Protein AF-A0A093PTP9-F1 (afdb_monomer)

Structure (mmCIF, N/CA/C/O backbone):
data_AF-A0A093PTP9-F1
#
_entry.id   AF-A0A093PTP9-F1
#
loop_
_atom_site.group_PDB
_atom_site.id
_atom_site.type_symbol
_atom_site.label_atom_id
_atom_site.label_alt_id
_atom_site.label_comp_id
_atom_site.label_asym_id
_atom_site.label_entity_id
_atom_site.label_seq_id
_atom_site.pdbx_PDB_ins_code
_atom_site.Cartn_x
_atom_site.Cartn_y
_atom_site.Cartn_z
_atom_site.occupancy
_atom_site.B_iso_or_equiv
_atom_site.auth_seq_id
_atom_site.auth_comp_id
_atom_site.auth_asym_id
_atom_site.auth_atom_id
_atom_site.pdbx_PDB_model_num
ATOM 1 N N . GLN A 1 1 ? 11.978 19.568 -10.093 1.00 65.25 1 GLN A N 1
ATOM 2 C CA . GLN A 1 1 ? 11.748 18.113 -10.113 1.00 65.25 1 GLN A CA 1
ATOM 3 C C . GLN A 1 1 ? 10.485 17.815 -9.320 1.00 65.25 1 GLN A C 1
ATOM 5 O O . GLN A 1 1 ? 9.893 18.735 -8.762 1.00 65.25 1 GLN A O 1
ATOM 10 N N . ARG A 1 2 ? 9.998 16.583 -9.421 1.00 82.31 2 ARG A N 1
ATOM 11 C CA . ARG A 1 2 ? 8.624 16.193 -9.104 1.00 82.31 2 ARG A CA 1
ATOM 12 C C . ARG A 1 2 ? 8.675 14.910 -8.261 1.00 82.31 2 ARG A C 1
ATOM 14 O O . ARG A 1 2 ? 8.187 13.866 -8.670 1.00 82.31 2 ARG A O 1
ATOM 21 N N . GLU A 1 3 ? 9.376 14.957 -7.135 1.00 92.62 3 GLU A N 1
ATOM 22 C CA . GLU A 1 3 ? 9.807 13.766 -6.398 1.00 92.62 3 GLU A CA 1
ATOM 23 C C . GLU A 1 3 ? 8.672 13.077 -5.628 1.00 92.62 3 GLU A C 1
ATOM 25 O O . GLU A 1 3 ? 7.795 13.734 -5.065 1.00 92.62 3 GLU A O 1
ATOM 30 N N . CYS A 1 4 ? 8.724 11.746 -5.562 1.00 94.50 4 CYS A N 1
ATOM 31 C CA . CYS A 1 4 ? 7.799 10.907 -4.800 1.00 94.50 4 CYS A CA 1
ATOM 32 C C . CYS A 1 4 ? 8.583 10.051 -3.798 1.00 94.50 4 CYS A C 1
ATOM 34 O O . CYS A 1 4 ? 9.663 9.549 -4.116 1.00 94.50 4 CYS A O 1
ATOM 36 N N . ILE A 1 5 ? 8.040 9.865 -2.593 1.00 97.06 5 ILE A N 1
ATOM 37 C CA . ILE A 1 5 ? 8.628 8.981 -1.578 1.00 97.06 5 ILE A CA 1
ATOM 38 C C . ILE A 1 5 ? 7.760 7.733 -1.461 1.00 97.06 5 ILE A C 1
ATOM 40 O O . ILE A 1 5 ? 6.569 7.824 -1.184 1.00 97.06 5 ILE A O 1
ATOM 44 N N . SER A 1 6 ? 8.351 6.557 -1.657 1.00 97.81 6 SER A N 1
ATOM 45 C CA . SER A 1 6 ? 7.653 5.288 -1.433 1.00 97.81 6 SER A CA 1
ATOM 46 C C . SER A 1 6 ? 7.869 4.801 -0.004 1.00 97.81 6 SER A C 1
ATOM 48 O O . SER A 1 6 ? 9.009 4.701 0.445 1.00 97.81 6 SER A O 1
ATOM 50 N N . VAL A 1 7 ? 6.799 4.452 0.698 1.00 98.19 7 VAL A N 1
ATOM 51 C CA . VAL A 1 7 ? 6.846 3.914 2.057 1.00 98.19 7 VAL A CA 1
ATOM 52 C C . VAL A 1 7 ? 6.234 2.520 2.058 1.00 98.19 7 VAL A C 1
ATOM 54 O O . VAL A 1 7 ? 5.088 2.341 1.668 1.00 98.19 7 VAL A O 1
ATOM 57 N N . HIS A 1 8 ? 7.008 1.529 2.480 1.00 98.19 8 HIS A N 1
ATOM 58 C CA . HIS A 1 8 ? 6.646 0.113 2.459 1.00 98.19 8 HIS A CA 1
ATOM 59 C C . HIS A 1 8 ? 6.490 -0.377 3.892 1.00 98.19 8 HIS A C 1
ATOM 61 O O . HIS A 1 8 ? 7.468 -0.368 4.640 1.00 98.19 8 HIS A O 1
ATOM 67 N N . VAL A 1 9 ? 5.277 -0.769 4.279 1.00 97.81 9 VAL A N 1
ATOM 68 C CA . VAL A 1 9 ? 4.914 -1.062 5.672 1.00 97.81 9 VAL A CA 1
ATOM 69 C C . VAL A 1 9 ? 4.519 -2.527 5.857 1.00 97.81 9 VAL A C 1
ATOM 71 O O . VAL A 1 9 ? 3.613 -3.042 5.196 1.00 97.81 9 VAL A O 1
ATOM 74 N N . GLY A 1 10 ? 5.181 -3.181 6.815 1.00 95.56 10 GLY A N 1
ATOM 75 C CA . GLY A 1 10 ? 4.967 -4.577 7.190 1.00 95.56 10 GLY A CA 1
ATOM 76 C C . GLY A 1 10 ? 5.422 -5.570 6.119 1.00 95.56 10 GLY A C 1
ATOM 77 O O . GLY A 1 10 ? 5.796 -5.194 5.008 1.00 95.56 10 GLY A O 1
ATOM 78 N N . GLN A 1 11 ? 5.338 -6.864 6.435 1.00 93.12 11 GLN A N 1
ATOM 79 C CA . GLN A 1 11 ? 5.807 -7.941 5.557 1.00 93.12 11 GLN A CA 1
ATOM 80 C C . GLN A 1 11 ? 5.329 -7.810 4.100 1.00 93.12 11 GLN A C 1
ATOM 82 O O . GLN A 1 11 ? 6.144 -7.848 3.178 1.00 93.12 11 GLN A O 1
ATOM 87 N N . ALA A 1 12 ? 4.021 -7.650 3.877 1.00 92.69 12 ALA A N 1
ATOM 88 C CA . ALA A 1 12 ? 3.455 -7.588 2.529 1.00 92.69 12 ALA A CA 1
ATOM 89 C C . ALA A 1 12 ? 3.955 -6.362 1.749 1.00 92.69 12 ALA A C 1
ATOM 91 O O . ALA A 1 12 ? 4.392 -6.498 0.605 1.00 92.69 12 ALA A O 1
ATOM 92 N N . GLY A 1 13 ? 3.951 -5.185 2.386 1.00 95.19 13 GLY A N 1
ATOM 93 C CA . GLY A 1 13 ? 4.457 -3.949 1.793 1.00 95.19 13 GLY A CA 1
ATOM 94 C C . GLY A 1 13 ? 5.940 -4.054 1.450 1.00 95.19 13 GLY A C 1
ATOM 95 O O . GLY A 1 13 ? 6.337 -3.738 0.332 1.00 95.19 13 GLY A O 1
ATOM 96 N N . VAL A 1 14 ? 6.761 -4.577 2.366 1.00 95.44 14 VAL A N 1
ATOM 97 C CA . VAL A 1 14 ? 8.211 -4.739 2.171 1.00 95.44 14 VAL A CA 1
ATOM 98 C C . VAL A 1 14 ? 8.529 -5.723 1.041 1.00 95.44 14 VAL A C 1
ATOM 100 O O . VAL A 1 14 ? 9.358 -5.417 0.181 1.00 95.44 14 VAL A O 1
ATOM 103 N N . GLN A 1 15 ? 7.872 -6.886 0.994 1.00 94.06 15 GLN A N 1
ATOM 104 C CA . GLN A 1 15 ? 8.123 -7.898 -0.042 1.00 94.06 15 GLN A CA 1
ATOM 105 C C . GLN A 1 15 ? 7.662 -7.439 -1.433 1.00 94.06 15 GLN A C 1
ATOM 107 O O . GLN A 1 15 ? 8.384 -7.632 -2.420 1.00 94.06 15 GLN A O 1
ATOM 112 N N . MET A 1 16 ? 6.490 -6.801 -1.517 1.00 93.69 16 MET A N 1
ATOM 113 C CA . MET A 1 16 ? 6.014 -6.171 -2.750 1.00 93.69 16 MET A CA 1
ATOM 114 C C . MET A 1 16 ? 6.978 -5.064 -3.182 1.00 93.69 16 MET A C 1
ATOM 116 O O . MET A 1 16 ? 7.448 -5.072 -4.317 1.00 93.69 16 MET A O 1
ATOM 120 N N . GLY A 1 17 ? 7.351 -4.173 -2.261 1.00 93.88 17 GLY A N 1
ATOM 121 C CA . GLY A 1 17 ? 8.289 -3.085 -2.502 1.00 93.88 17 GLY A CA 1
ATOM 122 C C . GLY A 1 17 ? 9.626 -3.557 -3.051 1.00 93.88 17 GLY A C 1
ATOM 123 O O . GLY A 1 17 ? 10.106 -3.016 -4.044 1.00 93.88 17 GLY A O 1
ATOM 124 N N . ASN A 1 18 ? 10.209 -4.602 -2.461 1.00 93.94 18 ASN A N 1
ATOM 125 C CA . ASN A 1 18 ? 11.470 -5.173 -2.932 1.00 93.94 18 ASN A CA 1
ATOM 126 C C . ASN A 1 18 ? 11.371 -5.641 -4.397 1.00 93.94 18 ASN A C 1
ATOM 128 O O . ASN A 1 18 ? 12.268 -5.371 -5.194 1.00 93.94 18 ASN A O 1
ATOM 132 N N . THR A 1 19 ? 10.248 -6.264 -4.765 1.00 93.00 19 THR A N 1
ATOM 133 C CA . THR A 1 19 ? 9.992 -6.725 -6.140 1.00 93.00 19 THR A CA 1
ATOM 134 C C . THR A 1 19 ? 9.749 -5.547 -7.097 1.00 93.00 19 THR A C 1
ATOM 136 O O . THR A 1 19 ? 10.291 -5.528 -8.200 1.00 93.00 19 THR A O 1
ATOM 139 N N . CYS A 1 20 ? 9.006 -4.518 -6.668 1.00 94.56 20 CYS A N 1
ATOM 140 C CA . CYS A 1 20 ? 8.790 -3.294 -7.447 1.00 94.56 20 CYS A CA 1
ATOM 141 C C . CYS A 1 20 ? 10.101 -2.558 -7.742 1.00 94.56 20 CYS A C 1
ATOM 143 O O . CYS A 1 20 ? 10.343 -2.173 -8.881 1.00 94.56 20 CYS A O 1
ATOM 145 N N . TRP A 1 21 ? 10.976 -2.389 -6.746 1.00 94.69 21 TRP A N 1
ATOM 146 C CA . TRP A 1 21 ? 12.260 -1.714 -6.948 1.00 94.69 21 TRP A CA 1
ATOM 147 C C . TRP A 1 21 ? 13.231 -2.527 -7.802 1.00 94.69 21 TRP A C 1
ATOM 149 O O . TRP A 1 21 ? 13.980 -1.933 -8.576 1.00 94.69 21 TRP A O 1
ATOM 159 N N . GLU A 1 22 ? 13.204 -3.861 -7.717 1.00 92.12 22 GLU A N 1
ATOM 160 C CA . GLU A 1 22 ? 13.938 -4.713 -8.659 1.00 92.12 22 GLU A CA 1
ATOM 161 C C . GLU A 1 22 ? 13.477 -4.446 -10.100 1.00 92.12 22 GLU A C 1
ATOM 163 O O . GLU A 1 22 ? 14.310 -4.214 -10.979 1.00 92.12 22 GLU A O 1
ATOM 168 N N . LEU A 1 23 ? 12.162 -4.389 -10.329 1.00 91.88 23 LEU A N 1
ATOM 169 C CA . LEU A 1 23 ? 11.596 -4.092 -11.642 1.00 91.88 23 LEU A CA 1
ATOM 170 C C . LEU A 1 23 ? 11.928 -2.667 -12.114 1.00 91.88 23 LEU A C 1
ATOM 172 O O . LEU A 1 23 ? 12.357 -2.495 -13.252 1.00 91.88 23 LEU A O 1
ATOM 176 N N . TYR A 1 24 ? 11.832 -1.654 -11.248 1.00 93.38 24 TYR A N 1
ATOM 177 C CA . TYR A 1 24 ? 12.211 -0.277 -11.594 1.00 93.38 24 TYR A CA 1
ATOM 178 C C . TYR A 1 24 ? 13.684 -0.176 -11.985 1.00 93.38 24 TYR A C 1
ATOM 180 O O . TYR A 1 24 ? 14.024 0.487 -12.964 1.00 93.38 24 TYR A O 1
ATOM 188 N N . CYS A 1 25 ? 14.570 -0.867 -11.265 1.00 91.12 25 CYS A N 1
ATOM 189 C CA . CYS A 1 25 ? 15.978 -0.929 -11.633 1.00 91.12 25 CYS A CA 1
ATOM 190 C C . CYS A 1 25 ? 16.178 -1.555 -13.018 1.00 91.12 25 CYS A C 1
ATOM 192 O O . CYS A 1 25 ? 16.955 -1.029 -13.813 1.00 91.12 25 CYS A O 1
ATOM 194 N N . LEU A 1 26 ? 15.457 -2.633 -13.339 1.00 89.81 26 LEU A N 1
ATOM 195 C CA . LEU A 1 26 ? 15.523 -3.263 -14.659 1.00 89.81 26 LEU A CA 1
ATOM 196 C C . LEU A 1 26 ? 15.011 -2.341 -15.774 1.00 89.81 26 LEU A C 1
ATOM 198 O O . LEU A 1 26 ? 15.658 -2.242 -16.815 1.00 89.81 26 LEU A O 1
ATOM 202 N N . GLU A 1 27 ? 13.897 -1.644 -15.555 1.00 89.00 27 GLU A N 1
ATOM 203 C CA . GLU A 1 27 ? 13.294 -0.732 -16.536 1.00 89.00 27 GLU A CA 1
ATOM 204 C C . GLU A 1 27 ? 14.172 0.490 -16.831 1.00 89.00 27 GLU A C 1
ATOM 206 O O . GLU A 1 27 ? 14.268 0.920 -17.980 1.00 89.00 27 GLU A O 1
ATOM 211 N N . HIS A 1 28 ? 14.854 1.020 -15.814 1.00 87.69 28 HIS A N 1
ATOM 212 C CA . HIS A 1 28 ? 15.749 2.171 -15.957 1.00 87.69 28 HIS A CA 1
ATOM 213 C C . HIS A 1 28 ? 17.213 1.782 -16.231 1.00 87.69 28 HIS A C 1
ATOM 215 O O . HIS A 1 28 ? 18.065 2.656 -16.365 1.00 87.69 28 HIS A O 1
ATOM 221 N N . GLY A 1 29 ? 17.545 0.489 -16.324 1.00 86.62 29 GLY A N 1
ATOM 222 C CA . GLY A 1 29 ? 18.921 0.031 -16.559 1.00 86.62 29 GLY A CA 1
ATOM 223 C C . GLY A 1 29 ? 19.884 0.292 -15.390 1.00 86.62 29 GLY A C 1
ATOM 224 O O . GLY A 1 29 ? 21.100 0.370 -15.588 1.00 86.62 29 GLY A O 1
ATOM 225 N N . ILE A 1 30 ? 19.355 0.417 -14.172 1.00 88.44 30 ILE A N 1
ATOM 226 C CA . ILE A 1 30 ? 20.117 0.608 -12.937 1.00 88.44 30 ILE A CA 1
ATOM 227 C C . ILE A 1 30 ? 20.539 -0.765 -12.412 1.00 88.44 30 ILE A C 1
ATOM 229 O O . ILE A 1 30 ? 19.733 -1.673 -12.220 1.00 88.44 30 ILE A O 1
ATOM 233 N N . GLN A 1 31 ? 21.831 -0.934 -12.156 1.00 88.81 31 GLN A N 1
ATOM 234 C CA . GLN A 1 31 ? 22.357 -2.166 -11.576 1.00 88.81 31 GLN A CA 1
ATOM 235 C C . GLN A 1 31 ? 21.957 -2.292 -10.096 1.00 88.81 31 GLN A C 1
ATOM 237 O O . GLN A 1 31 ? 21.789 -1.274 -9.428 1.00 88.81 31 GLN A O 1
ATOM 242 N N . PRO A 1 32 ? 21.937 -3.503 -9.507 1.00 85.19 32 PRO A N 1
ATOM 243 C CA . PRO A 1 32 ? 21.616 -3.693 -8.083 1.00 85.19 32 PRO A CA 1
ATOM 244 C C . PRO A 1 32 ? 22.516 -2.926 -7.094 1.00 85.19 32 PRO A C 1
ATOM 246 O O . PRO A 1 32 ? 22.151 -2.721 -5.940 1.00 85.19 32 PRO A O 1
ATOM 249 N N . ALA A 1 33 ? 23.702 -2.487 -7.533 1.00 84.12 33 ALA A N 1
ATOM 250 C CA . ALA A 1 33 ? 24.601 -1.627 -6.758 1.00 84.12 33 ALA A CA 1
ATOM 251 C C . ALA A 1 33 ? 24.240 -0.123 -6.822 1.00 84.12 33 ALA A C 1
ATOM 253 O O . ALA A 1 33 ? 24.899 0.695 -6.181 1.00 84.12 33 ALA A O 1
ATOM 254 N N . GLY A 1 34 ? 23.222 0.247 -7.604 1.00 84.81 34 GLY A N 1
ATOM 255 C CA . GLY A 1 34 ? 22.790 1.621 -7.869 1.00 84.81 34 GLY A CA 1
ATOM 256 C C . GLY A 1 34 ? 23.571 2.330 -8.982 1.00 84.81 34 GLY A C 1
ATOM 257 O O . GLY A 1 34 ? 23.390 3.525 -9.180 1.00 84.81 34 GLY A O 1
ATOM 258 N N . GLN A 1 35 ? 24.458 1.640 -9.705 1.00 86.25 35 GLN A N 1
ATOM 259 C CA . GLN A 1 35 ? 25.183 2.238 -10.833 1.00 86.25 35 GLN A CA 1
ATOM 260 C C . GLN A 1 35 ? 24.361 2.172 -12.119 1.00 86.25 35 GLN A C 1
ATOM 262 O O . GLN A 1 35 ? 23.762 1.138 -12.416 1.00 86.25 35 GLN A O 1
ATOM 267 N N . MET A 1 36 ? 24.405 3.241 -12.910 1.00 83.38 36 MET A N 1
ATOM 268 C CA . MET A 1 36 ? 23.756 3.324 -14.217 1.00 83.38 36 MET A CA 1
ATOM 269 C C . MET A 1 36 ? 24.811 3.627 -15.294 1.00 83.38 36 MET A C 1
ATOM 271 O O . MET A 1 36 ? 25.130 4.785 -15.534 1.00 83.38 36 MET A O 1
ATOM 275 N N . PRO A 1 37 ? 25.400 2.608 -15.950 1.00 76.31 37 PRO A N 1
ATOM 276 C CA . PRO A 1 37 ? 26.474 2.818 -16.930 1.00 76.31 37 PRO A CA 1
ATOM 277 C C . PRO A 1 37 ? 26.052 3.606 -18.178 1.00 76.31 37 PRO A C 1
ATOM 279 O O . PRO A 1 37 ? 26.905 4.105 -18.911 1.00 76.31 37 PRO A O 1
ATOM 282 N N . SER A 1 38 ? 24.749 3.651 -18.463 1.00 69.62 38 SER A N 1
ATOM 283 C CA . SER A 1 38 ? 24.158 4.385 -19.583 1.00 69.62 38 SER A CA 1
ATOM 284 C C . SER A 1 38 ? 24.029 5.884 -19.325 1.00 69.62 38 SER A C 1
ATOM 286 O O . SER A 1 38 ? 23.928 6.637 -20.294 1.00 69.62 38 SER A O 1
ATOM 288 N N . ASP A 1 39 ? 24.047 6.309 -18.061 1.00 65.31 39 ASP A N 1
ATOM 289 C CA . ASP A 1 39 ? 23.974 7.715 -17.694 1.00 65.31 39 ASP A CA 1
ATOM 290 C C . ASP A 1 39 ? 25.340 8.382 -17.927 1.00 65.31 39 ASP A C 1
ATOM 292 O O . ASP A 1 39 ? 26.363 8.024 -17.337 1.00 65.31 39 ASP A O 1
ATOM 296 N N . LYS A 1 40 ? 25.369 9.323 -18.875 1.00 60.34 40 LYS A N 1
ATOM 297 C CA . LYS A 1 40 ? 26.572 10.082 -19.254 1.00 60.34 40 LYS A CA 1
ATOM 298 C C . LYS A 1 40 ? 26.646 11.435 -18.546 1.00 60.34 40 LYS A C 1
ATOM 300 O O . LYS A 1 40 ? 27.598 12.183 -18.773 1.00 60.34 40 LYS A O 1
ATOM 305 N N . THR A 1 41 ? 25.659 11.746 -17.716 1.00 59.47 41 THR A N 1
ATOM 306 C CA . THR A 1 41 ? 25.408 13.047 -17.103 1.00 59.47 41 THR A CA 1
ATOM 307 C C . THR A 1 41 ? 25.390 12.911 -15.589 1.00 59.47 41 THR A C 1
ATOM 309 O O . THR A 1 41 ? 24.410 13.239 -14.939 1.00 59.47 41 THR A O 1
ATOM 312 N N . ILE A 1 42 ? 26.522 12.490 -15.017 1.00 57.94 42 ILE A N 1
ATOM 313 C CA . ILE A 1 42 ? 26.722 12.511 -13.562 1.00 57.94 42 ILE A CA 1
ATOM 314 C C . ILE A 1 42 ? 26.481 13.948 -13.062 1.00 57.94 42 ILE A C 1
ATOM 316 O O . ILE A 1 42 ? 27.233 14.861 -13.423 1.00 57.94 42 ILE A O 1
ATOM 320 N N . GLY A 1 43 ? 25.432 14.157 -12.263 1.00 54.28 43 GLY A N 1
ATOM 321 C CA . GLY A 1 43 ? 25.006 15.469 -11.764 1.00 54.28 43 GLY A CA 1
ATOM 322 C C . GLY A 1 43 ? 24.180 16.330 -12.734 1.00 54.28 43 GLY A C 1
ATOM 323 O O . GLY A 1 43 ? 23.988 17.519 -12.468 1.00 54.28 43 GLY A O 1
ATOM 324 N N . GLY A 1 44 ? 23.699 15.772 -13.849 1.00 50.66 44 GLY A N 1
ATOM 325 C CA . GLY A 1 44 ? 22.786 16.417 -14.801 1.00 50.66 44 GLY A CA 1
ATOM 326 C C . GLY A 1 44 ? 21.334 16.023 -14.535 1.00 50.66 44 GLY A C 1
ATOM 327 O O . GLY A 1 44 ? 20.756 15.236 -15.271 1.00 50.66 44 GLY A O 1
ATOM 328 N N . GLY A 1 45 ? 20.753 16.546 -13.456 1.00 51.66 45 GLY A N 1
ATOM 329 C CA . GLY A 1 45 ? 19.449 16.117 -12.942 1.00 51.66 45 GLY A CA 1
ATOM 330 C C . GLY A 1 45 ? 18.225 16.643 -13.698 1.00 51.66 45 GLY A C 1
ATOM 331 O O . GLY A 1 45 ? 17.473 17.421 -13.119 1.00 51.66 45 GLY A O 1
ATOM 332 N N . ASP A 1 46 ? 17.980 16.202 -14.931 1.00 55.12 46 ASP A N 1
ATOM 333 C CA . ASP A 1 46 ? 16.712 16.503 -15.630 1.00 55.12 46 ASP A CA 1
ATOM 334 C C . ASP A 1 46 ? 16.014 15.276 -16.244 1.00 55.12 46 ASP A C 1
ATOM 336 O O . ASP A 1 46 ? 15.020 15.419 -16.951 1.00 55.12 46 ASP A O 1
ATOM 340 N N . ASP A 1 47 ? 16.473 14.062 -15.927 1.00 67.50 47 ASP A N 1
ATOM 341 C CA . ASP A 1 47 ? 15.804 12.839 -16.374 1.00 67.50 47 ASP A CA 1
ATOM 342 C C . ASP A 1 47 ? 14.582 12.498 -15.498 1.00 67.50 47 ASP A C 1
ATOM 344 O O . ASP A 1 47 ? 14.612 12.623 -14.264 1.00 67.50 47 ASP A O 1
ATOM 348 N N . SER A 1 48 ? 13.502 12.009 -16.117 1.00 71.25 48 SER A N 1
ATOM 349 C CA . SER A 1 48 ? 12.221 11.726 -15.446 1.00 71.25 48 SER A CA 1
ATOM 350 C C . SER A 1 48 ? 12.290 10.674 -14.343 1.00 71.25 48 SER A C 1
ATOM 352 O O . SER A 1 48 ? 11.457 10.701 -13.445 1.00 71.25 48 SER A O 1
ATOM 354 N N . PHE A 1 49 ? 13.309 9.811 -14.310 1.00 76.25 49 PHE A N 1
ATOM 355 C CA . PHE A 1 49 ? 13.469 8.817 -13.241 1.00 76.25 49 PHE A CA 1
ATOM 356 C C . PHE A 1 49 ? 13.997 9.406 -11.918 1.00 76.25 49 PHE A C 1
ATOM 358 O O .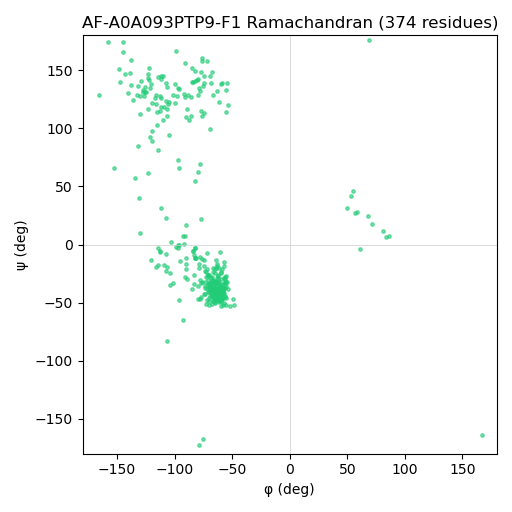 PHE A 1 49 ? 13.918 8.755 -10.870 1.00 76.25 49 PHE A O 1
ATOM 365 N N . THR A 1 50 ? 14.496 10.649 -11.918 1.00 83.44 50 THR A N 1
ATOM 366 C CA . THR A 1 50 ? 14.914 11.359 -10.689 1.00 83.44 50 THR A CA 1
ATOM 367 C C . THR A 1 50 ? 13.750 11.631 -9.725 1.00 83.44 50 THR A C 1
ATOM 369 O O . THR A 1 50 ? 13.963 11.928 -8.542 1.00 83.44 50 THR A O 1
ATOM 372 N N . THR A 1 51 ? 12.506 11.458 -10.190 1.00 87.50 51 THR A N 1
ATOM 373 C CA . THR A 1 51 ? 11.310 11.464 -9.341 1.00 87.50 51 THR A CA 1
ATOM 374 C C . THR A 1 51 ? 11.355 10.365 -8.277 1.00 87.50 51 THR A C 1
ATOM 376 O O . THR A 1 51 ? 10.937 10.611 -7.147 1.00 87.50 51 THR A O 1
ATOM 379 N N . PHE A 1 52 ? 11.902 9.187 -8.603 1.00 91.88 52 PHE A N 1
ATOM 380 C CA . PHE A 1 52 ? 11.949 8.010 -7.721 1.00 91.88 52 PHE A CA 1
ATOM 381 C C . PHE A 1 52 ? 13.354 7.722 -7.175 1.00 91.88 52 PHE A C 1
ATOM 383 O O . PHE A 1 52 ? 13.481 7.086 -6.127 1.00 91.88 52 PHE A O 1
ATOM 390 N N . PHE A 1 53 ? 14.410 8.195 -7.841 1.00 91.62 53 PHE A N 1
ATOM 391 C CA . PHE A 1 53 ? 15.799 7.990 -7.422 1.00 91.62 53 PHE A CA 1
ATOM 392 C C . PHE A 1 53 ? 16.479 9.305 -7.021 1.00 91.62 53 PHE A C 1
ATOM 394 O O . PHE A 1 53 ? 16.253 10.363 -7.602 1.00 91.62 53 PHE A O 1
ATOM 401 N N . CYS A 1 54 ? 17.339 9.231 -6.012 1.00 88.94 54 CYS A N 1
ATOM 402 C CA . CYS A 1 54 ? 18.264 10.282 -5.614 1.00 88.94 54 CYS A CA 1
ATOM 403 C C . CYS A 1 54 ? 19.663 9.934 -6.136 1.00 88.94 54 CYS A C 1
ATOM 405 O O . CYS A 1 54 ? 20.148 8.823 -5.913 1.00 88.94 54 CYS A O 1
ATOM 407 N N . GLU A 1 55 ? 20.317 10.864 -6.828 1.00 86.12 55 GLU A N 1
ATOM 408 C CA . GLU A 1 55 ? 21.687 10.680 -7.304 1.00 86.12 55 GLU A CA 1
ATOM 409 C C . GLU A 1 55 ? 22.681 11.148 -6.233 1.00 86.12 55 GLU A C 1
ATOM 411 O O . GLU A 1 55 ? 22.606 12.258 -5.705 1.00 86.12 55 GLU A O 1
ATOM 416 N N . THR A 1 56 ? 23.639 10.291 -5.896 1.00 85.12 56 THR A N 1
ATOM 417 C CA . THR A 1 56 ? 24.769 10.658 -5.036 1.00 85.12 56 THR A CA 1
ATOM 418 C C . THR A 1 56 ? 25.940 11.155 -5.881 1.00 85.12 56 THR A C 1
ATOM 420 O O . THR A 1 56 ? 26.121 10.720 -7.014 1.00 85.12 56 THR A O 1
ATOM 423 N N . GLY A 1 57 ? 26.837 11.962 -5.303 1.00 77.56 57 GLY A N 1
ATOM 424 C CA . GLY A 1 57 ? 28.034 12.457 -6.009 1.00 77.56 57 GLY A CA 1
ATOM 425 C C . GLY A 1 57 ? 29.012 11.376 -6.509 1.00 77.56 57 GLY A C 1
ATOM 426 O O . GLY A 1 57 ? 29.968 11.698 -7.206 1.00 77.56 57 GLY A O 1
ATOM 427 N N . ALA A 1 58 ? 28.792 10.103 -6.165 1.00 82.06 58 ALA A N 1
ATOM 428 C CA . ALA A 1 58 ? 29.529 8.954 -6.692 1.00 82.06 58 ALA A CA 1
ATOM 429 C C . ALA A 1 58 ? 28.857 8.308 -7.927 1.00 82.06 58 ALA A C 1
ATOM 431 O O . ALA A 1 58 ? 29.272 7.223 -8.335 1.00 82.06 58 ALA A O 1
ATOM 432 N N . GLY A 1 59 ? 27.802 8.918 -8.484 1.00 82.06 59 GLY A N 1
ATOM 433 C CA . GLY A 1 59 ? 27.012 8.371 -9.596 1.00 82.06 59 GLY A CA 1
ATOM 434 C C . GLY A 1 59 ? 26.130 7.180 -9.197 1.00 82.06 59 GLY A C 1
ATOM 435 O O . GLY A 1 59 ? 25.715 6.387 -10.043 1.00 82.06 59 GLY A O 1
ATOM 436 N N . LYS A 1 60 ? 25.886 7.001 -7.890 1.00 88.88 60 LYS A N 1
ATOM 437 C CA . LYS A 1 60 ? 24.980 5.968 -7.375 1.00 88.88 60 LYS A CA 1
ATOM 438 C C . LYS A 1 60 ? 23.574 6.539 -7.240 1.00 88.88 60 LYS A C 1
ATOM 440 O O . LYS A 1 60 ? 23.391 7.524 -6.528 1.00 88.88 60 LYS A O 1
ATOM 445 N N . HIS A 1 61 ? 22.618 5.848 -7.842 1.00 90.12 61 HIS A N 1
ATOM 446 C CA . HIS A 1 61 ? 21.188 6.090 -7.771 1.00 90.12 61 HIS A CA 1
ATOM 447 C C . HIS A 1 61 ? 20.596 5.312 -6.595 1.00 90.12 61 HIS A C 1
ATOM 449 O O . HIS A 1 61 ? 20.666 4.083 -6.544 1.00 90.12 61 HIS A O 1
ATOM 455 N N . VAL A 1 62 ? 20.050 6.036 -5.622 1.00 92.50 62 VAL A N 1
ATOM 456 C CA . VAL A 1 62 ? 19.462 5.490 -4.397 1.00 92.50 62 VAL A CA 1
ATOM 457 C C . VAL A 1 62 ? 17.950 5.714 -4.434 1.00 92.50 62 VAL A C 1
ATOM 459 O O . VAL A 1 62 ? 17.525 6.856 -4.598 1.00 92.50 62 VAL A O 1
ATOM 462 N N . PRO A 1 63 ? 17.120 4.673 -4.271 1.00 95.00 63 PRO A N 1
ATOM 463 C CA . PRO A 1 63 ? 15.671 4.819 -4.194 1.00 95.00 63 PRO A CA 1
ATOM 464 C C . PRO A 1 63 ? 15.219 5.810 -3.119 1.00 95.00 63 PRO A C 1
ATOM 466 O O . PRO A 1 63 ? 15.713 5.788 -1.988 1.00 95.00 63 PRO A O 1
ATOM 469 N N . ARG A 1 64 ? 14.210 6.626 -3.432 1.00 95.50 64 ARG A N 1
ATOM 470 C CA . ARG A 1 64 ? 13.445 7.419 -2.458 1.00 95.50 64 ARG A CA 1
ATOM 471 C C . ARG A 1 64 ? 12.413 6.519 -1.779 1.00 95.50 64 ARG A C 1
ATOM 473 O O . ARG A 1 64 ? 11.207 6.696 -1.926 1.00 95.50 64 ARG A O 1
ATOM 480 N N . ALA A 1 65 ? 12.910 5.503 -1.081 1.00 96.38 65 ALA A N 1
ATOM 481 C CA . ALA A 1 65 ? 12.107 4.472 -0.444 1.00 96.38 65 ALA A CA 1
ATOM 482 C C . ALA A 1 65 ? 12.403 4.393 1.050 1.00 96.38 65 ALA A C 1
ATOM 484 O O . ALA A 1 65 ? 13.548 4.577 1.461 1.00 96.38 65 ALA A O 1
ATOM 485 N N . ILE A 1 66 ? 11.389 4.072 1.845 1.00 97.38 66 ILE A N 1
ATOM 486 C CA . ILE A 1 66 ? 11.525 3.695 3.251 1.00 97.38 66 ILE A CA 1
ATOM 487 C C . ILE A 1 66 ? 10.801 2.372 3.444 1.00 97.38 66 ILE A C 1
ATOM 489 O O . ILE A 1 66 ? 9.676 2.207 2.984 1.00 97.38 66 ILE A O 1
ATOM 493 N N . PHE A 1 67 ? 11.458 1.440 4.117 1.00 97.69 67 PHE A N 1
ATOM 494 C CA . PHE A 1 67 ? 10.904 0.151 4.497 1.00 97.69 67 PHE A CA 1
ATOM 495 C C . PHE A 1 67 ? 10.784 0.120 6.009 1.00 97.69 67 PHE A C 1
ATOM 497 O O . PHE A 1 67 ? 11.756 0.403 6.713 1.00 97.69 67 PHE A O 1
ATOM 504 N N . VAL A 1 68 ? 9.594 -0.210 6.491 1.00 97.25 68 VAL A N 1
ATOM 505 C CA . VAL A 1 68 ? 9.274 -0.256 7.910 1.00 97.25 68 VAL A CA 1
ATOM 506 C C . VAL A 1 68 ? 8.612 -1.580 8.221 1.00 97.25 68 VAL A C 1
ATOM 508 O O . VAL A 1 68 ? 7.618 -1.947 7.599 1.00 97.25 68 VAL A O 1
ATOM 511 N N . ASP A 1 69 ? 9.136 -2.268 9.221 1.00 96.81 69 ASP A N 1
ATOM 512 C CA . ASP A 1 69 ? 8.481 -3.425 9.808 1.00 96.81 69 ASP A CA 1
ATOM 513 C C . ASP A 1 69 ? 8.732 -3.434 11.319 1.00 96.81 69 ASP A C 1
ATOM 515 O O . ASP A 1 69 ? 9.776 -2.974 11.791 1.00 96.81 69 ASP A O 1
ATOM 519 N N . LEU A 1 70 ? 7.763 -3.911 12.096 1.00 93.69 70 LEU A N 1
ATOM 520 C CA . LEU A 1 70 ? 7.895 -4.022 13.552 1.00 93.69 70 LEU A CA 1
ATOM 521 C C . LEU A 1 70 ? 8.726 -5.254 13.945 1.00 93.69 70 LEU A C 1
ATOM 523 O O . LEU A 1 70 ? 9.295 -5.298 15.037 1.00 93.69 70 LEU A O 1
ATOM 527 N N . GLU A 1 71 ? 8.897 -6.190 13.010 1.00 90.19 71 GLU A N 1
ATOM 528 C CA . GLU A 1 71 ? 9.784 -7.345 13.113 1.00 90.19 71 GLU A CA 1
ATOM 529 C C . GLU A 1 71 ? 10.968 -7.241 12.127 1.00 90.19 71 GLU A C 1
ATOM 531 O O . GLU A 1 71 ? 10.800 -6.789 10.995 1.00 90.19 71 GLU A O 1
ATOM 536 N N . PRO A 1 72 ? 12.189 -7.674 12.497 1.00 92.38 72 PRO A N 1
ATOM 537 C CA . PRO A 1 72 ? 13.351 -7.558 11.614 1.00 92.38 72 PRO A CA 1
ATOM 538 C C . PRO A 1 72 ? 13.382 -8.538 10.431 1.00 92.38 72 PRO A C 1
ATOM 540 O O . PRO A 1 72 ? 14.057 -8.247 9.446 1.00 92.38 72 PRO A O 1
ATOM 543 N N . THR A 1 73 ? 12.682 -9.675 10.502 1.00 92.44 73 THR A N 1
ATOM 544 C CA . THR A 1 73 ? 12.877 -10.834 9.610 1.00 92.44 73 THR A CA 1
ATOM 545 C C . THR A 1 73 ? 12.849 -10.472 8.121 1.00 92.44 73 THR A C 1
ATOM 547 O O . THR A 1 73 ? 13.799 -10.755 7.393 1.00 92.44 73 THR A O 1
ATOM 550 N N . VAL A 1 74 ? 11.800 -9.786 7.666 1.00 92.19 74 VAL A N 1
ATOM 551 C CA . VAL A 1 74 ? 11.592 -9.492 6.238 1.00 92.19 74 VAL A CA 1
ATOM 552 C C . VAL A 1 74 ? 12.551 -8.408 5.737 1.00 92.19 74 VAL A C 1
ATOM 554 O O . VAL A 1 74 ? 13.053 -8.467 4.616 1.00 92.19 74 VAL A O 1
ATOM 557 N N . ILE A 1 75 ? 12.863 -7.415 6.570 1.00 93.88 75 ILE A N 1
ATOM 558 C CA . ILE A 1 75 ? 13.818 -6.363 6.203 1.00 93.88 75 ILE A CA 1
ATOM 559 C C . ILE A 1 75 ? 15.257 -6.896 6.217 1.00 93.88 75 ILE A C 1
ATOM 561 O O . ILE A 1 75 ? 16.077 -6.468 5.401 1.00 93.88 75 ILE A O 1
ATOM 565 N N . ASP A 1 76 ? 15.580 -7.853 7.085 1.00 93.25 76 ASP A N 1
ATOM 566 C CA . ASP A 1 76 ? 16.882 -8.518 7.079 1.00 93.25 76 ASP A CA 1
ATOM 567 C C . ASP A 1 76 ? 17.104 -9.326 5.790 1.00 93.25 76 ASP A C 1
ATOM 569 O O . ASP A 1 76 ? 18.226 -9.349 5.276 1.00 93.25 76 ASP A O 1
ATOM 573 N N . GLU A 1 77 ? 16.050 -9.881 5.182 1.00 92.00 77 GLU A N 1
ATOM 574 C CA . GLU A 1 77 ? 16.125 -10.459 3.833 1.00 92.00 77 GLU A CA 1
ATOM 575 C C . GLU A 1 77 ? 16.490 -9.405 2.777 1.00 92.00 77 GLU A C 1
ATOM 577 O O . GLU A 1 77 ? 17.331 -9.666 1.914 1.00 92.00 77 GLU A O 1
ATOM 582 N N . VAL A 1 78 ? 15.949 -8.184 2.869 1.00 91.69 78 VAL A N 1
ATOM 583 C CA . VAL A 1 78 ? 16.324 -7.067 1.977 1.00 91.69 78 VAL A CA 1
ATOM 584 C C . VAL A 1 78 ? 17.786 -6.654 2.202 1.00 91.69 78 VAL A C 1
ATOM 586 O O . VAL A 1 78 ? 18.527 -6.434 1.240 1.00 91.69 78 VAL A O 1
ATOM 589 N N . ARG A 1 79 ? 18.245 -6.615 3.461 1.00 91.44 79 ARG A N 1
ATOM 590 C CA . ARG A 1 79 ? 19.649 -6.326 3.826 1.00 91.44 79 ARG A CA 1
ATOM 591 C C . ARG A 1 79 ? 20.617 -7.424 3.367 1.00 91.44 79 ARG A C 1
ATOM 593 O O . ARG A 1 79 ? 21.781 -7.135 3.084 1.00 91.44 79 ARG A O 1
ATOM 600 N N . GLY A 1 80 ? 20.166 -8.676 3.300 1.00 88.69 80 GLY A N 1
ATOM 601 C CA . GLY A 1 80 ? 20.944 -9.826 2.829 1.00 88.69 80 GLY A CA 1
ATOM 602 C C . GLY A 1 80 ? 20.841 -10.093 1.323 1.00 88.69 80 GLY A C 1
ATOM 603 O O . GLY A 1 80 ? 21.673 -10.819 0.776 1.00 88.69 80 GLY A O 1
ATOM 604 N N . GLY A 1 81 ? 19.840 -9.513 0.662 1.00 86.31 81 GLY A N 1
ATOM 605 C CA . GLY A 1 81 ? 19.448 -9.831 -0.705 1.00 86.31 81 GLY A CA 1
ATOM 606 C C . GLY A 1 81 ? 20.313 -9.211 -1.803 1.00 86.31 81 GLY A C 1
ATOM 607 O O . GLY A 1 81 ? 21.348 -8.579 -1.576 1.00 86.31 81 GLY A O 1
ATOM 608 N N . VAL A 1 82 ? 19.851 -9.387 -3.044 1.00 81.00 82 VAL A N 1
ATOM 609 C CA . VAL A 1 82 ? 20.526 -8.905 -4.264 1.00 81.00 82 VAL A CA 1
ATOM 610 C C . VAL A 1 82 ? 20.640 -7.375 -4.272 1.00 81.00 82 VAL A C 1
ATOM 612 O O . VAL A 1 82 ? 21.686 -6.835 -4.632 1.00 81.00 82 VAL A O 1
ATOM 615 N N . SER A 1 83 ? 19.605 -6.687 -3.786 1.00 79.19 83 SER A N 1
ATOM 616 C CA . SER A 1 83 ? 19.504 -5.222 -3.732 1.00 79.19 83 SER A CA 1
ATOM 617 C C . SER A 1 83 ? 20.046 -4.612 -2.432 1.00 79.19 83 SER A C 1
ATOM 619 O O . SER A 1 83 ? 19.789 -3.446 -2.142 1.00 79.19 83 SER A O 1
ATOM 621 N N . ARG A 1 84 ? 20.848 -5.350 -1.647 1.00 87.69 84 ARG A N 1
ATOM 622 C CA . ARG A 1 84 ? 21.392 -4.868 -0.358 1.00 87.69 84 ARG A CA 1
ATOM 623 C C . ARG A 1 84 ? 22.194 -3.568 -0.448 1.00 87.69 84 ARG A C 1
ATOM 625 O O . ARG A 1 84 ? 22.318 -2.841 0.530 1.00 87.69 84 ARG A O 1
ATOM 632 N N . GLN A 1 85 ? 22.811 -3.315 -1.603 1.00 88.50 85 GLN A N 1
ATOM 633 C CA . GLN A 1 85 ? 23.606 -2.112 -1.844 1.00 88.50 85 GLN A CA 1
ATOM 634 C C . GLN A 1 85 ? 22.770 -0.974 -2.421 1.00 88.50 85 GLN A C 1
ATOM 636 O O . GLN A 1 85 ? 23.273 0.141 -2.471 1.00 88.50 85 GLN A O 1
ATOM 641 N N . LEU A 1 86 ? 21.535 -1.223 -2.853 1.00 90.94 86 LEU A N 1
ATOM 642 C CA . LEU A 1 86 ? 20.693 -0.227 -3.503 1.00 90.94 86 LEU A CA 1
ATOM 643 C C . LEU A 1 86 ? 20.179 0.800 -2.486 1.00 90.94 86 LEU A C 1
ATOM 645 O O . LEU A 1 86 ? 20.370 2.003 -2.666 1.00 90.94 86 LEU A O 1
ATOM 649 N N . PHE A 1 87 ? 19.599 0.314 -1.390 1.00 91.81 87 PHE A N 1
ATOM 650 C CA . PHE A 1 87 ? 18.997 1.139 -0.345 1.00 91.81 87 PHE A CA 1
ATOM 651 C C . PHE A 1 87 ? 20.037 1.674 0.642 1.00 91.81 87 PHE A C 1
ATOM 653 O O . PHE A 1 87 ? 21.061 1.041 0.917 1.00 91.81 87 PHE A O 1
ATOM 660 N N . HIS A 1 88 ? 19.770 2.850 1.205 1.00 91.25 88 HIS A N 1
ATOM 661 C CA . HIS A 1 88 ? 20.551 3.350 2.327 1.00 91.25 88 HIS A CA 1
ATOM 662 C C . HIS A 1 88 ? 20.149 2.589 3.606 1.00 91.25 88 HIS A C 1
ATOM 664 O O . HIS A 1 88 ? 18.955 2.433 3.851 1.00 91.25 88 HIS A O 1
ATOM 670 N N . PRO A 1 89 ? 21.083 2.150 4.473 1.00 90.62 89 PRO A N 1
ATOM 671 C CA . PRO A 1 89 ? 20.736 1.374 5.671 1.00 90.62 89 PRO A CA 1
ATOM 672 C C . PRO A 1 89 ? 19.737 2.072 6.601 1.00 90.62 89 PRO A C 1
ATOM 674 O O . PRO A 1 89 ? 18.945 1.422 7.271 1.00 90.62 89 PRO A O 1
ATOM 677 N N . GLU A 1 90 ? 19.747 3.405 6.617 1.00 91.38 90 GLU A N 1
ATOM 678 C CA . GLU A 1 90 ? 18.822 4.205 7.423 1.00 91.38 90 GLU A CA 1
ATOM 679 C C . GLU A 1 90 ? 17.388 4.264 6.877 1.00 91.38 90 GLU 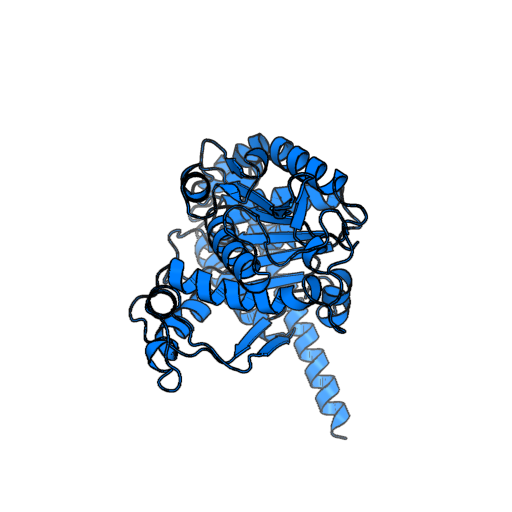A C 1
ATOM 681 O O . GLU A 1 90 ? 16.495 4.705 7.594 1.00 91.38 90 GLU A O 1
ATOM 686 N N . GLN A 1 91 ? 17.172 3.841 5.628 1.00 93.38 91 GLN A N 1
ATOM 687 C CA . GLN A 1 91 ? 15.846 3.690 5.024 1.00 93.38 91 GLN A CA 1
ATOM 688 C C . GLN A 1 91 ? 15.183 2.361 5.414 1.00 93.38 91 GLN A C 1
ATOM 690 O O . GLN A 1 91 ? 14.001 2.178 5.149 1.00 93.38 91 GLN A O 1
ATOM 695 N N . LEU A 1 92 ? 15.936 1.434 6.018 1.00 95.75 92 LEU A N 1
ATOM 696 C CA . LEU A 1 92 ? 15.480 0.103 6.412 1.00 95.75 92 LEU A CA 1
ATOM 697 C C . LEU A 1 92 ? 15.275 0.066 7.930 1.00 95.75 92 LEU A C 1
ATOM 699 O O . LEU A 1 92 ? 16.223 -0.166 8.688 1.00 95.75 92 LEU A O 1
ATOM 703 N N . ILE A 1 93 ? 14.047 0.318 8.370 1.00 96.19 93 ILE A N 1
ATOM 704 C CA . ILE A 1 93 ? 13.685 0.546 9.769 1.00 96.19 93 ILE A CA 1
ATOM 705 C C . ILE A 1 93 ? 12.981 -0.693 10.317 1.00 96.19 93 ILE A C 1
ATOM 707 O O . ILE A 1 93 ? 11.962 -1.121 9.789 1.00 96.19 93 ILE A O 1
ATOM 711 N N . THR A 1 94 ? 13.531 -1.260 11.386 1.00 95.31 94 THR A N 1
ATOM 712 C CA . THR A 1 94 ? 13.036 -2.498 11.999 1.00 95.31 94 THR A CA 1
ATOM 713 C C . THR A 1 94 ? 12.770 -2.290 13.479 1.00 95.31 94 THR A C 1
ATOM 715 O O . THR A 1 94 ? 13.652 -1.794 14.188 1.00 95.31 94 THR A O 1
ATOM 718 N N . GLY A 1 95 ? 11.598 -2.712 13.941 1.00 92.12 95 GLY A N 1
ATOM 719 C CA . GLY A 1 95 ? 11.291 -2.871 15.357 1.00 92.12 95 GLY A CA 1
ATOM 720 C C . GLY A 1 95 ? 11.937 -4.123 15.956 1.00 92.12 95 GLY A C 1
ATOM 721 O O . GLY A 1 95 ? 12.839 -4.736 15.376 1.00 92.12 95 GLY A O 1
ATOM 722 N N . LYS A 1 96 ? 11.496 -4.479 17.163 1.00 88.19 96 LYS A N 1
ATOM 723 C CA . LYS A 1 96 ? 11.946 -5.684 17.881 1.00 88.19 96 LYS A CA 1
ATOM 724 C C . LYS A 1 96 ? 10.834 -6.698 18.113 1.00 88.19 96 LYS A C 1
ATOM 726 O O . LYS A 1 96 ? 11.134 -7.845 18.429 1.00 88.19 96 LYS A O 1
ATOM 731 N N . GLU A 1 97 ? 9.587 -6.264 18.023 1.00 89.81 97 GLU A N 1
ATOM 732 C CA . GLU A 1 97 ? 8.414 -7.023 18.424 1.00 89.81 97 GLU A CA 1
ATOM 733 C C . GLU A 1 97 ? 7.315 -6.769 17.399 1.00 89.81 97 GLU A C 1
ATOM 735 O O . GLU A 1 97 ? 7.052 -5.621 17.063 1.00 89.81 97 GLU A O 1
ATOM 740 N N . ASP A 1 98 ? 6.694 -7.830 16.889 1.00 87.75 98 ASP A N 1
ATOM 741 C CA . ASP A 1 98 ? 5.638 -7.713 15.885 1.00 87.75 98 ASP A CA 1
ATOM 742 C C . ASP A 1 98 ? 4.296 -7.251 16.499 1.00 87.75 98 ASP A C 1
ATOM 744 O O . ASP A 1 98 ? 4.016 -7.391 17.700 1.00 87.75 98 ASP A O 1
ATOM 748 N N . ALA A 1 99 ? 3.418 -6.741 15.637 1.00 89.19 99 ALA A N 1
ATOM 749 C CA . ALA A 1 99 ? 2.020 -6.481 15.939 1.00 89.19 99 ALA A CA 1
ATOM 750 C C . ALA A 1 99 ? 1.175 -7.762 16.069 1.00 89.19 99 ALA A C 1
ATOM 752 O O . ALA A 1 99 ? 0.017 -7.661 16.461 1.00 89.19 99 ALA A O 1
ATOM 753 N N . ALA A 1 100 ? 1.702 -8.955 15.764 1.00 92.00 100 ALA A N 1
ATOM 754 C CA . ALA A 1 100 ? 1.041 -10.249 15.966 1.00 92.00 100 ALA A CA 1
ATOM 755 C C . ALA A 1 100 ? -0.366 -10.323 15.338 1.00 92.00 100 ALA A C 1
ATOM 757 O O . ALA A 1 100 ? -1.311 -10.831 15.941 1.00 92.00 100 ALA A O 1
ATOM 758 N N . ASN A 1 101 ? -0.510 -9.781 14.123 1.00 93.88 101 ASN A N 1
ATOM 759 C CA . ASN A 1 101 ? -1.789 -9.638 13.414 1.00 93.88 101 ASN A CA 1
ATOM 760 C C . ASN A 1 101 ? -2.874 -8.859 14.181 1.00 93.88 101 ASN A C 1
ATOM 762 O O . ASN A 1 101 ? -4.060 -9.066 13.945 1.00 93.88 101 ASN A O 1
ATOM 766 N N . ASN A 1 102 ? -2.486 -7.946 15.068 1.00 95.94 102 ASN A N 1
ATOM 767 C CA . ASN A 1 102 ? -3.400 -7.105 15.831 1.00 95.94 102 ASN A CA 1
ATOM 768 C C . ASN A 1 102 ? -3.216 -5.628 15.449 1.00 95.94 102 ASN A C 1
ATOM 770 O O . ASN A 1 102 ? -2.167 -5.041 15.724 1.00 95.94 102 ASN A O 1
ATOM 774 N N . TYR A 1 103 ? -4.247 -5.030 14.840 1.00 97.44 103 TYR A N 1
ATOM 775 C CA . TYR A 1 103 ? -4.292 -3.601 14.503 1.00 97.44 103 TYR A CA 1
ATOM 776 C C . TYR A 1 103 ? -3.907 -2.711 15.690 1.00 97.44 103 TYR A C 1
ATOM 778 O O . TYR A 1 103 ? -3.058 -1.831 15.557 1.00 97.44 103 TYR A O 1
ATOM 786 N N . ALA A 1 104 ? -4.467 -2.980 16.875 1.00 97.25 104 ALA A N 1
ATOM 787 C CA . ALA A 1 104 ? -4.258 -2.146 18.052 1.00 97.25 104 ALA A CA 1
ATOM 788 C C . ALA A 1 104 ? -2.787 -2.124 18.490 1.00 97.25 104 ALA A C 1
ATOM 790 O O . ALA A 1 104 ? -2.288 -1.087 18.916 1.00 97.25 104 ALA A O 1
ATOM 791 N N . ARG A 1 105 ? -2.044 -3.221 18.293 1.00 96.62 105 ARG A N 1
ATOM 792 C CA . ARG A 1 105 ? -0.594 -3.236 18.547 1.00 96.62 105 ARG A CA 1
ATOM 793 C C . ARG A 1 105 ? 0.170 -2.354 17.573 1.00 96.62 105 ARG A C 1
ATOM 795 O O . ARG A 1 105 ? 1.048 -1.591 17.977 1.00 96.62 105 ARG A O 1
ATOM 802 N N . GLY A 1 106 ? -0.177 -2.454 16.292 1.00 96.00 106 GLY A N 1
ATOM 803 C CA . GLY A 1 106 ? 0.417 -1.638 15.238 1.00 96.00 106 GLY A CA 1
ATOM 804 C C . GLY A 1 106 ? 0.102 -0.149 15.385 1.00 96.00 106 GLY A C 1
ATOM 805 O O . GLY A 1 106 ? 0.941 0.673 15.042 1.00 96.00 106 GLY A O 1
ATOM 806 N N . HIS A 1 107 ? -1.068 0.203 15.918 1.00 97.12 107 HIS A N 1
ATOM 807 C CA . HIS A 1 107 ? -1.529 1.587 16.019 1.00 97.12 107 HIS A CA 1
ATOM 808 C C . HIS A 1 107 ? -1.240 2.230 17.392 1.00 97.12 107 HIS A C 1
ATOM 810 O O . HIS A 1 107 ? -0.724 3.345 17.483 1.00 97.12 107 HIS A O 1
ATOM 816 N N . TYR A 1 108 ? -1.553 1.540 18.492 1.00 95.38 108 TYR A N 1
ATOM 817 C CA . TYR A 1 108 ? -1.616 2.140 19.829 1.00 95.38 108 TYR A CA 1
ATOM 818 C C . TYR A 1 108 ? -0.437 1.827 20.744 1.00 95.38 108 TYR A C 1
ATOM 820 O O . TYR A 1 108 ? -0.086 2.706 21.538 1.00 95.38 108 TYR A O 1
ATOM 828 N N . THR A 1 109 ? 0.151 0.630 20.672 1.00 94.25 109 THR A N 1
ATOM 829 C CA . THR A 1 109 ? 1.232 0.210 21.584 1.00 94.25 109 THR A CA 1
ATOM 830 C C . THR A 1 109 ? 2.579 0.188 20.878 1.00 94.25 109 THR A C 1
ATOM 832 O O . THR A 1 109 ? 3.314 1.172 20.937 1.00 94.25 109 THR A O 1
ATOM 835 N N . ILE A 1 110 ? 2.888 -0.891 20.165 1.00 95.06 110 ILE A N 1
ATOM 836 C CA . ILE A 1 110 ? 4.202 -1.120 19.553 1.00 95.06 110 ILE A CA 1
ATOM 837 C C . ILE A 1 110 ? 4.517 -0.076 18.475 1.00 95.06 110 ILE A C 1
ATOM 839 O O . ILE A 1 110 ? 5.626 0.455 18.421 1.00 95.06 110 ILE A O 1
ATOM 843 N N . GLY A 1 111 ? 3.539 0.283 17.638 1.00 93.75 111 GLY A N 1
ATOM 844 C CA . GLY A 1 111 ? 3.756 1.268 16.573 1.00 93.75 111 GLY A CA 1
ATOM 845 C C . GLY A 1 111 ? 4.156 2.656 17.070 1.00 93.75 111 GLY A C 1
ATOM 846 O O . GLY A 1 111 ? 4.965 3.335 16.433 1.00 93.75 111 GLY A O 1
ATOM 847 N N . LYS A 1 112 ? 3.668 3.066 18.248 1.00 93.56 112 LYS A N 1
ATOM 848 C CA . LYS A 1 112 ? 4.033 4.358 18.847 1.00 93.56 112 LYS A CA 1
ATOM 849 C C . LYS A 1 112 ? 5.499 4.430 19.259 1.00 93.56 112 LYS A C 1
ATOM 851 O O . LYS A 1 112 ? 6.042 5.526 19.333 1.00 93.56 112 LYS A O 1
ATOM 856 N N . GLU A 1 113 ? 6.152 3.297 19.504 1.00 94.25 113 GLU A N 1
ATOM 857 C CA . GLU A 1 113 ? 7.572 3.283 19.862 1.00 94.25 113 GLU A CA 1
ATOM 858 C C . GLU A 1 113 ? 8.478 3.602 18.666 1.00 94.25 113 GLU A C 1
ATOM 860 O O . GLU A 1 113 ? 9.573 4.134 18.850 1.00 94.25 113 GLU A O 1
ATOM 865 N N . ILE A 1 114 ? 8.032 3.295 17.440 1.00 94.94 114 ILE A N 1
ATOM 866 C CA . ILE A 1 114 ? 8.845 3.430 16.222 1.00 94.94 114 ILE A CA 1
ATOM 867 C C . ILE A 1 114 ? 8.430 4.608 15.329 1.00 94.94 114 ILE A C 1
ATOM 869 O O . ILE A 1 114 ? 9.231 5.056 14.506 1.00 94.94 114 ILE A O 1
ATOM 873 N N . ILE A 1 115 ? 7.207 5.132 15.476 1.00 96.56 115 ILE A N 1
ATOM 874 C CA . ILE A 1 115 ? 6.647 6.148 14.569 1.00 96.56 115 ILE A CA 1
ATOM 875 C C . ILE A 1 115 ? 7.527 7.398 14.449 1.00 96.56 115 ILE A C 1
ATOM 877 O O . ILE A 1 115 ? 7.802 7.841 13.336 1.00 96.56 115 ILE A O 1
ATOM 881 N N . ASP A 1 116 ? 8.053 7.919 15.561 1.00 96.19 116 ASP A N 1
ATOM 882 C CA . ASP A 1 116 ? 8.898 9.120 15.552 1.00 96.19 116 ASP A CA 1
ATOM 883 C C . ASP A 1 116 ? 10.205 8.892 14.781 1.00 96.19 116 ASP A C 1
ATOM 885 O O . ASP A 1 116 ? 10.673 9.767 14.048 1.00 96.19 116 ASP A O 1
ATOM 889 N N . GLN A 1 117 ? 10.779 7.690 14.894 1.00 95.94 117 GLN A N 1
ATOM 890 C CA . GLN A 1 117 ? 11.961 7.311 14.126 1.00 95.94 117 GLN A CA 1
ATOM 891 C C . GLN A 1 117 ? 11.643 7.262 12.630 1.00 95.94 117 GLN A C 1
ATOM 893 O O . GLN A 1 117 ? 12.434 7.751 11.824 1.00 95.94 117 GLN A O 1
ATOM 898 N N . VAL A 1 118 ? 10.501 6.685 12.251 1.00 96.88 118 VAL A N 1
ATOM 899 C CA . VAL A 1 118 ? 10.061 6.603 10.851 1.00 96.88 118 VAL A CA 1
ATOM 900 C C . VAL A 1 118 ? 9.826 7.996 10.274 1.00 96.88 118 VAL A C 1
ATOM 902 O O . VAL A 1 118 ? 10.346 8.300 9.200 1.00 96.88 118 VAL A O 1
ATOM 905 N N . LEU A 1 119 ? 9.135 8.871 11.006 1.00 97.19 119 LEU A N 1
ATOM 906 C CA . LEU A 1 119 ? 8.882 10.252 10.593 1.00 97.19 119 LEU A CA 1
ATOM 907 C C . LEU A 1 119 ? 10.177 11.059 10.435 1.00 97.19 119 LEU A C 1
ATOM 909 O O . LEU A 1 119 ? 10.309 11.792 9.458 1.00 97.19 119 LEU A O 1
ATOM 913 N N . ASP A 1 120 ? 11.171 10.891 11.317 1.00 96.88 120 ASP A N 1
ATOM 914 C CA . ASP A 1 120 ? 12.485 11.536 11.156 1.00 96.88 120 ASP A CA 1
ATOM 915 C C . ASP A 1 120 ? 13.197 11.081 9.869 1.00 96.88 120 ASP A C 1
ATOM 917 O O . ASP A 1 120 ? 13.812 11.886 9.163 1.00 96.88 120 ASP A O 1
ATOM 921 N N . ARG A 1 121 ? 13.086 9.795 9.508 1.00 96.12 121 ARG A N 1
ATOM 922 C CA . ARG A 1 121 ? 13.650 9.285 8.246 1.00 96.12 121 ARG A CA 1
ATOM 923 C C . ARG A 1 121 ? 12.887 9.788 7.024 1.00 96.12 121 ARG A C 1
ATOM 925 O O . ARG A 1 121 ? 13.532 10.175 6.049 1.00 96.12 121 ARG A O 1
ATOM 932 N N . ILE A 1 122 ? 11.556 9.839 7.083 1.00 96.75 122 ILE A N 1
ATOM 933 C CA . ILE A 1 122 ? 10.722 10.434 6.029 1.00 96.75 122 ILE A CA 1
ATOM 934 C C . ILE A 1 122 ? 11.101 11.902 5.835 1.00 96.75 122 ILE A C 1
ATOM 936 O O . ILE A 1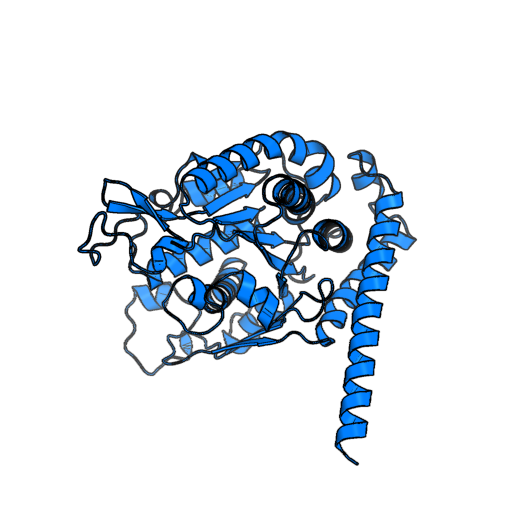 122 ? 11.341 12.326 4.705 1.00 96.75 122 ILE A O 1
ATOM 940 N N . ARG A 1 123 ? 11.254 12.651 6.930 1.00 96.69 123 ARG A N 1
ATOM 941 C CA . ARG A 1 123 ? 11.648 14.060 6.906 1.00 96.69 123 ARG A CA 1
ATOM 942 C C . ARG A 1 123 ? 13.001 14.269 6.241 1.00 96.69 123 ARG A C 1
ATOM 944 O O . ARG A 1 123 ? 13.104 15.099 5.348 1.00 96.69 123 ARG A O 1
ATOM 951 N N . LYS A 1 124 ? 14.003 13.450 6.571 1.00 95.38 124 LYS A N 1
ATOM 952 C CA . LYS A 1 124 ? 15.320 13.496 5.912 1.00 95.38 124 LYS A CA 1
ATOM 953 C C . LYS A 1 124 ? 15.245 13.271 4.400 1.00 95.38 124 LYS A C 1
ATOM 955 O O . LYS A 1 124 ? 15.992 13.913 3.668 1.00 95.38 124 LYS A O 1
ATOM 960 N N . LEU A 1 125 ? 14.377 12.376 3.922 1.00 94.19 125 LEU A N 1
ATOM 961 C CA . LEU A 1 125 ? 14.175 12.186 2.479 1.00 94.19 125 LEU A CA 1
ATOM 962 C C . LEU A 1 125 ? 13.383 13.335 1.851 1.00 94.19 125 LEU A C 1
ATOM 964 O O . LEU A 1 125 ? 13.699 13.746 0.737 1.00 94.19 125 LEU A O 1
ATOM 968 N N . ALA A 1 126 ? 12.392 13.875 2.558 1.00 94.69 126 ALA A N 1
ATOM 969 C CA . ALA A 1 126 ? 11.632 15.037 2.112 1.00 94.69 126 ALA A CA 1
ATOM 970 C C . ALA A 1 126 ? 12.527 16.280 1.976 1.00 94.69 126 ALA A C 1
ATOM 972 O O . ALA A 1 126 ? 12.418 16.988 0.980 1.00 94.69 126 ALA A O 1
ATOM 973 N N . ASP A 1 127 ? 13.467 16.492 2.901 1.00 93.75 127 ASP A N 1
ATOM 974 C CA . ASP A 1 127 ? 14.447 17.588 2.858 1.00 93.75 127 ASP A CA 1
ATOM 975 C C . ASP A 1 127 ? 15.423 17.464 1.671 1.00 93.75 127 ASP A C 1
ATOM 977 O O . ASP A 1 127 ? 15.973 18.458 1.200 1.00 93.75 127 ASP A O 1
ATOM 981 N N . GLN A 1 128 ? 15.632 16.245 1.158 1.00 90.31 128 GLN A N 1
ATOM 982 C CA . GLN A 1 128 ? 16.405 15.981 -0.065 1.00 90.31 128 GLN A CA 1
ATOM 983 C C . GLN A 1 128 ? 15.589 16.177 -1.353 1.00 90.31 128 GLN A C 1
ATOM 985 O O . GLN A 1 128 ? 16.125 15.992 -2.449 1.00 90.31 128 GLN A O 1
ATOM 990 N N . CYS A 1 129 ? 14.296 16.485 -1.254 1.00 91.81 129 CYS A N 1
ATOM 991 C CA . CYS A 1 129 ? 13.437 16.741 -2.404 1.00 91.81 129 CYS A CA 1
ATOM 992 C C . CYS A 1 129 ? 13.342 18.247 -2.662 1.00 91.81 129 CYS A C 1
ATOM 994 O O . CYS A 1 129 ? 13.089 19.040 -1.759 1.00 91.81 129 CYS A O 1
ATOM 996 N N . THR A 1 130 ? 13.487 18.646 -3.922 1.00 90.56 130 THR A N 1
ATOM 997 C CA . THR A 1 130 ? 13.277 20.033 -4.359 1.00 90.56 130 THR A CA 1
ATOM 998 C C . THR A 1 130 ? 11.792 20.375 -4.484 1.00 90.56 130 THR A C 1
ATOM 1000 O O . THR A 1 130 ? 11.400 21.518 -4.248 1.00 90.56 130 THR A O 1
ATOM 1003 N N . GLY A 1 131 ? 10.956 19.388 -4.822 1.00 90.06 131 GLY A N 1
ATOM 1004 C CA . GLY A 1 131 ? 9.522 19.534 -5.037 1.00 90.06 131 GLY A CA 1
ATOM 1005 C C . GLY A 1 131 ? 8.762 18.243 -4.746 1.00 90.06 131 GLY A C 1
ATOM 1006 O O . GLY A 1 131 ? 8.156 17.669 -5.649 1.00 90.06 131 GLY A O 1
ATOM 1007 N N . LEU A 1 132 ? 8.754 17.813 -3.475 1.00 94.62 132 LEU A N 1
ATOM 1008 C CA . LEU A 1 132 ? 8.000 16.634 -3.031 1.00 94.62 132 LEU A CA 1
ATOM 1009 C C . LEU A 1 132 ? 6.525 16.747 -3.443 1.00 94.62 132 LEU A C 1
ATOM 1011 O O . LEU A 1 132 ? 5.832 17.670 -2.998 1.00 94.62 132 LEU A O 1
ATOM 1015 N N . GLN A 1 133 ? 6.047 15.800 -4.246 1.00 93.62 133 GLN A N 1
ATOM 1016 C CA . GLN A 1 133 ? 4.636 15.672 -4.601 1.00 93.62 133 GLN A CA 1
ATOM 1017 C C . GLN A 1 133 ? 3.848 15.021 -3.467 1.00 93.62 133 GLN A C 1
ATOM 1019 O O . GLN A 1 133 ? 2.800 15.524 -3.062 1.00 93.62 133 GLN A O 1
ATOM 1024 N N . GLY A 1 134 ? 4.382 13.921 -2.934 1.00 95.69 134 GLY A N 1
ATOM 1025 C CA . GLY A 1 134 ? 3.634 13.068 -2.031 1.00 95.69 134 GLY A CA 1
ATOM 1026 C C . GLY A 1 134 ? 4.267 11.714 -1.752 1.00 95.69 134 GLY A C 1
ATOM 1027 O O . GLY A 1 134 ? 5.459 11.493 -2.004 1.00 95.69 134 GLY A O 1
ATOM 1028 N N . PHE A 1 135 ? 3.437 10.830 -1.211 1.00 97.81 135 PHE A N 1
ATOM 1029 C CA . PHE A 1 135 ? 3.815 9.519 -0.707 1.00 97.81 135 PHE A CA 1
ATOM 1030 C C . PHE A 1 135 ? 3.067 8.412 -1.449 1.00 97.81 135 PHE A C 1
ATOM 1032 O O . PHE A 1 135 ? 1.870 8.526 -1.696 1.00 97.81 135 PHE A O 1
ATOM 1039 N N . LEU A 1 136 ? 3.783 7.339 -1.780 1.00 97.50 136 LEU A N 1
ATOM 1040 C CA . LEU A 1 136 ? 3.211 6.077 -2.250 1.00 97.50 136 LEU A CA 1
ATOM 1041 C C . LEU A 1 136 ? 3.338 5.064 -1.112 1.00 97.50 136 LEU A C 1
ATOM 1043 O O . LEU A 1 136 ? 4.456 4.677 -0.772 1.00 97.50 136 LEU A O 1
ATOM 1047 N N . VAL A 1 137 ? 2.229 4.670 -0.500 1.00 98.19 137 VAL A N 1
ATOM 1048 C CA . VAL A 1 137 ? 2.203 3.832 0.701 1.00 98.19 137 VAL A CA 1
ATOM 1049 C C . VAL A 1 137 ? 1.779 2.415 0.333 1.00 98.19 137 VAL A C 1
ATOM 1051 O O . VAL A 1 137 ? 0.705 2.187 -0.206 1.00 98.19 137 VAL A O 1
ATOM 1054 N N . PHE A 1 138 ? 2.640 1.446 0.613 1.00 98.12 138 PHE A N 1
ATOM 1055 C CA . PHE A 1 138 ? 2.465 0.041 0.262 1.00 98.12 138 PHE A CA 1
ATOM 1056 C C . PHE A 1 138 ? 2.256 -0.776 1.533 1.00 98.12 138 PHE A C 1
ATOM 1058 O O . PHE A 1 138 ? 3.148 -0.822 2.382 1.00 98.12 138 PHE A O 1
ATOM 1065 N N . HIS A 1 139 ? 1.106 -1.435 1.670 1.00 97.62 139 HIS A N 1
ATOM 1066 C CA . HIS A 1 139 ? 0.759 -2.154 2.899 1.00 97.62 139 HIS A CA 1
ATOM 1067 C C . HIS A 1 139 ? -0.291 -3.253 2.668 1.00 97.62 139 HIS A C 1
ATOM 1069 O O . HIS A 1 139 ? -0.828 -3.405 1.574 1.00 97.62 139 HIS A O 1
ATOM 1075 N N . SER A 1 140 ? -0.591 -4.044 3.702 1.00 95.19 140 SER A N 1
ATOM 1076 C CA . SER A 1 140 ? -1.709 -5.001 3.696 1.00 95.19 140 SER A CA 1
ATOM 1077 C C . SER A 1 140 ? -2.807 -4.576 4.655 1.00 95.19 140 SER A C 1
ATOM 1079 O O . SER A 1 140 ? -2.489 -4.179 5.775 1.00 95.19 140 SER A O 1
ATOM 1081 N N . PHE A 1 141 ? -4.065 -4.830 4.307 1.00 94.44 141 PHE A N 1
ATOM 1082 C CA . PHE A 1 141 ? -5.178 -4.682 5.246 1.00 94.44 141 PHE A CA 1
ATOM 1083 C C . PHE A 1 141 ? -5.193 -5.744 6.357 1.00 94.44 141 PHE A C 1
ATOM 1085 O O . PHE A 1 141 ? -5.557 -5.454 7.492 1.00 94.44 141 PHE A O 1
ATOM 1092 N N . GLY A 1 142 ? -4.761 -6.975 6.064 1.00 90.56 142 GLY A N 1
ATOM 1093 C CA . GLY A 1 142 ? -4.866 -8.085 7.017 1.00 90.56 142 GLY A CA 1
ATOM 1094 C C . GLY A 1 142 ? -3.825 -8.092 8.147 1.00 90.56 142 GLY A C 1
ATOM 1095 O O . GLY A 1 142 ? -4.128 -8.521 9.260 1.00 90.56 142 GLY A O 1
ATOM 1096 N N . GLY A 1 143 ? -2.598 -7.629 7.895 1.00 92.38 143 GLY A N 1
ATOM 1097 C CA . GLY A 1 143 ? -1.502 -7.687 8.873 1.00 92.38 143 GLY A CA 1
ATOM 1098 C C . GLY A 1 143 ? -1.609 -6.621 9.965 1.00 92.38 143 GLY A C 1
ATOM 1099 O O . GLY A 1 143 ? -2.052 -5.513 9.694 1.00 92.38 143 GLY A O 1
ATOM 1100 N N . GLY A 1 144 ? -1.147 -6.904 11.187 1.00 94.44 144 GLY A N 1
ATOM 1101 C CA . GLY A 1 144 ? -1.210 -5.947 12.309 1.00 94.44 144 GLY A CA 1
ATOM 1102 C C . GLY A 1 144 ? -0.360 -4.691 12.078 1.00 94.44 144 GLY A C 1
ATOM 1103 O O . GLY A 1 144 ? -0.825 -3.576 12.288 1.00 94.44 144 GLY A O 1
ATOM 1104 N N . THR A 1 145 ? 0.859 -4.867 11.558 1.00 96.00 145 THR A N 1
ATOM 1105 C CA . THR A 1 145 ? 1.741 -3.760 11.156 1.00 96.00 145 THR A CA 1
ATOM 1106 C C . THR A 1 145 ? 1.196 -3.052 9.917 1.00 96.00 145 THR A C 1
ATOM 1108 O O . THR A 1 145 ? 1.053 -1.835 9.911 1.00 96.00 145 THR A O 1
ATOM 1111 N N . GLY A 1 146 ? 0.831 -3.814 8.879 1.00 95.56 146 GLY A N 1
ATOM 1112 C CA . GLY A 1 146 ? 0.323 -3.261 7.621 1.00 95.56 146 GLY A CA 1
ATOM 1113 C C . GLY A 1 146 ? -0.982 -2.472 7.764 1.00 95.56 146 GLY A C 1
ATOM 1114 O O . GLY A 1 146 ? -1.207 -1.560 6.982 1.00 95.56 146 GLY A O 1
ATOM 1115 N N . SER A 1 147 ? -1.813 -2.778 8.757 1.00 96.31 147 SER A N 1
ATOM 1116 C CA . SER A 1 147 ? -3.057 -2.055 9.042 1.00 96.31 147 SER A CA 1
ATOM 1117 C C . SER A 1 147 ? -2.828 -0.946 10.076 1.00 96.31 147 SER A C 1
ATOM 1119 O O . SER A 1 147 ? -2.890 0.242 9.759 1.00 96.31 147 SER A O 1
ATOM 1121 N N . GLY A 1 148 ? -2.468 -1.328 11.303 1.00 96.88 148 GLY A N 1
ATOM 1122 C CA . GLY A 1 148 ? -2.357 -0.425 12.447 1.00 96.88 148 GLY A CA 1
ATOM 1123 C C . GLY A 1 148 ? -1.271 0.629 12.295 1.00 96.88 148 GLY A C 1
ATOM 1124 O O . GLY A 1 148 ? -1.540 1.818 12.463 1.00 96.88 148 GLY A O 1
ATOM 1125 N N . PHE A 1 149 ? -0.051 0.214 11.937 1.00 97.94 149 PHE A N 1
ATOM 1126 C CA . PHE A 1 149 ? 1.056 1.163 11.797 1.00 97.94 149 PHE A CA 1
ATOM 1127 C C . PHE A 1 149 ? 0.868 2.075 10.584 1.00 97.94 149 PHE A C 1
ATOM 1129 O O . PHE A 1 149 ? 1.196 3.256 10.657 1.00 97.94 149 PHE A O 1
ATOM 1136 N N . THR A 1 150 ? 0.305 1.559 9.487 1.00 98.19 150 THR A N 1
ATOM 1137 C CA . THR A 1 150 ? -0.032 2.383 8.315 1.00 98.19 150 THR A CA 1
ATOM 1138 C C . THR A 1 150 ? -1.048 3.459 8.669 1.00 98.19 150 THR A C 1
ATOM 1140 O O . THR A 1 150 ? -0.832 4.615 8.324 1.00 98.19 150 THR A O 1
ATOM 1143 N N . SER A 1 151 ? -2.098 3.113 9.415 1.00 97.44 151 SER A N 1
ATOM 1144 C CA . SER A 1 151 ? -3.118 4.078 9.846 1.00 97.44 151 SER A CA 1
ATOM 1145 C C . SER A 1 151 ? -2.511 5.192 10.700 1.00 97.44 151 SER A C 1
ATOM 1147 O O . SER A 1 151 ? -2.644 6.371 10.374 1.00 97.44 151 SER A O 1
ATOM 1149 N N . LEU A 1 152 ? -1.708 4.818 11.704 1.00 97.62 152 LEU A N 1
ATOM 1150 C CA . LEU A 1 152 ? -0.960 5.772 12.526 1.00 97.62 152 LEU A CA 1
ATOM 1151 C C . LEU A 1 152 ? -0.023 6.653 11.680 1.00 97.62 152 LEU A C 1
ATOM 1153 O O . LEU A 1 152 ? 0.120 7.851 11.928 1.00 97.62 152 LEU A O 1
ATOM 1157 N N . LEU A 1 153 ? 0.649 6.070 10.688 1.00 97.88 153 LEU A N 1
ATOM 1158 C CA . LEU A 1 153 ? 1.556 6.800 9.814 1.00 97.88 153 LEU A CA 1
ATOM 1159 C C . LEU A 1 153 ? 0.810 7.801 8.927 1.00 97.88 153 LEU A C 1
ATOM 1161 O O . LEU A 1 153 ? 1.267 8.932 8.787 1.00 97.88 153 LEU A O 1
ATOM 1165 N N . MET A 1 154 ? -0.330 7.413 8.361 1.00 97.69 154 MET A N 1
ATOM 1166 C CA . MET A 1 154 ? -1.155 8.252 7.489 1.00 97.69 154 MET A CA 1
ATOM 1167 C C . MET A 1 154 ? -1.737 9.460 8.233 1.00 97.69 154 MET A C 1
ATOM 1169 O O . MET A 1 154 ? -1.688 10.578 7.709 1.00 97.69 154 MET A O 1
ATOM 1173 N N . GLU A 1 155 ? -2.173 9.281 9.482 1.00 96.44 155 GLU A N 1
ATOM 1174 C CA . GLU A 1 155 ? -2.567 10.383 10.371 1.00 96.44 155 GLU A CA 1
ATOM 1175 C C . GLU A 1 155 ? -1.422 11.386 10.557 1.00 96.44 155 GLU A C 1
ATOM 1177 O O . GLU A 1 155 ? -1.575 12.595 10.360 1.0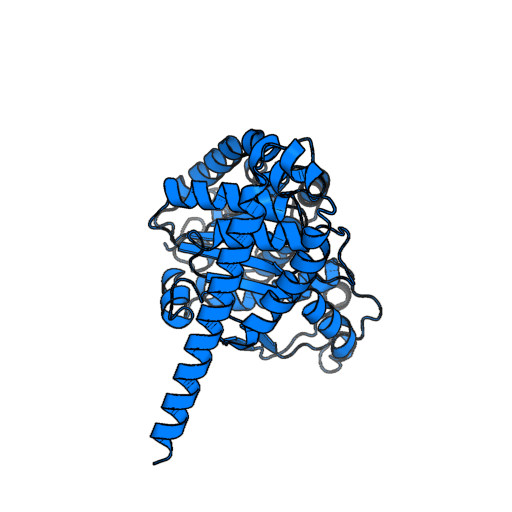0 96.44 155 GLU A O 1
ATOM 1182 N N . ARG A 1 156 ? -0.225 10.890 10.899 1.00 97.31 156 ARG A N 1
ATOM 1183 C CA . ARG A 1 156 ? 0.951 11.741 11.138 1.00 97.31 156 ARG A CA 1
ATOM 1184 C C . ARG A 1 156 ? 1.439 12.428 9.869 1.00 97.31 156 ARG A C 1
ATOM 1186 O O . ARG A 1 156 ? 1.801 13.602 9.921 1.00 97.31 156 ARG A O 1
ATOM 1193 N N . LEU A 1 157 ? 1.413 11.739 8.731 1.00 97.12 157 LEU A N 1
ATOM 1194 C CA . LEU A 1 157 ? 1.740 12.326 7.433 1.00 97.12 157 LEU A CA 1
ATOM 1195 C C . LEU A 1 157 ? 0.742 13.414 7.040 1.00 97.12 157 LEU A C 1
ATOM 1197 O O . LEU A 1 157 ? 1.151 14.422 6.472 1.00 97.12 157 LEU A O 1
ATOM 1201 N N . SER A 1 158 ? -0.538 13.263 7.371 1.00 96.50 158 SER A N 1
ATOM 1202 C CA . SER A 1 158 ? -1.542 14.301 7.122 1.00 96.50 158 SER A CA 1
ATOM 1203 C C . SER A 1 158 ? -1.324 15.541 7.995 1.00 96.50 158 SER A C 1
ATOM 1205 O O . SER A 1 158 ? -1.529 16.661 7.527 1.00 96.50 158 SER A O 1
ATOM 1207 N N . VAL A 1 159 ? -0.824 15.371 9.224 1.00 96.88 159 VAL A N 1
ATOM 1208 C CA . VAL A 1 159 ? -0.436 16.490 10.101 1.00 96.88 159 VAL A CA 1
ATOM 1209 C C . VAL A 1 159 ? 0.816 17.207 9.583 1.00 96.88 159 VAL A C 1
ATOM 1211 O O . VAL A 1 159 ? 0.797 18.427 9.411 1.00 96.88 159 VAL A O 1
ATOM 1214 N N . ASP A 1 160 ? 1.893 16.470 9.305 1.00 96.12 160 ASP A N 1
ATOM 1215 C CA . ASP A 1 160 ? 3.187 17.053 8.918 1.00 96.12 160 ASP A CA 1
ATOM 1216 C C . ASP A 1 160 ? 3.199 17.542 7.452 1.00 96.12 160 ASP A C 1
ATOM 1218 O O . ASP A 1 160 ? 3.854 18.533 7.119 1.00 96.12 160 ASP A O 1
ATOM 1222 N N . TYR A 1 161 ? 2.452 16.871 6.569 1.00 95.94 161 TYR A N 1
ATOM 1223 C CA . TYR A 1 161 ? 2.458 17.063 5.115 1.00 95.94 161 TYR A CA 1
ATOM 1224 C C . TYR A 1 161 ? 1.046 17.210 4.521 1.00 95.94 161 TYR A C 1
ATOM 1226 O O . TYR A 1 161 ? 0.780 16.734 3.418 1.00 95.94 161 TYR A O 1
ATOM 1234 N N . GLY A 1 162 ? 0.140 17.931 5.187 1.00 91.31 162 GLY A N 1
ATOM 1235 C CA . GLY A 1 162 ? -1.283 18.004 4.807 1.00 91.31 162 GLY A CA 1
ATOM 1236 C C . GLY A 1 162 ? -1.623 18.493 3.388 1.00 91.31 162 GLY A C 1
ATOM 1237 O O . GLY A 1 162 ? -2.740 18.295 2.933 1.00 91.31 162 GLY A O 1
ATOM 1238 N N . LYS A 1 163 ? -0.685 19.109 2.653 1.00 91.75 163 LYS A N 1
ATOM 1239 C CA . LYS A 1 163 ? -0.878 19.517 1.241 1.00 91.75 163 LYS A CA 1
ATOM 1240 C C . LYS A 1 163 ? -0.323 18.521 0.217 1.00 91.75 163 LYS A C 1
ATOM 1242 O O . LYS A 1 163 ? -0.319 18.826 -0.973 1.00 91.75 163 LYS A O 1
ATOM 1247 N N . LYS A 1 164 ? 0.275 17.421 0.670 1.00 95.12 164 LYS A N 1
ATOM 1248 C CA . LYS A 1 164 ? 0.954 16.440 -0.181 1.00 95.12 164 LYS A CA 1
ATOM 1249 C C . LYS A 1 164 ? 0.044 15.248 -0.420 1.00 95.12 164 LYS A C 1
ATOM 1251 O O . LYS A 1 164 ? -0.597 14.783 0.522 1.00 95.12 164 LYS A O 1
ATOM 1256 N N . SER A 1 165 ? 0.027 14.757 -1.654 1.00 95.44 165 SER A N 1
ATOM 1257 C CA . SER A 1 165 ? -0.812 13.621 -2.025 1.00 95.44 165 SER A CA 1
ATOM 1258 C C . SER A 1 165 ? -0.303 12.333 -1.378 1.00 95.44 165 SER A C 1
ATOM 1260 O O . SER A 1 165 ? 0.904 12.146 -1.214 1.00 95.44 165 SER A O 1
ATOM 1262 N N . LYS A 1 166 ? -1.206 11.441 -0.997 1.00 97.12 166 LYS A N 1
ATOM 1263 C CA . LYS A 1 166 ? -0.906 10.138 -0.408 1.00 97.12 166 LYS A CA 1
ATOM 1264 C C . LYS A 1 166 ? -1.712 9.103 -1.180 1.00 97.12 166 LYS A C 1
ATOM 1266 O O . LYS A 1 166 ? -2.938 9.132 -1.153 1.00 97.12 166 LYS A O 1
ATOM 1271 N N . LEU A 1 167 ? -1.012 8.252 -1.923 1.00 96.75 167 LEU A N 1
ATOM 1272 C CA . LEU A 1 167 ? -1.618 7.160 -2.677 1.00 96.75 167 LEU A CA 1
ATOM 1273 C C . LEU A 1 167 ? -1.282 5.843 -1.995 1.00 96.75 167 LEU A C 1
ATOM 1275 O O . LEU A 1 167 ? -0.136 5.638 -1.593 1.00 96.75 167 LEU A O 1
ATOM 1279 N N . GLU A 1 168 ? -2.249 4.942 -1.923 1.00 97.62 168 GLU A N 1
ATOM 1280 C CA . GLU A 1 168 ? -2.081 3.638 -1.290 1.00 97.62 168 GLU A CA 1
ATOM 1281 C C . GLU A 1 168 ? -2.075 2.502 -2.317 1.00 97.62 168 GLU A C 1
ATOM 1283 O O . GLU A 1 168 ? -2.784 2.525 -3.321 1.00 97.62 168 GLU A O 1
ATOM 1288 N N . PHE A 1 169 ? -1.270 1.483 -2.041 1.00 97.19 169 PHE A N 1
ATOM 1289 C CA . PHE A 1 169 ? -1.329 0.169 -2.664 1.00 97.19 169 PHE A CA 1
ATOM 1290 C C . PHE A 1 169 ? -1.597 -0.841 -1.554 1.00 97.19 169 PHE A C 1
ATOM 1292 O O . PHE A 1 169 ? -0.680 -1.250 -0.827 1.00 97.19 169 PHE A O 1
ATOM 1299 N N . SER A 1 170 ? -2.867 -1.200 -1.410 1.00 95.62 170 SER A N 1
ATOM 1300 C CA . SER A 1 170 ? -3.373 -1.955 -0.269 1.00 95.62 170 SER A CA 1
ATOM 1301 C C . SER A 1 170 ? -3.678 -3.387 -0.684 1.00 95.62 170 SER A C 1
ATOM 1303 O O . SER A 1 170 ? -4.549 -3.643 -1.517 1.00 95.62 170 SER A O 1
ATOM 1305 N N . ILE A 1 171 ? -2.959 -4.346 -0.102 1.00 94.69 171 ILE A N 1
ATOM 1306 C CA . ILE A 1 171 ? -3.214 -5.767 -0.336 1.00 94.69 171 ILE A CA 1
ATOM 1307 C C . ILE A 1 171 ? -4.481 -6.180 0.419 1.00 94.69 171 ILE A C 1
ATOM 1309 O O . ILE A 1 171 ? -4.497 -6.211 1.656 1.00 94.69 171 ILE A O 1
ATOM 1313 N N . TYR A 1 172 ? -5.521 -6.518 -0.340 1.00 92.94 172 TYR A N 1
ATOM 1314 C CA . TYR A 1 172 ? -6.793 -7.004 0.174 1.00 92.94 172 TYR A CA 1
ATOM 1315 C C . TYR A 1 172 ? -6.675 -8.493 0.560 1.00 92.94 172 TYR A C 1
ATOM 1317 O O . TYR A 1 172 ? -6.076 -9.288 -0.179 1.00 92.94 172 TYR A O 1
ATOM 1325 N N . PRO A 1 173 ? -7.192 -8.889 1.737 1.00 89.44 173 PRO A N 1
ATOM 1326 C CA . PRO A 1 173 ? -6.975 -10.215 2.295 1.00 89.44 173 PRO A CA 1
ATOM 1327 C C . PRO A 1 173 ? -7.793 -11.292 1.577 1.00 89.44 173 PRO A C 1
ATOM 1329 O O . PRO A 1 173 ? -8.987 -11.137 1.323 1.00 89.44 173 PRO A O 1
ATOM 1332 N N . ALA A 1 174 ? -7.166 -12.446 1.348 1.00 83.38 174 ALA A N 1
ATOM 1333 C CA . ALA A 1 174 ? -7.792 -13.601 0.714 1.00 83.38 174 ALA A CA 1
ATOM 1334 C C . ALA A 1 174 ? -7.628 -14.857 1.590 1.00 83.38 174 ALA A C 1
ATOM 1336 O O . ALA A 1 174 ? -6.494 -15.193 1.948 1.00 83.38 174 ALA A O 1
ATOM 1337 N N . PRO A 1 175 ? -8.709 -15.596 1.917 1.00 75.31 175 PRO A N 1
ATOM 1338 C CA . PRO A 1 175 ? -8.652 -16.768 2.800 1.00 75.31 175 PRO A CA 1
ATOM 1339 C C . PRO A 1 175 ? -7.665 -17.862 2.368 1.00 75.31 175 PRO A C 1
ATOM 1341 O O . PRO A 1 175 ? -7.189 -18.625 3.200 1.00 75.31 175 PRO A O 1
ATOM 1344 N N . GLN A 1 176 ? -7.373 -17.965 1.071 1.00 71.00 176 GLN A N 1
ATOM 1345 C CA . GLN A 1 176 ? -6.507 -18.990 0.488 1.00 71.00 176 GLN A CA 1
ATOM 1346 C C . GLN A 1 176 ? -5.026 -18.790 0.841 1.00 71.00 176 GLN A C 1
ATOM 1348 O O . GLN A 1 176 ? -4.269 -19.760 0.854 1.00 71.00 176 GLN A O 1
ATOM 1353 N N . VAL A 1 177 ? -4.616 -17.546 1.105 1.00 71.75 177 VAL A N 1
ATOM 1354 C CA . VAL A 1 177 ? -3.224 -17.167 1.420 1.00 71.75 177 VAL A CA 1
ATOM 1355 C C . VAL A 1 177 ? -3.076 -16.509 2.795 1.00 71.75 177 VAL A C 1
ATOM 1357 O O . VAL A 1 177 ? -1.961 -16.391 3.300 1.00 71.75 177 VAL A O 1
ATOM 1360 N N . SER A 1 178 ? -4.196 -16.118 3.403 1.00 76.44 178 SER A N 1
ATOM 1361 C CA . SER A 1 178 ? -4.287 -15.532 4.736 1.00 76.44 178 SER A CA 1
ATOM 1362 C C . SER A 1 178 ? -3.726 -16.462 5.814 1.00 76.44 178 SER A C 1
ATOM 1364 O O . SER A 1 178 ? -3.961 -17.674 5.819 1.00 76.44 178 SER A O 1
ATOM 1366 N N . THR A 1 179 ? -2.991 -15.877 6.758 1.00 73.50 179 THR A N 1
ATOM 1367 C CA . THR A 1 179 ? -2.449 -16.575 7.933 1.00 73.50 179 THR A CA 1
ATOM 1368 C C . THR A 1 179 ? -3.176 -16.194 9.222 1.00 73.50 179 THR A C 1
ATOM 1370 O O . THR A 1 179 ? -2.959 -16.840 10.251 1.00 73.50 179 THR A O 1
ATOM 1373 N N . ALA A 1 180 ? -4.059 -15.188 9.185 1.00 84.12 180 ALA A N 1
ATOM 1374 C CA . ALA A 1 180 ? -4.734 -14.654 10.358 1.00 84.12 180 ALA A CA 1
ATOM 1375 C C . ALA A 1 180 ? -6.264 -14.668 10.233 1.00 84.12 180 ALA A C 1
ATOM 1377 O O . ALA A 1 180 ? -6.863 -14.185 9.281 1.00 84.12 180 ALA A O 1
ATOM 1378 N N . VAL A 1 181 ? -6.927 -15.176 11.275 1.00 90.25 181 VAL A N 1
ATOM 1379 C CA . VAL A 1 181 ? -8.401 -15.219 11.346 1.00 90.25 181 VAL A CA 1
ATOM 1380 C C . VAL A 1 181 ? -9.002 -13.820 11.537 1.00 90.25 181 VAL A C 1
ATOM 1382 O O . VAL A 1 181 ? -10.135 -13.573 11.139 1.00 90.25 181 VAL A O 1
ATOM 1385 N N . VAL A 1 182 ? -8.241 -12.898 12.130 1.00 94.81 182 VAL A N 1
ATOM 1386 C CA . VAL A 1 182 ? -8.692 -11.547 12.503 1.00 94.81 182 VAL A CA 1
ATOM 1387 C C . VAL A 1 182 ? -8.471 -10.491 11.410 1.00 94.81 182 VAL A C 1
ATOM 1389 O O . VAL A 1 182 ? -8.719 -9.311 11.638 1.00 94.81 182 VAL A O 1
ATOM 1392 N N . GLU A 1 183 ? -8.048 -10.891 10.207 1.00 93.81 183 GLU A N 1
ATOM 1393 C CA . GLU A 1 183 ? -7.831 -9.966 9.083 1.00 93.81 183 GLU A CA 1
ATOM 1394 C C . GLU A 1 183 ? -9.045 -9.082 8.751 1.00 93.81 183 GLU A C 1
ATOM 1396 O O . GLU A 1 183 ? -8.825 -7.900 8.485 1.00 93.81 183 GLU A O 1
ATOM 1401 N N . PRO A 1 184 ? -10.309 -9.559 8.814 1.00 95.56 184 PRO A N 1
ATOM 1402 C CA . PRO A 1 184 ? -11.457 -8.684 8.584 1.00 95.56 184 PRO A CA 1
ATOM 1403 C C . PRO A 1 184 ? -11.543 -7.525 9.584 1.00 95.56 184 PRO A C 1
ATOM 1405 O O . PRO A 1 184 ? -11.865 -6.417 9.183 1.00 95.56 184 PRO A O 1
ATOM 1408 N N . TYR A 1 185 ? -11.194 -7.732 10.859 1.00 97.06 185 TYR A N 1
ATOM 1409 C CA . TYR A 1 185 ? -11.141 -6.631 11.828 1.00 97.06 185 TYR A CA 1
ATOM 1410 C C . TYR A 1 185 ? -10.067 -5.616 11.466 1.00 97.06 185 TYR A C 1
ATOM 1412 O O . TYR A 1 185 ? -10.350 -4.427 11.399 1.00 97.06 185 TYR A O 1
ATOM 1420 N N . ASN A 1 186 ? -8.851 -6.089 11.191 1.00 96.75 186 ASN A N 1
ATOM 1421 C CA . ASN A 1 186 ? -7.742 -5.211 10.826 1.00 96.75 186 ASN A CA 1
ATOM 1422 C C . ASN A 1 186 ? -8.055 -4.395 9.568 1.00 96.75 186 ASN A C 1
ATOM 1424 O O . ASN A 1 186 ? -7.719 -3.217 9.523 1.00 96.75 186 ASN A O 1
ATOM 1428 N N . SER A 1 187 ? -8.737 -5.011 8.598 1.00 95.94 187 SER A N 1
ATOM 1429 C CA . SER A 1 187 ? -9.116 -4.381 7.332 1.00 95.94 187 SER A CA 1
ATOM 1430 C C . SER A 1 187 ? -10.130 -3.258 7.534 1.00 95.94 187 SER A C 1
ATOM 1432 O O . SER A 1 187 ? -9.914 -2.157 7.054 1.00 95.94 187 SER A O 1
ATOM 1434 N N . ILE A 1 188 ? -11.194 -3.504 8.301 1.00 96.94 188 ILE A N 1
ATOM 1435 C CA . ILE A 1 188 ? -12.219 -2.487 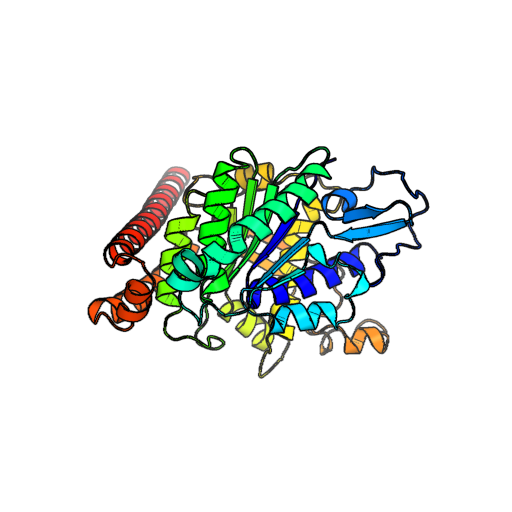8.576 1.00 96.94 188 ILE A CA 1
ATOM 1436 C C . ILE A 1 188 ? -11.642 -1.323 9.384 1.00 96.94 188 ILE A C 1
ATOM 1438 O O . ILE A 1 188 ? -11.882 -0.166 9.056 1.00 96.94 188 ILE A O 1
ATOM 1442 N N . LEU A 1 189 ? -10.824 -1.622 10.396 1.00 97.69 189 LEU A N 1
ATOM 1443 C CA . LEU A 1 189 ? -10.200 -0.596 11.232 1.00 97.69 189 LEU A CA 1
ATOM 1444 C C . LEU A 1 189 ? -9.222 0.276 10.446 1.00 97.69 189 LEU A C 1
ATOM 1446 O O . LEU A 1 189 ? -9.269 1.496 10.566 1.00 97.69 189 LEU A O 1
ATOM 1450 N N . THR A 1 190 ? -8.362 -0.326 9.616 1.00 97.31 190 THR A N 1
ATOM 1451 C CA . THR A 1 190 ? -7.432 0.474 8.812 1.00 97.31 190 THR A CA 1
ATOM 1452 C C . THR A 1 190 ? -8.145 1.280 7.750 1.00 97.31 190 THR A C 1
ATOM 1454 O O . THR A 1 190 ? -7.760 2.423 7.571 1.00 97.31 190 THR A O 1
ATOM 1457 N N . THR A 1 191 ? -9.165 0.735 7.079 1.00 96.44 191 THR A N 1
ATOM 1458 C CA . THR A 1 191 ? -9.912 1.500 6.077 1.00 96.44 191 THR A CA 1
ATOM 1459 C C . THR A 1 191 ? -10.591 2.696 6.725 1.00 96.44 191 THR A C 1
ATOM 1461 O O . THR A 1 191 ? -10.417 3.799 6.230 1.00 96.44 191 THR A O 1
ATOM 1464 N N . HIS A 1 192 ? -11.261 2.512 7.864 1.00 96.62 192 HIS A N 1
ATOM 1465 C CA . HIS A 1 192 ? -11.866 3.613 8.611 1.00 96.62 192 HIS A CA 1
ATOM 1466 C C . HIS A 1 192 ? -10.849 4.711 8.966 1.00 96.62 192 HIS A C 1
ATOM 1468 O O . HIS A 1 192 ? -11.053 5.880 8.646 1.00 96.62 192 HIS A O 1
ATOM 1474 N N . SER A 1 193 ? -9.718 4.344 9.577 1.00 95.75 193 SER A N 1
ATOM 1475 C CA . SER A 1 193 ? -8.721 5.325 10.021 1.00 95.75 193 SER A CA 1
ATOM 1476 C C . SER A 1 193 ? -7.914 5.958 8.878 1.00 95.75 193 SER A C 1
ATOM 1478 O O . SER A 1 193 ? -7.382 7.052 9.055 1.00 95.75 193 SER A O 1
ATOM 1480 N N . THR A 1 194 ? -7.789 5.318 7.707 1.00 96.62 194 THR A N 1
ATOM 1481 C CA . THR A 1 194 ? -7.052 5.891 6.563 1.00 96.62 194 THR A CA 1
ATOM 1482 C C . THR A 1 194 ? -7.931 6.621 5.553 1.00 96.62 194 THR A C 1
ATOM 1484 O O . THR A 1 194 ? -7.388 7.395 4.762 1.00 96.62 194 THR A O 1
ATOM 1487 N N . LEU A 1 195 ? -9.258 6.458 5.590 1.00 94.56 195 LEU A N 1
ATOM 1488 C CA . LEU A 1 195 ? -10.178 7.003 4.583 1.00 94.56 195 LEU A CA 1
ATOM 1489 C C . LEU A 1 195 ? -10.088 8.531 4.440 1.00 94.56 195 LEU A C 1
ATOM 1491 O O . LEU A 1 195 ? -10.151 9.062 3.338 1.00 94.56 195 LEU A O 1
ATOM 1495 N N . GLU A 1 196 ? -9.889 9.270 5.531 1.00 93.50 196 GLU A N 1
ATOM 1496 C CA . GLU A 1 196 ? -9.743 10.736 5.475 1.00 93.50 196 GLU A CA 1
ATOM 1497 C C . GLU A 1 196 ? -8.318 11.196 5.126 1.00 93.50 196 GLU A C 1
ATOM 1499 O O . GLU A 1 196 ? -8.052 12.386 4.929 1.00 93.50 196 GLU A O 1
ATOM 1504 N N . HIS A 1 197 ? -7.371 10.263 5.098 1.00 96.06 197 HIS A N 1
ATOM 1505 C CA . HIS A 1 197 ? -5.946 10.529 4.943 1.00 96.06 197 HIS A CA 1
ATOM 1506 C C . HIS A 1 197 ? -5.388 10.018 3.619 1.00 96.06 197 HIS A C 1
ATOM 1508 O O . HIS A 1 197 ? -4.226 10.285 3.329 1.00 96.06 197 HIS A O 1
ATOM 1514 N N . SER A 1 198 ? -6.172 9.308 2.817 1.00 95.81 198 SER A N 1
ATOM 1515 C CA . SER A 1 198 ? -5.773 8.810 1.504 1.00 95.81 198 SER A CA 1
ATOM 1516 C C . SER A 1 198 ? -6.446 9.611 0.399 1.00 95.81 198 SER A C 1
ATOM 1518 O O . SER A 1 198 ? -7.635 9.911 0.473 1.00 95.81 198 SER A O 1
ATOM 1520 N N . ASP A 1 199 ? -5.683 9.976 -0.631 1.00 95.62 199 ASP A N 1
ATOM 1521 C CA . ASP A 1 199 ? -6.222 10.692 -1.790 1.00 95.62 199 ASP A CA 1
ATOM 1522 C C . ASP A 1 199 ? -6.685 9.719 -2.890 1.00 95.62 199 ASP A C 1
ATOM 1524 O O . ASP A 1 199 ? -7.565 10.057 -3.680 1.00 95.62 199 ASP A O 1
ATOM 1528 N N . CYS A 1 200 ? -6.078 8.528 -2.968 1.00 95.56 200 CYS A N 1
ATOM 1529 C CA . CYS A 1 200 ? -6.433 7.454 -3.901 1.00 95.56 200 CYS A CA 1
ATOM 1530 C C . CYS A 1 200 ? -5.781 6.131 -3.469 1.00 95.56 200 CYS A C 1
ATOM 1532 O O . CYS A 1 200 ? -4.562 6.062 -3.306 1.00 95.56 200 CYS A O 1
ATOM 1534 N N . ALA A 1 201 ? -6.564 5.059 -3.369 1.00 96.06 201 ALA A N 1
ATOM 1535 C CA . ALA A 1 201 ? -6.114 3.756 -2.893 1.00 96.06 201 ALA A CA 1
ATOM 1536 C C . ALA A 1 201 ? -6.367 2.648 -3.927 1.00 96.06 201 ALA A C 1
ATOM 1538 O O . ALA A 1 201 ? -7.501 2.313 -4.263 1.00 96.06 201 ALA A O 1
ATOM 1539 N N . PHE A 1 202 ? -5.295 2.034 -4.424 1.00 95.69 202 PHE A N 1
ATOM 1540 C CA . PHE A 1 202 ? -5.364 0.878 -5.312 1.00 95.69 202 PHE A CA 1
ATOM 1541 C C . PHE A 1 202 ? -5.426 -0.405 -4.492 1.00 95.69 202 PHE A C 1
ATOM 1543 O O . PHE A 1 202 ? -4.425 -0.848 -3.919 1.00 95.69 202 PHE A O 1
ATOM 1550 N N . MET A 1 203 ? -6.601 -1.029 -4.468 1.00 93.69 203 MET A N 1
ATOM 1551 C CA . MET A 1 203 ? -6.762 -2.336 -3.842 1.00 93.69 203 MET A CA 1
ATOM 1552 C C . MET A 1 203 ? -6.233 -3.447 -4.745 1.00 93.69 203 MET A C 1
ATOM 1554 O O . MET A 1 203 ? -6.568 -3.539 -5.926 1.00 93.69 203 MET A O 1
ATOM 1558 N N . VAL A 1 204 ? -5.427 -4.326 -4.160 1.00 91.88 204 VAL A N 1
ATOM 1559 C CA . VAL A 1 204 ? -4.862 -5.498 -4.825 1.00 91.88 204 VAL A CA 1
ATOM 1560 C C . VAL A 1 204 ? -5.422 -6.745 -4.157 1.00 91.88 204 VAL A C 1
ATOM 1562 O O . VAL A 1 204 ? -4.995 -7.120 -3.066 1.00 91.88 204 VAL A O 1
ATOM 1565 N N . ASP A 1 205 ? -6.391 -7.387 -4.805 1.00 91.19 205 ASP A N 1
ATOM 1566 C CA . ASP A 1 205 ? -7.023 -8.602 -4.289 1.00 91.19 205 ASP A CA 1
ATOM 1567 C C . ASP A 1 205 ? -6.116 -9.824 -4.475 1.00 91.19 205 ASP A C 1
ATOM 1569 O O . ASP A 1 205 ? -5.902 -10.305 -5.592 1.00 91.19 205 ASP A O 1
ATOM 1573 N N . ASN A 1 206 ? -5.595 -10.348 -3.363 1.00 88.31 206 ASN A N 1
ATOM 1574 C CA . ASN A 1 206 ? -4.766 -11.548 -3.364 1.00 88.31 206 ASN A CA 1
ATOM 1575 C C . ASN A 1 206 ? -5.470 -12.761 -3.988 1.00 88.31 206 ASN A C 1
ATOM 1577 O O . ASN A 1 206 ? -4.794 -13.585 -4.602 1.00 88.31 206 ASN A O 1
ATOM 1581 N N . GLU A 1 207 ? -6.793 -12.889 -3.855 1.00 89.19 207 GLU A N 1
ATOM 1582 C CA . GLU A 1 207 ? -7.557 -13.990 -4.446 1.00 89.19 207 GLU A CA 1
ATOM 1583 C C . GLU A 1 207 ? -7.557 -13.870 -5.971 1.00 89.19 207 GLU A C 1
ATOM 1585 O O . GLU A 1 207 ? -7.263 -14.840 -6.672 1.00 89.19 207 GLU A O 1
ATOM 1590 N N . ALA A 1 208 ? -7.778 -12.657 -6.485 1.00 89.81 208 ALA A N 1
ATOM 1591 C CA . ALA A 1 208 ? -7.739 -12.381 -7.916 1.00 89.81 208 ALA A CA 1
ATOM 1592 C C . ALA A 1 208 ? -6.341 -12.631 -8.508 1.00 89.81 208 ALA A C 1
ATOM 1594 O O . ALA A 1 208 ? -6.217 -13.307 -9.531 1.00 89.81 208 ALA A O 1
ATOM 1595 N N . ILE A 1 209 ? -5.276 -12.148 -7.855 1.00 91.50 209 ILE A N 1
ATOM 1596 C CA . ILE A 1 209 ? -3.889 -12.379 -8.299 1.00 91.50 209 ILE A CA 1
ATOM 1597 C C . ILE A 1 209 ? -3.551 -13.878 -8.256 1.00 91.50 209 ILE A C 1
ATOM 1599 O O . ILE A 1 209 ? -2.954 -14.398 -9.201 1.00 91.50 209 ILE A O 1
ATOM 1603 N N . TYR A 1 210 ? -3.976 -14.596 -7.212 1.00 90.75 210 TYR A N 1
ATOM 1604 C CA . TYR A 1 210 ? -3.782 -16.043 -7.096 1.00 90.75 210 TYR A CA 1
ATOM 1605 C C . TYR A 1 210 ? -4.469 -16.805 -8.233 1.00 90.75 210 TYR A C 1
ATOM 1607 O O . TYR A 1 210 ? -3.857 -17.665 -8.875 1.00 90.75 210 TYR A O 1
ATOM 1615 N N . ASP A 1 211 ? -5.717 -16.453 -8.533 1.00 91.38 211 ASP A N 1
ATOM 1616 C CA . ASP A 1 211 ? -6.484 -17.054 -9.618 1.00 91.38 211 ASP A CA 1
ATOM 1617 C C . ASP A 1 211 ? -5.881 -16.758 -10.992 1.00 91.38 211 ASP A C 1
ATOM 1619 O O . ASP A 1 211 ? -5.820 -17.657 -11.835 1.00 91.38 211 ASP A O 1
ATOM 1623 N N . ILE A 1 212 ? -5.372 -15.545 -11.218 1.00 90.06 212 ILE A N 1
ATOM 1624 C CA . ILE A 1 212 ? -4.657 -15.193 -12.451 1.00 90.06 212 ILE A CA 1
ATOM 1625 C C . ILE A 1 212 ? -3.375 -16.025 -12.579 1.00 90.06 212 ILE A C 1
ATOM 1627 O O . ILE A 1 212 ? -3.131 -16.611 -13.636 1.00 90.06 212 ILE A O 1
ATOM 1631 N N . CYS A 1 213 ? -2.571 -16.149 -11.519 1.00 89.81 213 CYS A N 1
ATOM 1632 C CA . CYS A 1 213 ? -1.376 -16.996 -11.543 1.00 89.81 213 CYS A CA 1
ATOM 1633 C C . CYS A 1 213 ? -1.723 -18.458 -11.871 1.00 89.81 213 CYS A C 1
ATOM 1635 O O . CYS A 1 213 ? -1.029 -19.106 -12.654 1.00 89.81 213 CYS A O 1
ATOM 1637 N N . ARG A 1 214 ? -2.829 -18.974 -11.330 1.00 90.44 214 ARG A N 1
ATOM 1638 C CA . ARG A 1 214 ? -3.249 -20.355 -11.570 1.00 90.44 214 ARG A CA 1
ATOM 1639 C C . ARG A 1 214 ? -3.818 -20.586 -12.970 1.00 90.44 214 ARG A C 1
ATOM 1641 O O . ARG A 1 214 ? -3.522 -21.609 -13.579 1.00 90.44 214 ARG A O 1
ATOM 1648 N N . ARG A 1 215 ? -4.648 -19.669 -13.477 1.00 88.94 215 ARG A N 1
ATOM 1649 C CA . ARG A 1 215 ? -5.360 -19.823 -14.760 1.00 88.94 215 ARG A CA 1
ATOM 1650 C C . ARG A 1 215 ? -4.526 -19.388 -15.965 1.00 88.94 215 ARG A C 1
ATOM 1652 O O . ARG A 1 215 ? -4.611 -20.017 -17.016 1.00 88.94 215 ARG A O 1
ATOM 1659 N N . ASN A 1 216 ? -3.750 -18.312 -15.833 1.00 85.88 216 ASN A N 1
ATOM 1660 C CA . ASN A 1 216 ? -3.031 -17.692 -16.950 1.00 85.88 216 ASN A CA 1
ATOM 1661 C C . ASN A 1 216 ? -1.547 -18.068 -16.991 1.00 85.88 216 ASN A C 1
ATOM 1663 O O . ASN A 1 216 ? -0.980 -18.155 -18.083 1.00 85.88 216 ASN A O 1
ATOM 1667 N N . LEU A 1 217 ? -0.919 -18.264 -15.825 1.00 85.31 217 LEU A N 1
ATOM 1668 C CA . LEU A 1 217 ? 0.503 -18.620 -15.729 1.00 85.31 217 LEU A CA 1
ATOM 1669 C C . LEU A 1 217 ? 0.741 -20.128 -15.573 1.00 85.31 217 LEU A C 1
ATOM 1671 O O . LEU A 1 217 ? 1.892 -20.552 -15.575 1.00 85.31 217 LEU A O 1
ATOM 1675 N N . ASP A 1 218 ? -0.329 -20.925 -15.479 1.00 86.25 218 ASP A N 1
ATOM 1676 C CA . ASP A 1 218 ? -0.296 -22.381 -15.275 1.00 86.25 218 ASP A CA 1
ATOM 1677 C C . ASP A 1 218 ? 0.437 -22.808 -13.979 1.00 86.25 218 ASP A C 1
ATOM 1679 O O . ASP A 1 218 ? 0.972 -23.912 -13.875 1.00 86.25 218 ASP A O 1
ATOM 1683 N N . ILE A 1 219 ? 0.440 -21.949 -12.951 1.00 87.44 219 ILE A N 1
ATOM 1684 C CA . ILE A 1 219 ? 1.077 -22.234 -11.658 1.00 87.44 219 ILE A CA 1
ATOM 1685 C C . ILE A 1 219 ? 0.063 -22.910 -10.730 1.00 87.44 219 ILE A C 1
ATOM 1687 O O . ILE A 1 219 ? -0.864 -22.272 -10.240 1.00 87.44 219 ILE A O 1
ATOM 1691 N N . GLU A 1 220 ? 0.240 -24.201 -10.440 1.00 86.12 220 GLU A N 1
ATOM 1692 C CA . GLU A 1 220 ? -0.721 -24.967 -9.628 1.00 86.12 220 GLU A CA 1
ATOM 1693 C C . GLU A 1 220 ? -0.863 -24.429 -8.192 1.00 86.12 220 GLU A C 1
ATOM 1695 O O . GLU A 1 220 ? -1.968 -24.384 -7.649 1.00 86.12 220 GLU A O 1
ATOM 1700 N N . ARG A 1 221 ? 0.254 -24.011 -7.581 1.00 87.69 221 ARG A N 1
ATOM 1701 C CA . ARG A 1 221 ? 0.308 -23.438 -6.226 1.00 87.69 221 ARG A CA 1
ATOM 1702 C C . ARG A 1 221 ? 1.136 -22.148 -6.214 1.00 87.69 221 ARG A C 1
ATOM 1704 O O . ARG A 1 221 ? 2.330 -22.208 -5.916 1.00 87.69 221 ARG A O 1
ATOM 1711 N N . PRO A 1 222 ? 0.524 -21.000 -6.549 1.00 89.25 222 PRO A N 1
ATOM 1712 C CA . PRO A 1 222 ? 1.182 -19.701 -6.491 1.00 89.25 222 PRO A CA 1
ATOM 1713 C C . PRO A 1 222 ? 1.767 -19.409 -5.104 1.00 89.25 222 PRO A C 1
ATOM 1715 O O . PRO A 1 222 ? 1.106 -19.589 -4.081 1.00 89.25 222 PRO A O 1
ATOM 1718 N N . THR A 1 223 ? 3.019 -18.955 -5.081 1.00 90.12 223 THR A N 1
ATOM 1719 C CA . THR A 1 223 ? 3.720 -18.476 -3.878 1.00 90.12 223 THR A CA 1
ATOM 1720 C C . THR A 1 223 ? 3.677 -16.949 -3.799 1.00 90.12 223 THR A C 1
ATOM 1722 O O . THR A 1 223 ? 3.421 -16.290 -4.808 1.00 90.12 223 THR A O 1
ATOM 1725 N N . TYR A 1 224 ? 4.015 -16.361 -2.644 1.00 87.62 224 TYR A N 1
ATOM 1726 C CA . TYR A 1 224 ? 4.147 -14.901 -2.512 1.00 87.62 224 TYR A CA 1
ATOM 1727 C C . TYR A 1 224 ? 5.114 -14.290 -3.530 1.00 87.62 224 TYR A C 1
ATOM 1729 O O . TYR A 1 224 ? 4.874 -13.190 -4.011 1.00 87.62 224 TYR A O 1
ATOM 1737 N N . THR A 1 225 ? 6.163 -15.009 -3.936 1.00 89.38 225 THR A N 1
ATOM 1738 C CA . THR A 1 225 ? 7.059 -14.548 -5.003 1.00 89.38 225 THR A CA 1
ATOM 1739 C C . THR A 1 225 ? 6.331 -14.415 -6.343 1.00 89.38 225 THR A C 1
ATOM 1741 O O . THR A 1 225 ? 6.541 -13.431 -7.047 1.00 89.38 225 THR A O 1
ATOM 1744 N N . ASN A 1 226 ? 5.454 -15.362 -6.693 1.00 90.00 226 ASN A N 1
ATOM 1745 C CA . ASN A 1 226 ? 4.687 -15.296 -7.942 1.00 90.00 226 ASN A CA 1
ATOM 1746 C C . ASN A 1 226 ? 3.651 -14.164 -7.894 1.00 90.00 226 ASN A C 1
ATOM 1748 O O . ASN A 1 226 ? 3.550 -13.390 -8.845 1.00 90.00 226 ASN A O 1
ATOM 1752 N N . LEU A 1 227 ? 2.936 -14.039 -6.768 1.00 91.56 227 LEU A N 1
ATOM 1753 C CA . LEU A 1 227 ? 1.957 -12.971 -6.552 1.00 91.56 227 LEU A CA 1
ATOM 1754 C C . LEU A 1 227 ? 2.634 -11.597 -6.640 1.00 91.56 227 LEU A C 1
ATOM 1756 O O . LEU A 1 227 ? 2.244 -10.771 -7.458 1.00 91.56 227 LEU A O 1
ATOM 1760 N N . ASN A 1 228 ? 3.709 -11.381 -5.876 1.00 92.62 228 ASN A N 1
ATOM 1761 C CA . ASN A 1 228 ? 4.411 -10.098 -5.817 1.00 92.62 228 ASN A CA 1
ATOM 1762 C C . ASN A 1 228 ? 5.024 -9.700 -7.161 1.00 92.62 228 ASN A C 1
ATOM 1764 O O . ASN A 1 228 ? 5.060 -8.515 -7.472 1.00 92.62 228 ASN A O 1
ATOM 1768 N N . ARG A 1 229 ? 5.460 -10.656 -7.992 1.00 90.94 229 ARG A N 1
ATOM 1769 C CA . ARG A 1 229 ? 5.916 -10.362 -9.360 1.00 90.94 229 ARG A CA 1
ATOM 1770 C C . ARG A 1 229 ? 4.789 -9.830 -10.233 1.00 90.94 229 ARG A C 1
ATOM 1772 O O . ARG A 1 229 ? 4.974 -8.807 -10.888 1.00 90.94 229 ARG A O 1
ATOM 1779 N N . LEU A 1 230 ? 3.621 -10.472 -10.214 1.00 91.81 230 LEU A N 1
ATOM 1780 C CA . LEU A 1 230 ? 2.467 -9.990 -10.971 1.00 91.81 230 LEU A CA 1
ATOM 1781 C C . LEU A 1 230 ? 2.007 -8.620 -10.457 1.00 91.81 230 LEU A C 1
ATOM 1783 O O . LEU A 1 230 ? 1.820 -7.701 -11.249 1.00 91.81 230 LEU A O 1
ATOM 1787 N N . ILE A 1 231 ? 1.919 -8.453 -9.137 1.00 93.06 231 ILE A N 1
ATOM 1788 C CA . ILE A 1 231 ? 1.561 -7.177 -8.509 1.00 93.06 231 ILE A CA 1
ATOM 1789 C C . ILE A 1 231 ? 2.571 -6.091 -8.885 1.00 93.06 231 ILE A C 1
ATOM 1791 O O . ILE A 1 231 ? 2.169 -5.012 -9.306 1.00 93.06 231 ILE A O 1
ATOM 1795 N N . SER A 1 232 ? 3.875 -6.378 -8.829 1.00 93.56 232 SER A N 1
ATOM 1796 C CA . SER A 1 232 ? 4.917 -5.416 -9.207 1.00 93.56 232 SER A CA 1
ATOM 1797 C C . SER A 1 232 ? 4.793 -4.954 -10.657 1.00 93.56 232 SER A C 1
ATOM 1799 O O . SER A 1 232 ? 5.036 -3.786 -10.947 1.00 93.56 232 SER A O 1
ATOM 1801 N N . GLN A 1 233 ? 4.342 -5.830 -11.561 1.00 92.06 233 GLN A N 1
ATOM 1802 C CA . GLN A 1 233 ? 4.109 -5.479 -12.958 1.00 92.06 233 GLN A CA 1
ATOM 1803 C C . GLN A 1 233 ? 2.933 -4.505 -13.108 1.00 92.06 233 GLN A C 1
ATOM 1805 O O . GLN A 1 233 ? 3.019 -3.556 -13.892 1.00 92.06 233 GLN A O 1
ATOM 1810 N N . VAL A 1 234 ? 1.864 -4.710 -12.331 1.00 92.75 234 VAL A N 1
ATOM 1811 C CA . VAL A 1 234 ? 0.709 -3.803 -12.277 1.00 92.75 234 VAL A CA 1
ATOM 1812 C C . VAL A 1 234 ? 1.114 -2.466 -11.655 1.00 92.75 234 VAL A C 1
ATOM 1814 O O . VAL A 1 234 ? 0.930 -1.426 -12.281 1.00 92.75 234 VAL A O 1
ATOM 1817 N N . VAL A 1 235 ? 1.755 -2.474 -10.486 1.00 94.69 235 VAL A N 1
ATOM 1818 C CA . VAL A 1 235 ? 2.257 -1.262 -9.814 1.00 94.69 235 VAL A CA 1
ATOM 1819 C C . VAL A 1 235 ? 3.215 -0.486 -10.722 1.00 94.69 235 VAL A C 1
ATOM 1821 O O . VAL A 1 235 ? 3.128 0.739 -10.817 1.00 94.69 235 VAL A O 1
ATOM 1824 N N . SER A 1 236 ? 4.097 -1.183 -11.443 1.00 93.75 236 SER A N 1
ATOM 1825 C CA . SER A 1 236 ? 4.987 -0.551 -12.414 1.00 93.75 236 SER A CA 1
ATOM 1826 C C . SER A 1 236 ? 4.216 0.141 -13.529 1.00 93.75 236 SER A C 1
ATOM 1828 O O . SER A 1 236 ? 4.523 1.289 -13.844 1.00 93.75 236 SER A O 1
ATOM 1830 N N . SER A 1 237 ? 3.176 -0.499 -14.070 1.00 92.19 237 SER A N 1
ATOM 1831 C CA . SER A 1 237 ? 2.343 0.111 -15.109 1.00 92.19 237 SER A CA 1
ATOM 1832 C C . SER A 1 237 ? 1.557 1.333 -14.624 1.00 92.19 237 SER A C 1
ATOM 1834 O O . SER A 1 237 ? 1.416 2.288 -15.380 1.00 92.19 237 SER A O 1
ATOM 1836 N N . ILE A 1 238 ? 1.119 1.341 -13.360 1.00 93.00 238 ILE A N 1
ATOM 1837 C CA . ILE A 1 238 ? 0.427 2.481 -12.739 1.00 93.00 238 ILE A CA 1
ATOM 1838 C C . ILE A 1 238 ? 1.402 3.641 -12.529 1.00 93.00 238 ILE A C 1
ATOM 1840 O O . ILE A 1 238 ? 1.103 4.778 -12.868 1.00 93.00 238 ILE A O 1
ATOM 1844 N N . THR A 1 239 ? 2.594 3.359 -12.005 1.00 93.25 239 THR A N 1
ATOM 1845 C CA . THR A 1 239 ? 3.602 4.384 -11.684 1.00 93.25 239 THR A CA 1
ATOM 1846 C C . THR A 1 239 ? 4.471 4.794 -12.873 1.00 93.25 239 THR A C 1
ATOM 1848 O O . THR A 1 239 ? 5.280 5.713 -12.747 1.00 93.25 239 THR A O 1
ATOM 1851 N N . ALA A 1 240 ? 4.333 4.141 -14.031 1.00 91.00 240 ALA A N 1
ATOM 1852 C CA . ALA A 1 240 ? 5.129 4.429 -15.222 1.00 91.00 240 ALA A CA 1
ATOM 1853 C C . ALA A 1 240 ? 4.990 5.891 -15.670 1.00 91.00 240 ALA A C 1
ATOM 1855 O O . ALA A 1 240 ? 5.988 6.497 -16.048 1.00 91.00 240 ALA A O 1
ATOM 1856 N N . SER A 1 241 ? 3.796 6.481 -15.552 1.00 89.94 241 SER A N 1
ATOM 1857 C CA . SER A 1 241 ? 3.545 7.887 -15.901 1.00 89.94 241 SER A CA 1
ATOM 1858 C C . SER A 1 241 ? 4.295 8.897 -15.025 1.00 89.94 241 SER A C 1
ATOM 1860 O O . SER A 1 241 ? 4.500 10.033 -15.438 1.00 89.94 241 SER A O 1
ATOM 1862 N N . LEU A 1 242 ? 4.720 8.489 -13.824 1.00 89.31 242 LEU A N 1
ATOM 1863 C CA . LEU A 1 242 ? 5.500 9.317 -12.898 1.00 89.31 242 LEU A CA 1
ATOM 1864 C C . LEU A 1 242 ? 7.016 9.174 -13.113 1.00 89.31 242 LEU A C 1
ATOM 1866 O O . LEU A 1 242 ? 7.791 10.024 -12.668 1.00 89.31 242 LEU A O 1
ATOM 1870 N N . ARG A 1 243 ? 7.445 8.069 -13.734 1.00 88.56 243 ARG A N 1
ATOM 1871 C CA . ARG A 1 243 ? 8.858 7.690 -13.913 1.00 88.56 243 ARG A CA 1
ATOM 1872 C C . ARG A 1 243 ? 9.373 7.931 -15.327 1.00 88.56 243 ARG A C 1
ATOM 1874 O O . ARG A 1 243 ? 10.580 8.069 -15.513 1.00 88.56 243 ARG A O 1
ATOM 1881 N N . PHE A 1 244 ? 8.474 7.946 -16.303 1.00 88.06 244 PHE A N 1
ATOM 1882 C CA . PHE A 1 244 ? 8.758 8.192 -17.708 1.00 88.06 244 PHE A CA 1
ATOM 1883 C C . PHE A 1 244 ? 7.957 9.388 -18.199 1.00 88.06 244 PHE A C 1
ATOM 1885 O O . PHE A 1 244 ? 6.857 9.653 -17.717 1.00 88.06 244 PHE A O 1
ATOM 1892 N N . ASP A 1 245 ? 8.494 10.079 -19.200 1.00 83.38 245 ASP A N 1
ATOM 1893 C CA . ASP A 1 245 ? 7.799 11.199 -19.823 1.00 83.38 245 ASP A CA 1
ATOM 1894 C C . ASP A 1 245 ? 6.487 10.717 -20.451 1.00 83.38 245 ASP A C 1
ATOM 1896 O O . ASP A 1 245 ? 6.459 9.826 -21.304 1.00 83.38 245 ASP A O 1
ATOM 1900 N N . GLY A 1 246 ? 5.388 11.328 -20.020 1.00 82.44 246 GLY A N 1
ATOM 1901 C CA . GLY A 1 246 ? 4.039 10.988 -20.442 1.00 82.44 246 GLY A CA 1
ATOM 1902 C C . GLY A 1 246 ? 3.153 12.224 -20.536 1.00 82.44 246 GLY A C 1
ATOM 1903 O O . GLY A 1 246 ? 3.560 13.333 -20.197 1.00 82.44 246 GLY A O 1
ATOM 1904 N N . ALA A 1 247 ? 1.933 12.022 -21.029 1.00 81.06 247 ALA A N 1
ATOM 1905 C CA . ALA A 1 247 ? 0.926 13.078 -21.168 1.00 81.06 247 ALA A CA 1
ATOM 1906 C C . ALA A 1 247 ? -0.286 12.893 -20.240 1.00 81.06 247 ALA A C 1
ATOM 1908 O O . ALA A 1 247 ? -1.154 13.757 -20.219 1.00 81.06 247 ALA A O 1
ATOM 1909 N N . LEU A 1 248 ? -0.358 11.769 -19.523 1.00 82.31 248 LEU A N 1
ATOM 1910 C CA . LEU A 1 248 ? -1.464 11.398 -18.645 1.00 82.31 248 LEU A CA 1
ATOM 1911 C C . LEU A 1 248 ? -0.896 10.942 -17.305 1.00 82.31 248 LEU A C 1
ATOM 1913 O O . LEU A 1 248 ? 0.054 10.158 -17.296 1.00 82.31 248 LEU A O 1
ATOM 1917 N N . ASN A 1 249 ? -1.506 11.383 -16.209 1.00 82.81 249 ASN A N 1
ATOM 1918 C CA . ASN A 1 249 ? -1.106 11.075 -14.835 1.00 82.81 249 ASN A CA 1
ATOM 1919 C C . ASN A 1 249 ? 0.364 11.437 -14.535 1.00 82.81 249 ASN A C 1
ATOM 1921 O O . ASN A 1 249 ? 1.112 10.631 -13.973 1.00 82.81 249 ASN A O 1
ATOM 1925 N N . VAL A 1 250 ? 0.791 12.637 -14.942 1.00 84.56 250 VAL A N 1
ATOM 1926 C CA . VAL A 1 250 ? 2.175 13.138 -14.829 1.00 84.56 250 VAL A CA 1
ATOM 1927 C C . VAL A 1 250 ? 2.543 13.627 -13.422 1.00 84.56 250 VAL A C 1
ATOM 1929 O O . VAL A 1 250 ? 3.706 13.935 -13.137 1.00 84.56 250 VAL A O 1
ATOM 1932 N N . ASP A 1 251 ? 1.563 13.755 -12.532 1.00 87.25 251 ASP A N 1
ATOM 1933 C CA . ASP A 1 251 ? 1.753 13.975 -11.100 1.00 87.25 251 ASP A CA 1
ATOM 1934 C C . ASP A 1 251 ? 0.680 13.261 -10.271 1.00 87.25 251 ASP A C 1
ATOM 1936 O O . ASP A 1 251 ? -0.334 12.794 -10.787 1.00 87.25 251 ASP A O 1
ATOM 1940 N N . LEU A 1 252 ? 0.934 13.148 -8.964 1.00 89.38 252 LEU A N 1
ATOM 1941 C CA . LEU A 1 252 ? 0.035 12.484 -8.018 1.00 89.38 252 LEU A CA 1
ATOM 1942 C C . LEU A 1 252 ? -1.331 13.178 -7.901 1.00 89.38 252 LEU A C 1
ATOM 1944 O O . LEU A 1 252 ? -2.326 12.513 -7.630 1.00 89.38 252 LEU A O 1
ATOM 1948 N N . THR A 1 253 ? -1.401 14.491 -8.124 1.00 89.69 253 THR A N 1
ATOM 1949 C CA . THR A 1 253 ? -2.668 15.237 -8.096 1.00 89.69 253 THR A CA 1
ATOM 1950 C C . THR A 1 253 ? -3.557 14.870 -9.284 1.00 89.69 253 THR A C 1
ATOM 1952 O O . THR A 1 253 ? -4.785 14.834 -9.171 1.00 89.69 253 THR A O 1
ATOM 1955 N N . GLU A 1 254 ? -2.956 14.565 -10.431 1.00 91.44 254 GLU A N 1
ATOM 1956 C CA . GLU A 1 254 ? -3.689 14.158 -11.623 1.00 91.44 254 GLU A CA 1
ATOM 1957 C C . GLU A 1 254 ? -4.367 12.788 -11.453 1.00 91.44 254 GLU A C 1
ATOM 1959 O O . GLU A 1 254 ? -5.462 12.593 -11.973 1.00 91.44 254 GLU A O 1
ATOM 1964 N N . PHE A 1 255 ? -3.800 11.877 -10.648 1.00 91.44 255 PHE A N 1
ATOM 1965 C CA . PHE A 1 255 ? -4.475 10.621 -10.286 1.00 91.44 255 PHE A CA 1
ATOM 1966 C C . PHE A 1 255 ? -5.815 10.878 -9.597 1.00 91.44 255 PHE A C 1
ATOM 1968 O O . PHE A 1 255 ? -6.823 10.290 -9.981 1.00 91.44 255 PHE A O 1
ATOM 1975 N N . GLN A 1 256 ? -5.837 11.789 -8.622 1.00 89.75 256 GLN A N 1
ATOM 1976 C CA . GLN A 1 256 ? -7.071 12.188 -7.949 1.00 89.75 256 GLN A CA 1
ATOM 1977 C C . GLN A 1 256 ? -8.043 12.835 -8.943 1.00 89.75 256 GLN A C 1
ATOM 1979 O O . GLN A 1 256 ? -9.202 12.447 -9.017 1.00 89.75 256 GLN A O 1
ATOM 1984 N N . THR A 1 257 ? -7.555 13.769 -9.761 1.00 91.62 257 THR A N 1
ATOM 1985 C CA . THR A 1 257 ? -8.389 14.505 -10.727 1.00 91.62 257 THR A CA 1
ATOM 1986 C C . THR A 1 257 ? -9.040 13.579 -11.760 1.00 91.62 257 THR A C 1
ATOM 1988 O O . THR A 1 257 ? -10.189 13.795 -12.135 1.00 91.62 257 THR A O 1
ATOM 1991 N N . ASN A 1 258 ? -8.323 12.549 -12.214 1.00 92.44 258 ASN A N 1
ATOM 1992 C CA . ASN A 1 258 ? -8.784 11.655 -13.274 1.00 92.44 258 ASN A CA 1
ATOM 1993 C C . ASN A 1 258 ? -9.581 10.449 -12.756 1.00 92.44 258 ASN A C 1
ATOM 1995 O O . ASN A 1 258 ? -10.414 9.924 -13.491 1.00 92.44 258 ASN A O 1
ATOM 1999 N N . LEU A 1 259 ? -9.304 9.968 -11.538 1.00 92.38 259 LEU A N 1
ATOM 2000 C CA . LEU A 1 259 ? -9.867 8.710 -11.030 1.00 92.38 259 LEU A CA 1
ATOM 2001 C C . LEU A 1 259 ? -10.815 8.883 -9.845 1.00 92.38 259 LEU A C 1
ATOM 2003 O O . LEU A 1 259 ? -11.555 7.949 -9.548 1.00 92.38 259 LEU A O 1
ATOM 2007 N N . VAL A 1 260 ? -10.800 10.021 -9.151 1.00 93.44 260 VAL A N 1
ATOM 2008 C CA . VAL A 1 260 ? -11.516 10.204 -7.881 1.00 93.44 260 VAL A CA 1
ATOM 2009 C C . VAL A 1 260 ? -12.543 11.333 -8.017 1.00 93.44 260 VAL A C 1
ATOM 2011 O O . VAL A 1 260 ? -12.226 12.493 -7.749 1.00 93.44 260 VAL A O 1
ATOM 2014 N N . PRO A 1 261 ? -13.785 11.019 -8.433 1.00 89.31 261 PRO A N 1
ATOM 2015 C CA . PRO A 1 261 ? -14.843 12.021 -8.557 1.00 89.31 261 PRO A CA 1
ATOM 2016 C C . PRO A 1 261 ? -15.335 12.514 -7.189 1.00 89.31 261 PRO A C 1
ATOM 2018 O O . PRO A 1 261 ? -15.647 13.694 -7.033 1.00 89.31 261 PRO A O 1
ATOM 2021 N N . TYR A 1 262 ? -15.354 11.628 -6.186 1.00 90.69 262 TYR A N 1
ATOM 2022 C CA . TYR A 1 262 ? -15.778 11.927 -4.820 1.00 90.69 262 TYR A CA 1
ATOM 2023 C C . TYR A 1 262 ? -14.684 11.522 -3.826 1.00 90.69 262 TYR A C 1
ATOM 2025 O O . TYR A 1 262 ? -14.174 10.408 -3.935 1.00 90.69 262 TYR A O 1
ATOM 2033 N N . PRO A 1 263 ? -14.348 12.360 -2.824 1.00 89.38 263 PRO A N 1
ATOM 2034 C CA . PRO A 1 263 ? -13.224 12.099 -1.922 1.00 89.38 263 PRO A CA 1
ATOM 2035 C C . PRO A 1 263 ? -13.260 10.758 -1.180 1.00 89.38 263 PRO A C 1
ATOM 2037 O O . PRO A 1 263 ? -12.198 10.206 -0.930 1.00 89.38 263 PRO A O 1
ATOM 2040 N N . ARG A 1 264 ? -14.448 10.235 -0.837 1.00 92.06 264 ARG A N 1
ATOM 2041 C CA . ARG A 1 264 ? -14.614 8.932 -0.158 1.00 92.06 264 ARG A CA 1
ATOM 2042 C C . ARG A 1 264 ? -14.589 7.740 -1.124 1.00 92.06 264 ARG A C 1
ATOM 2044 O O . ARG A 1 264 ? -14.200 6.643 -0.741 1.00 92.06 264 ARG A O 1
ATOM 2051 N N . ILE A 1 265 ? -14.954 7.950 -2.391 1.00 93.62 265 ILE A N 1
ATOM 2052 C CA . ILE A 1 265 ? -14.964 6.918 -3.440 1.00 93.62 265 ILE A CA 1
ATOM 2053 C C . ILE A 1 265 ? -13.653 7.011 -4.218 1.00 93.62 265 ILE A C 1
ATOM 2055 O O . ILE A 1 265 ? -13.600 7.380 -5.391 1.00 93.62 265 ILE A O 1
ATOM 2059 N N . HIS A 1 266 ? -12.559 6.710 -3.526 1.00 95.44 266 HIS A N 1
ATOM 2060 C CA . HIS A 1 266 ? -11.205 6.872 -4.047 1.00 95.44 266 HIS A CA 1
ATOM 2061 C C . HIS A 1 266 ? -10.486 5.541 -4.278 1.00 95.44 266 HIS A C 1
ATOM 2063 O O . HIS A 1 266 ? -9.267 5.464 -4.131 1.00 95.44 266 HIS A O 1
ATOM 2069 N N . PHE A 1 267 ? -11.232 4.488 -4.630 1.00 95.88 267 PHE A N 1
ATOM 2070 C CA . PHE A 1 267 ? -10.699 3.137 -4.815 1.00 95.88 267 PHE A CA 1
ATOM 2071 C C . PHE A 1 267 ? -10.812 2.667 -6.277 1.00 95.88 267 PHE A C 1
ATOM 2073 O O . PHE A 1 267 ? -11.743 1.939 -6.626 1.00 95.88 267 PHE A O 1
ATOM 2080 N N . PRO A 1 268 ? -9.891 3.062 -7.175 1.00 94.88 268 PRO A N 1
ATOM 2081 C CA . PRO A 1 268 ? -9.917 2.596 -8.554 1.00 94.88 268 PRO A CA 1
ATOM 2082 C C . PRO A 1 268 ? -9.583 1.106 -8.655 1.00 94.88 268 PRO A C 1
ATOM 2084 O O . PRO A 1 268 ? -8.632 0.612 -8.045 1.00 94.88 268 PRO A O 1
ATOM 2087 N N . LEU A 1 269 ? -10.309 0.404 -9.520 1.00 91.12 269 LEU A N 1
ATOM 2088 C CA . LEU A 1 269 ? -9.985 -0.954 -9.929 1.00 91.12 269 LEU A CA 1
ATOM 2089 C C . LEU A 1 269 ? -8.886 -0.930 -10.999 1.00 91.12 269 LEU A C 1
ATOM 2091 O O . LEU A 1 269 ? -9.014 -0.252 -12.022 1.00 91.12 269 LEU A O 1
ATOM 2095 N N . ALA A 1 270 ? -7.825 -1.710 -10.784 1.00 90.69 270 ALA A N 1
ATOM 2096 C CA . ALA A 1 270 ? -6.749 -1.897 -11.750 1.00 90.69 270 ALA A CA 1
ATOM 2097 C C . ALA A 1 270 ? -6.919 -3.217 -12.515 1.00 90.69 270 ALA A C 1
ATOM 2099 O O . ALA A 1 270 ? -6.925 -4.298 -11.928 1.00 90.69 270 ALA A O 1
ATOM 2100 N N . THR A 1 271 ? -7.008 -3.140 -13.843 1.00 89.31 271 THR A N 1
ATOM 2101 C CA . THR A 1 271 ? -7.055 -4.309 -14.733 1.00 89.31 271 THR A CA 1
ATOM 2102 C C . THR A 1 271 ? -5.829 -4.320 -15.635 1.00 89.31 271 THR A C 1
ATOM 2104 O O . THR A 1 271 ? -5.537 -3.325 -16.292 1.00 89.31 271 THR A O 1
ATOM 2107 N N . TYR A 1 272 ? -5.112 -5.443 -15.702 1.00 88.00 272 TYR A N 1
ATOM 2108 C CA . TYR A 1 272 ? -3.884 -5.565 -16.490 1.00 88.00 272 TYR A CA 1
ATOM 2109 C C . TYR A 1 272 ? -3.988 -6.668 -17.541 1.00 88.00 272 TYR A C 1
ATOM 2111 O O . TYR A 1 272 ? -4.419 -7.786 -17.253 1.00 88.00 272 TYR A O 1
ATOM 2119 N N . ALA A 1 273 ? -3.554 -6.362 -18.761 1.00 85.19 273 ALA A N 1
ATOM 2120 C CA . ALA A 1 273 ? -3.492 -7.323 -19.850 1.00 85.19 273 ALA A CA 1
ATOM 2121 C C . ALA A 1 273 ? -2.328 -7.020 -20.811 1.00 85.19 273 ALA A C 1
ATOM 2123 O O . ALA A 1 273 ? -1.992 -5.858 -21.029 1.00 85.19 273 ALA A O 1
ATOM 2124 N N . PRO A 1 274 ? -1.750 -8.033 -21.475 1.00 87.50 274 PRO A N 1
ATOM 2125 C CA . PRO A 1 274 ? -2.008 -9.460 -21.305 1.00 87.50 274 PRO A CA 1
ATOM 2126 C C . PRO A 1 274 ? -1.173 -10.069 -20.162 1.00 87.50 274 PRO A C 1
ATOM 2128 O O . PRO A 1 274 ? -0.056 -9.638 -19.892 1.00 87.50 274 PRO A O 1
ATOM 2131 N N . VAL A 1 275 ? -1.690 -11.131 -19.538 1.00 84.69 275 VAL A N 1
ATOM 2132 C CA . VAL A 1 275 ? -0.942 -11.970 -18.586 1.00 84.69 275 VAL A CA 1
ATOM 2133 C C . VAL A 1 275 ? -0.692 -13.322 -19.243 1.00 84.69 275 VAL A C 1
ATOM 2135 O O . VAL A 1 275 ? -1.630 -14.099 -19.431 1.00 84.69 275 VAL A O 1
ATOM 2138 N N . VAL A 1 276 ? 0.556 -13.575 -19.643 1.00 83.62 276 VAL A N 1
ATOM 2139 C CA . VAL A 1 276 ? 0.949 -14.761 -20.420 1.00 83.62 276 VAL A CA 1
ATOM 2140 C C . VAL A 1 276 ? 2.104 -15.472 -19.726 1.00 83.62 276 VAL A C 1
ATOM 2142 O O . VAL A 1 276 ? 3.093 -14.830 -19.380 1.00 83.62 276 VAL A O 1
ATOM 2145 N N . SER A 1 277 ? 1.987 -16.792 -19.564 1.00 82.44 277 SER A N 1
ATOM 2146 C CA . SER A 1 277 ? 3.065 -17.639 -19.039 1.00 82.44 277 SER A CA 1
ATOM 2147 C C . SER A 1 277 ? 4.318 -17.570 -19.911 1.00 82.44 277 SER A C 1
ATOM 2149 O O . SER A 1 277 ? 4.227 -17.650 -21.142 1.00 82.44 277 SER A O 1
ATOM 2151 N N . ALA A 1 278 ? 5.490 -17.508 -19.278 1.00 76.56 278 ALA A N 1
ATOM 2152 C CA . ALA A 1 278 ? 6.779 -17.606 -19.959 1.00 76.56 278 ALA A CA 1
ATOM 2153 C C . ALA A 1 278 ? 6.907 -18.884 -20.813 1.00 76.56 278 ALA A C 1
ATOM 2155 O O . ALA A 1 278 ? 7.510 -18.843 -21.884 1.00 76.56 278 ALA A O 1
ATOM 2156 N N . GLU A 1 279 ? 6.275 -19.992 -20.408 1.00 69.81 279 GLU A N 1
ATOM 2157 C CA . GLU A 1 279 ? 6.290 -21.248 -21.171 1.00 69.81 279 GLU A CA 1
ATOM 2158 C C . GLU A 1 279 ? 5.530 -21.149 -22.496 1.00 69.81 279 GLU A C 1
ATOM 2160 O O . GLU A 1 279 ? 5.866 -21.826 -23.460 1.00 69.81 279 GLU A O 1
ATOM 2165 N N . ARG A 1 280 ? 4.519 -20.278 -22.586 1.00 67.44 280 AR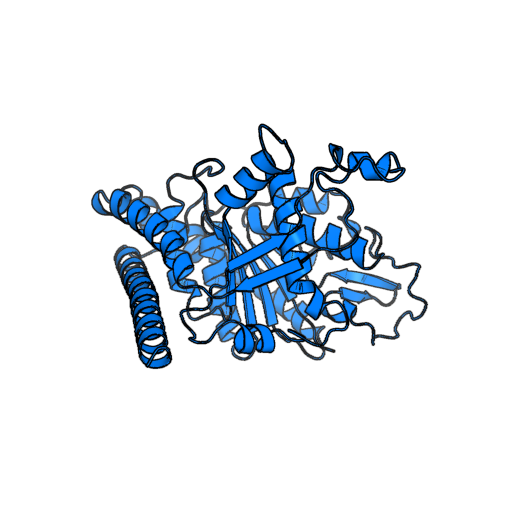G A N 1
ATOM 2166 C CA . ARG A 1 280 ? 3.712 -20.107 -23.805 1.00 67.44 280 ARG A CA 1
ATOM 2167 C C . ARG A 1 280 ? 4.367 -19.159 -24.819 1.00 67.44 280 ARG A C 1
ATOM 2169 O O . ARG A 1 280 ? 3.879 -19.031 -25.942 1.00 67.44 280 ARG A O 1
ATOM 2176 N N . ALA A 1 281 ? 5.488 -18.528 -24.465 1.00 62.22 281 ALA A N 1
ATOM 2177 C CA . ALA A 1 281 ? 6.223 -17.570 -25.290 1.00 62.22 281 ALA A CA 1
ATOM 2178 C C . ALA A 1 281 ? 7.161 -18.248 -26.311 1.00 62.22 281 ALA A C 1
ATOM 2180 O O . ALA A 1 281 ? 8.355 -17.971 -26.366 1.00 62.22 281 ALA A O 1
ATOM 2181 N N . TYR A 1 282 ? 6.644 -19.147 -27.150 1.00 53.59 282 TYR A N 1
ATOM 2182 C CA . TYR A 1 282 ? 7.450 -19.938 -28.097 1.00 53.59 282 TYR A CA 1
ATOM 2183 C C . TYR A 1 282 ? 7.926 -19.193 -29.364 1.00 53.59 282 TYR A C 1
ATOM 2185 O O . TYR A 1 282 ? 8.262 -19.833 -30.362 1.00 53.59 282 TYR A O 1
ATOM 2193 N N . HIS A 1 283 ? 7.995 -17.857 -29.365 1.00 52.72 283 HIS A N 1
ATOM 2194 C CA . HIS A 1 283 ? 8.340 -17.099 -30.577 1.00 52.72 283 HIS A CA 1
ATOM 2195 C C . HIS A 1 283 ? 9.667 -16.323 -30.559 1.00 52.72 283 HIS A C 1
ATOM 2197 O O . HIS A 1 283 ? 10.057 -15.840 -31.619 1.00 52.72 283 HIS A O 1
ATOM 2203 N N . GLU A 1 284 ? 10.435 -16.290 -29.462 1.00 51.12 284 GLU A N 1
ATOM 2204 C CA . GLU A 1 284 ? 11.777 -15.672 -29.455 1.00 51.12 284 GLU A CA 1
ATOM 2205 C C . GLU A 1 284 ? 12.812 -16.487 -28.656 1.00 51.12 284 GLU A C 1
ATOM 2207 O O . GLU A 1 284 ? 12.486 -17.167 -27.685 1.00 51.12 284 GLU A O 1
ATOM 2212 N N . GLN A 1 285 ? 14.083 -16.442 -29.083 1.00 47.06 285 GLN A N 1
ATOM 2213 C CA . GLN A 1 285 ? 15.200 -17.085 -28.381 1.00 47.06 285 GLN A CA 1
ATOM 2214 C C . GLN A 1 285 ? 15.470 -16.360 -27.052 1.00 47.06 285 GLN A C 1
ATOM 2216 O O . GLN A 1 285 ? 16.127 -15.323 -27.035 1.00 47.06 285 GLN A O 1
ATOM 2221 N N . LEU A 1 286 ? 14.974 -16.907 -25.942 1.00 50.66 286 LEU A N 1
ATOM 2222 C CA . LEU A 1 286 ? 15.261 -16.416 -24.591 1.00 50.66 286 LEU A CA 1
ATOM 2223 C C . LEU A 1 286 ? 16.607 -16.967 -24.085 1.00 50.66 286 LEU A C 1
ATOM 2225 O O . LEU A 1 286 ? 16.939 -18.135 -24.298 1.00 50.66 286 LEU A O 1
ATOM 2229 N N . SER A 1 287 ? 17.388 -16.142 -23.387 1.00 53.16 287 SER A N 1
ATOM 2230 C CA . SER A 1 287 ? 18.603 -16.571 -22.686 1.00 53.16 287 SER A CA 1
ATOM 2231 C C . SER A 1 287 ? 18.277 -17.314 -21.382 1.00 53.16 287 SER A C 1
ATOM 2233 O O . SER A 1 287 ? 17.218 -17.137 -20.782 1.00 53.16 287 SER A O 1
ATOM 2235 N N . VAL A 1 288 ? 19.216 -18.130 -20.884 1.00 50.00 288 VAL A N 1
ATOM 2236 C CA . VAL A 1 288 ? 19.032 -18.942 -19.660 1.00 50.00 288 VAL A CA 1
ATOM 2237 C C . VAL A 1 288 ? 18.674 -18.083 -18.440 1.00 50.00 288 VAL A C 1
ATOM 2239 O O . VAL A 1 288 ? 17.864 -18.508 -17.621 1.00 50.00 288 VAL A O 1
ATOM 2242 N N . ALA A 1 289 ? 19.225 -16.868 -18.343 1.00 48.38 289 ALA A N 1
ATOM 2243 C CA . ALA A 1 289 ? 18.925 -15.913 -17.276 1.00 48.38 289 ALA A CA 1
ATOM 2244 C C . ALA A 1 289 ? 17.512 -15.311 -17.377 1.00 48.38 289 ALA A C 1
ATOM 2246 O O . ALA A 1 289 ? 16.958 -14.902 -16.363 1.00 48.38 289 ALA A O 1
ATOM 2247 N N . GLU A 1 290 ? 16.936 -15.257 -18.578 1.00 47.94 290 GLU A N 1
ATOM 2248 C CA . GLU A 1 290 ? 15.583 -14.745 -18.827 1.00 47.94 290 GLU A CA 1
ATOM 2249 C C . GLU A 1 290 ? 14.524 -15.818 -18.555 1.00 47.94 290 GLU A C 1
ATOM 2251 O O . GLU A 1 290 ? 13.472 -15.505 -18.012 1.00 47.94 290 GLU A O 1
ATOM 2256 N N . ILE A 1 291 ? 14.844 -17.089 -18.820 1.00 48.34 291 ILE A N 1
ATOM 2257 C CA . ILE A 1 291 ? 13.990 -18.242 -18.488 1.00 48.34 291 ILE A CA 1
ATOM 2258 C C . ILE A 1 291 ? 13.927 -18.475 -16.969 1.00 48.34 291 ILE A C 1
ATOM 2260 O O . ILE A 1 291 ? 12.900 -18.886 -16.446 1.00 48.34 291 ILE A O 1
ATOM 2264 N N . THR A 1 292 ? 15.010 -18.200 -16.231 1.00 45.97 292 THR A N 1
ATOM 2265 C CA . THR A 1 292 ? 15.042 -18.413 -14.768 1.00 45.97 292 THR A CA 1
ATOM 2266 C C . THR A 1 292 ? 14.413 -17.285 -13.946 1.00 45.97 292 THR A C 1
ATOM 2268 O O . THR A 1 292 ? 14.228 -17.469 -12.743 1.00 45.97 292 THR A O 1
ATOM 2271 N N . ARG A 1 293 ? 14.106 -16.119 -14.536 1.00 50.12 293 ARG A N 1
ATOM 2272 C CA . ARG A 1 293 ? 13.734 -14.912 -13.766 1.00 50.12 293 ARG A CA 1
ATOM 2273 C C . ARG A 1 293 ? 12.271 -14.476 -13.854 1.00 50.12 293 ARG A C 1
ATOM 2275 O O . ARG A 1 293 ? 11.861 -13.728 -12.972 1.00 50.12 293 ARG A O 1
ATOM 2282 N N . GLY A 1 294 ? 11.485 -14.919 -14.836 1.00 56.78 294 GLY A N 1
ATOM 2283 C CA . GLY A 1 294 ? 10.113 -14.429 -15.022 1.00 56.78 294 GLY A CA 1
ATOM 2284 C C . GLY A 1 294 ? 9.090 -15.540 -15.227 1.00 56.78 294 GLY A C 1
ATOM 2285 O O . GLY A 1 294 ? 9.255 -16.367 -16.114 1.00 56.78 294 GLY A O 1
ATOM 2286 N N . ASP A 1 295 ? 8.008 -15.512 -14.445 1.00 66.25 295 ASP A N 1
ATOM 2287 C CA . ASP A 1 295 ? 6.804 -16.321 -14.704 1.00 66.25 295 ASP A CA 1
ATOM 2288 C C . ASP A 1 295 ? 5.988 -15.741 -15.886 1.00 66.25 295 ASP A C 1
ATOM 2290 O O . ASP A 1 295 ? 5.166 -16.425 -16.495 1.00 66.25 295 ASP A O 1
ATOM 2294 N N . LEU A 1 296 ? 6.242 -14.469 -16.226 1.00 74.12 296 LEU A N 1
ATOM 2295 C CA . LEU A 1 296 ? 5.606 -13.709 -17.300 1.00 74.12 296 LEU A CA 1
ATOM 2296 C C . LEU A 1 296 ? 6.450 -13.720 -18.579 1.00 74.12 296 LEU A C 1
ATOM 2298 O O . LEU A 1 296 ? 7.656 -13.469 -18.558 1.00 74.12 296 LEU A O 1
ATOM 2302 N N . ALA A 1 297 ? 5.788 -13.947 -19.709 1.00 74.31 297 ALA A N 1
ATOM 2303 C CA . ALA A 1 297 ? 6.368 -13.799 -21.035 1.00 74.31 297 ALA A CA 1
ATOM 2304 C C . ALA A 1 297 ? 6.680 -12.334 -21.366 1.00 74.31 297 ALA A C 1
ATOM 2306 O O . ALA A 1 297 ? 5.931 -11.426 -21.005 1.00 74.31 297 ALA A O 1
ATOM 2307 N N . LYS A 1 298 ? 7.727 -12.106 -22.169 1.00 76.94 298 LYS A N 1
ATOM 2308 C CA . LYS A 1 298 ? 7.925 -10.805 -22.815 1.00 76.94 298 LY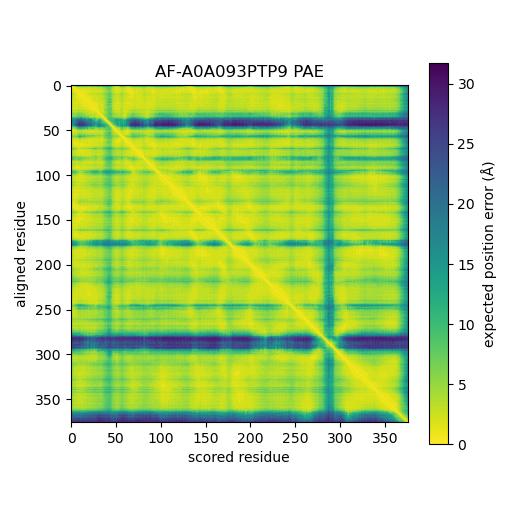S A CA 1
ATOM 2309 C C . LYS A 1 298 ? 6.813 -10.571 -23.834 1.00 76.94 298 LYS A C 1
ATOM 2311 O O . LYS A 1 298 ? 6.571 -11.409 -24.703 1.00 76.94 298 LYS A O 1
ATOM 2316 N N . VAL A 1 299 ? 6.168 -9.414 -23.747 1.00 77.56 299 VAL A N 1
ATOM 2317 C CA . VAL A 1 299 ? 5.107 -8.998 -24.667 1.00 77.56 299 VAL A CA 1
ATOM 2318 C C . VAL A 1 299 ? 5.475 -7.673 -25.318 1.00 77.56 299 VAL A C 1
ATOM 2320 O O . VAL A 1 299 ? 6.067 -6.802 -24.689 1.00 77.56 299 VAL A O 1
ATOM 2323 N N . GLN A 1 300 ? 5.127 -7.513 -26.595 1.00 75.75 300 GLN A N 1
ATOM 2324 C CA . GLN A 1 300 ? 5.410 -6.283 -27.347 1.00 75.75 300 GLN A CA 1
ATOM 2325 C C . GLN A 1 300 ? 4.563 -5.096 -26.867 1.00 75.75 300 GLN A C 1
ATOM 2327 O O . GLN A 1 300 ? 4.933 -3.943 -27.070 1.00 75.75 300 GLN A O 1
ATOM 2332 N N . ARG A 1 301 ? 3.388 -5.373 -26.288 1.00 80.75 301 ARG A N 1
ATOM 2333 C CA . ARG A 1 301 ? 2.427 -4.375 -25.811 1.00 80.75 301 ARG A CA 1
ATOM 2334 C C . ARG A 1 301 ? 1.700 -4.914 -24.587 1.00 80.75 301 ARG A C 1
ATOM 2336 O O . ARG A 1 301 ? 1.312 -6.082 -24.577 1.00 80.75 301 ARG A O 1
ATOM 2343 N N . ALA A 1 302 ? 1.482 -4.043 -23.612 1.00 85.38 302 ALA A N 1
ATOM 2344 C CA . ALA A 1 302 ? 0.646 -4.282 -22.446 1.00 85.38 302 ALA A CA 1
ATOM 2345 C C . ALA A 1 302 ? -0.197 -3.032 -22.165 1.00 85.38 302 ALA A C 1
ATOM 2347 O O . ALA A 1 302 ? 0.139 -1.938 -22.621 1.00 85.38 302 ALA A O 1
ATOM 2348 N N . VAL A 1 303 ? -1.295 -3.206 -21.442 1.00 88.38 303 VAL A N 1
ATOM 2349 C CA . VAL A 1 303 ? -2.219 -2.150 -21.040 1.00 88.38 303 VAL A CA 1
ATOM 2350 C C . VAL A 1 303 ? -2.624 -2.364 -19.586 1.00 88.38 303 VAL A C 1
ATOM 2352 O O . VAL A 1 303 ? -2.907 -3.487 -19.164 1.00 88.38 303 VAL A O 1
ATOM 2355 N N . CYS A 1 304 ? -2.651 -1.270 -18.829 1.00 91.12 304 CYS A N 1
ATOM 2356 C CA . CYS A 1 304 ? -3.273 -1.207 -17.517 1.00 91.12 304 CYS A CA 1
ATOM 2357 C C . CYS A 1 304 ? -4.434 -0.220 -17.599 1.00 91.12 304 CYS A C 1
ATOM 2359 O O . CYS A 1 304 ? -4.242 0.935 -17.975 1.00 91.12 304 CYS A O 1
ATOM 2361 N N . MET A 1 305 ? -5.637 -0.701 -17.309 1.00 92.75 305 MET A N 1
ATOM 2362 C CA . MET A 1 305 ? -6.836 0.116 -17.210 1.00 92.75 305 MET A CA 1
ATOM 2363 C C . MET A 1 305 ? -7.083 0.427 -15.739 1.00 92.75 305 MET A C 1
ATOM 2365 O O . MET A 1 305 ? -7.128 -0.488 -14.917 1.00 92.75 305 MET A O 1
ATOM 2369 N N . LEU A 1 306 ? -7.251 1.710 -15.436 1.00 93.06 306 LEU A N 1
ATOM 2370 C CA . LEU A 1 306 ? -7.668 2.203 -14.132 1.00 93.06 306 LEU A CA 1
ATOM 2371 C C . LEU A 1 306 ? -9.091 2.727 -14.271 1.00 93.06 306 LEU A C 1
ATOM 2373 O O . LEU A 1 306 ?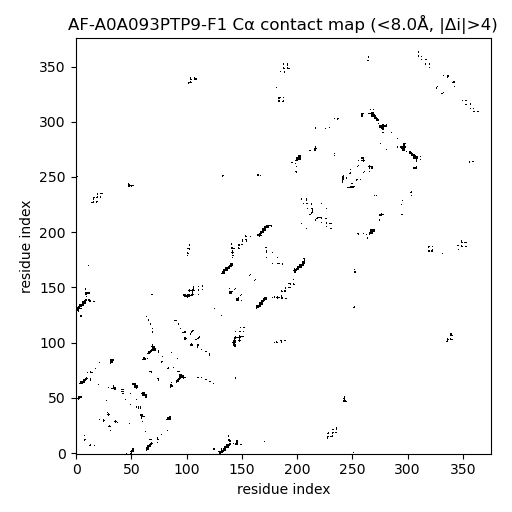 -9.335 3.631 -15.068 1.00 93.06 306 LEU A O 1
ATOM 2377 N N . SER A 1 307 ? -10.023 2.133 -13.537 1.00 92.88 307 SER A N 1
ATOM 2378 C CA . SER A 1 307 ? -11.441 2.486 -13.602 1.00 92.88 307 SER A CA 1
ATOM 2379 C C . SER A 1 307 ? -12.024 2.558 -12.201 1.00 92.88 307 SER A C 1
ATOM 2381 O O . SER A 1 307 ? -11.951 1.578 -11.462 1.00 92.88 307 SER A O 1
ATOM 2383 N N . ASN A 1 308 ? -12.625 3.686 -11.843 1.00 92.50 308 ASN A N 1
ATOM 2384 C CA . ASN A 1 308 ? -13.384 3.795 -10.605 1.00 92.50 308 ASN A CA 1
ATOM 2385 C C . ASN A 1 308 ? -14.813 3.307 -10.863 1.00 92.50 308 ASN A C 1
ATOM 2387 O O . ASN A 1 308 ? -15.541 3.903 -11.651 1.00 92.50 308 ASN A O 1
ATOM 2391 N N . THR A 1 309 ? -15.161 2.158 -10.288 1.00 91.69 309 THR A N 1
ATOM 2392 C CA . THR A 1 309 ? -16.431 1.466 -10.524 1.00 91.69 309 THR A CA 1
ATOM 2393 C C . THR A 1 309 ? -17.082 1.122 -9.197 1.00 91.69 309 THR A C 1
ATOM 2395 O O . THR A 1 309 ? -16.412 0.673 -8.267 1.00 91.69 309 THR A O 1
ATOM 2398 N N . THR A 1 310 ? -18.404 1.268 -9.130 1.00 91.94 310 THR A N 1
ATOM 2399 C CA . THR A 1 310 ? -19.208 0.909 -7.955 1.00 91.94 310 THR A CA 1
ATOM 2400 C C . THR A 1 310 ? -19.168 -0.586 -7.639 1.00 91.94 310 THR A C 1
ATOM 2402 O O . THR A 1 310 ? -19.378 -0.971 -6.494 1.00 91.94 310 THR A O 1
ATOM 2405 N N . ALA A 1 311 ? -18.780 -1.436 -8.600 1.00 90.00 311 ALA A N 1
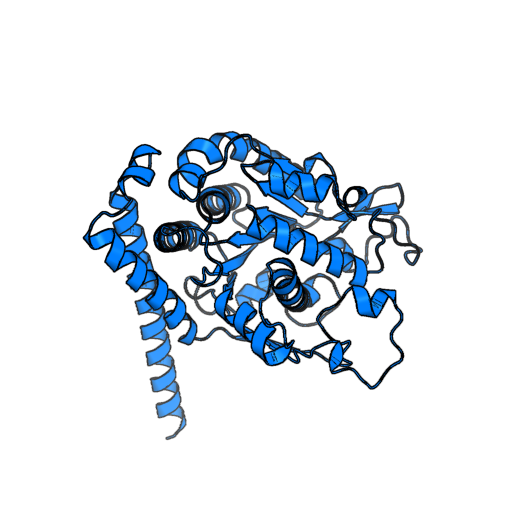ATOM 2406 C CA . ALA A 1 311 ? -18.594 -2.873 -8.385 1.00 90.00 311 ALA A CA 1
ATOM 2407 C C . ALA A 1 311 ? -17.552 -3.196 -7.297 1.00 90.00 311 ALA A C 1
ATOM 2409 O O . ALA A 1 311 ? -17.566 -4.282 -6.719 1.00 90.00 311 ALA A O 1
ATOM 2410 N N . ILE A 1 312 ? -16.655 -2.255 -6.979 1.00 90.06 312 ILE A N 1
ATOM 2411 C CA . ILE A 1 312 ? -15.678 -2.445 -5.907 1.00 90.06 312 ILE A CA 1
ATOM 2412 C C . ILE A 1 312 ? -16.330 -2.528 -4.515 1.00 90.06 312 ILE A C 1
ATOM 2414 O O . ILE A 1 312 ? -15.746 -3.127 -3.611 1.00 90.06 312 ILE A O 1
ATOM 2418 N N . ALA A 1 313 ? -17.566 -2.034 -4.362 1.00 91.38 313 ALA A N 1
ATOM 2419 C CA . ALA A 1 313 ? -18.372 -2.185 -3.150 1.00 91.38 313 ALA A CA 1
ATOM 2420 C C . ALA A 1 313 ? -18.595 -3.656 -2.763 1.00 91.38 313 ALA A C 1
ATOM 2422 O O . ALA A 1 313 ? -18.652 -3.983 -1.580 1.00 91.38 313 ALA A O 1
ATOM 2423 N N . GLU A 1 314 ? -18.604 -4.581 -3.730 1.00 91.00 314 GLU A N 1
ATOM 2424 C CA . GLU A 1 314 ? -18.698 -6.016 -3.440 1.00 91.00 314 GLU A CA 1
ATOM 2425 C C . GLU A 1 314 ? -17.507 -6.529 -2.616 1.00 91.00 314 GLU A C 1
ATOM 2427 O O . GLU A 1 314 ? -17.640 -7.498 -1.863 1.00 91.00 314 GLU A O 1
ATOM 2432 N N . ALA A 1 315 ? -16.322 -5.922 -2.763 1.00 91.25 315 ALA A N 1
ATOM 2433 C CA . ALA A 1 315 ? -15.154 -6.277 -1.961 1.00 91.25 315 ALA A CA 1
ATOM 2434 C C . ALA A 1 315 ? -15.318 -5.830 -0.502 1.00 91.25 315 ALA A C 1
ATOM 2436 O O . ALA A 1 315 ? -14.944 -6.583 0.405 1.00 91.25 315 ALA A O 1
ATOM 2437 N N . TRP A 1 316 ? -15.926 -4.664 -0.276 1.00 93.56 316 TRP A N 1
ATOM 2438 C CA . TRP A 1 316 ? -16.256 -4.162 1.059 1.00 93.56 316 TRP A CA 1
ATOM 2439 C C . TRP A 1 316 ? -17.327 -5.024 1.726 1.00 93.56 316 TRP A C 1
ATOM 2441 O O . TRP A 1 316 ? -17.054 -5.594 2.780 1.00 93.56 316 TRP A O 1
ATOM 2451 N N . ALA A 1 317 ? -18.423 -5.322 1.025 1.00 93.44 317 ALA A N 1
ATOM 2452 C CA . ALA A 1 317 ? -19.494 -6.182 1.532 1.00 93.44 317 ALA A CA 1
ATOM 2453 C C . ALA A 1 317 ? -18.997 -7.571 1.984 1.00 93.44 317 ALA A C 1
ATOM 2455 O O . ALA A 1 317 ? -19.472 -8.141 2.973 1.00 93.44 317 ALA A O 1
ATOM 2456 N N . ARG A 1 318 ? -17.996 -8.141 1.291 1.00 92.12 318 ARG A N 1
ATOM 2457 C CA . ARG A 1 318 ? -17.355 -9.404 1.707 1.00 92.12 318 ARG A CA 1
ATOM 2458 C C . ARG A 1 318 ? -16.570 -9.276 3.016 1.00 92.12 318 ARG A C 1
ATOM 2460 O O . ARG A 1 318 ? -16.539 -10.248 3.779 1.00 92.12 318 ARG A O 1
ATOM 2467 N N . LEU A 1 319 ? -15.900 -8.148 3.258 1.00 91.81 319 LEU A N 1
ATOM 2468 C CA . LEU A 1 319 ? -15.202 -7.887 4.522 1.00 91.81 319 LEU A CA 1
ATOM 2469 C C . LEU A 1 319 ? -16.198 -7.628 5.645 1.00 91.81 319 LEU A C 1
ATOM 2471 O O . LEU A 1 319 ? -16.101 -8.287 6.681 1.00 91.81 319 LEU A O 1
ATOM 2475 N N . ASP A 1 320 ? -17.178 -6.765 5.401 1.00 94.56 320 ASP A N 1
ATOM 2476 C CA . ASP A 1 320 ? -18.230 -6.387 6.342 1.00 94.56 320 ASP A CA 1
ATOM 2477 C C . ASP A 1 320 ? -18.993 -7.615 6.836 1.00 94.56 320 ASP A C 1
ATOM 2479 O O . ASP A 1 320 ? -19.133 -7.834 8.039 1.00 94.56 320 ASP A O 1
ATOM 2483 N N . HIS A 1 321 ? -19.362 -8.524 5.930 1.00 95.00 321 HIS A N 1
ATOM 2484 C CA . HIS A 1 321 ? -20.013 -9.773 6.311 1.00 95.00 321 HIS A CA 1
ATOM 2485 C C . HIS A 1 321 ? -19.157 -10.633 7.260 1.00 95.00 321 HIS A C 1
ATOM 2487 O O . HIS A 1 321 ? -19.655 -11.178 8.250 1.00 95.00 321 HIS A O 1
ATOM 2493 N N . LYS A 1 322 ? -17.853 -10.772 6.979 1.00 93.75 322 LYS A N 1
ATOM 2494 C CA . LYS A 1 322 ? -16.933 -11.540 7.839 1.00 93.75 322 LYS A CA 1
ATOM 2495 C C . LYS A 1 322 ? -16.722 -10.846 9.184 1.00 93.75 322 LYS A C 1
ATOM 2497 O O . LYS A 1 322 ? -16.661 -11.527 10.210 1.00 93.75 322 LYS A O 1
ATOM 2502 N N . PHE A 1 323 ? -16.621 -9.519 9.178 1.00 95.81 323 PHE A N 1
ATOM 2503 C CA . PHE A 1 323 ? -16.539 -8.694 10.376 1.00 95.81 323 PHE A CA 1
ATOM 2504 C C . PHE A 1 323 ? -17.761 -8.928 11.268 1.00 95.81 323 PHE A C 1
ATOM 2506 O O . PHE A 1 323 ? -17.603 -9.296 12.434 1.00 95.81 323 PHE A O 1
ATOM 2513 N N . ASP A 1 324 ? -18.967 -8.822 10.708 1.00 96.50 324 ASP A N 1
ATOM 2514 C CA . ASP A 1 324 ? -20.231 -8.938 11.437 1.00 96.50 324 ASP A CA 1
ATOM 2515 C C . ASP A 1 324 ? -20.381 -10.312 12.103 1.00 96.50 324 ASP A C 1
ATOM 2517 O O . ASP A 1 324 ? -20.756 -10.410 13.276 1.00 96.50 324 ASP A O 1
ATOM 2521 N N . LEU A 1 325 ? -20.008 -11.390 11.400 1.00 96.25 325 LEU A N 1
ATOM 2522 C CA . LEU A 1 325 ? -20.030 -12.750 11.948 1.00 96.25 325 LEU A CA 1
ATOM 2523 C C . LEU A 1 325 ? -19.139 -12.905 13.190 1.00 96.25 325 LEU A C 1
ATOM 2525 O O . LEU A 1 325 ? -19.528 -13.575 14.153 1.00 96.25 325 LEU A O 1
ATOM 2529 N N . MET A 1 326 ? -17.950 -12.298 13.182 1.00 96.00 326 MET A N 1
ATOM 2530 C CA . MET A 1 326 ? -17.022 -12.357 14.312 1.00 96.00 326 MET A CA 1
ATOM 2531 C C . MET A 1 326 ? -17.444 -11.413 15.445 1.00 96.00 326 MET A C 1
ATOM 2533 O O . MET A 1 326 ? -17.474 -11.819 16.617 1.00 96.00 326 MET A O 1
ATOM 2537 N N . TYR A 1 327 ? -17.827 -10.179 15.105 1.00 96.56 327 TYR A N 1
ATOM 2538 C CA . TYR A 1 327 ? -18.130 -9.124 16.072 1.00 96.56 327 TYR A CA 1
ATOM 2539 C C . TYR A 1 327 ? -19.438 -9.380 16.822 1.00 96.56 327 TYR A C 1
ATOM 2541 O O . TYR A 1 327 ? -19.526 -9.091 18.021 1.00 96.56 327 TYR A O 1
ATOM 2549 N N . ALA A 1 328 ? -20.412 -10.042 16.186 1.00 96.25 328 ALA A N 1
ATOM 2550 C CA . ALA A 1 328 ? -21.647 -10.495 16.831 1.00 96.25 328 ALA A CA 1
ATOM 2551 C C . ALA A 1 328 ? -21.400 -11.468 17.999 1.00 96.25 328 ALA A C 1
ATOM 2553 O O . ALA A 1 328 ? -22.237 -11.606 18.893 1.00 96.25 328 ALA A O 1
ATOM 2554 N N . LYS A 1 329 ? -20.257 -12.167 18.005 1.00 96.38 329 LYS A N 1
ATOM 2555 C CA . LYS A 1 329 ? -19.831 -13.049 19.105 1.00 96.38 329 LYS A CA 1
ATOM 2556 C C . LYS A 1 329 ? -18.749 -12.437 19.983 1.00 96.38 329 LYS A C 1
ATOM 2558 O O . LYS A 1 329 ? -18.280 -13.118 20.893 1.00 96.38 329 LYS A O 1
ATOM 2563 N N . ARG A 1 330 ? -18.338 -11.194 19.708 1.00 95.31 330 ARG A N 1
ATOM 2564 C CA . ARG A 1 330 ? -17.163 -10.558 20.321 1.00 95.31 330 ARG A CA 1
ATOM 2565 C C . ARG A 1 330 ? -15.922 -11.454 20.246 1.00 95.31 330 ARG A C 1
ATOM 2567 O O . ARG A 1 330 ? -15.064 -11.438 21.131 1.00 95.31 330 ARG A O 1
ATOM 2574 N N . ALA A 1 331 ? -15.828 -12.266 19.189 1.00 96.00 331 ALA A N 1
ATOM 2575 C CA . ALA A 1 331 ? -14.696 -13.154 18.992 1.00 96.00 331 ALA A CA 1
ATOM 2576 C C . ALA A 1 331 ? -13.439 -12.299 18.816 1.00 96.00 331 ALA A C 1
ATOM 2578 O O . ALA A 1 331 ? -13.471 -11.327 18.072 1.00 96.00 331 ALA A O 1
ATOM 2579 N N . PHE A 1 332 ? -12.364 -12.638 19.527 1.00 96.44 332 PHE A N 1
ATOM 2580 C CA . PHE A 1 332 ? -11.056 -11.967 19.483 1.00 96.44 332 PHE A CA 1
ATOM 2581 C C . PHE A 1 332 ? -10.995 -10.478 19.890 1.00 96.44 332 PHE A C 1
ATOM 2583 O O . PHE A 1 332 ? -9.893 -9.958 20.019 1.00 96.44 332 PHE A O 1
ATOM 2590 N N . VAL A 1 333 ? -12.113 -9.812 20.202 1.00 96.56 333 VAL A N 1
ATOM 2591 C CA . VAL A 1 333 ? -12.152 -8.371 20.555 1.00 96.56 333 VAL A CA 1
ATOM 2592 C C . VAL A 1 333 ? -11.235 -8.020 21.737 1.00 96.56 333 VAL A C 1
ATOM 2594 O O . VAL A 1 333 ? -10.556 -6.998 21.719 1.00 96.56 333 VAL A O 1
ATOM 2597 N N . HIS A 1 334 ? -11.135 -8.902 22.737 1.00 95.94 334 HIS A N 1
ATOM 2598 C CA . HIS A 1 334 ? -10.280 -8.688 23.912 1.00 95.94 334 HIS A CA 1
ATOM 2599 C C . HIS A 1 334 ? -8.785 -8.518 23.586 1.00 95.94 334 HIS A C 1
ATOM 2601 O O . HIS A 1 334 ? -8.079 -7.892 24.371 1.00 95.94 334 HIS A O 1
ATOM 2607 N N . TRP A 1 335 ? -8.301 -9.045 22.453 1.00 96.19 335 TRP A N 1
ATOM 2608 C CA . TRP A 1 335 ? -6.917 -8.835 22.015 1.00 96.19 335 TRP A CA 1
ATOM 2609 C C . TRP A 1 335 ? -6.656 -7.376 21.642 1.00 96.19 335 TRP A C 1
ATOM 2611 O O . TRP A 1 335 ? -5.570 -6.870 21.894 1.00 96.19 335 TRP A O 1
ATOM 2621 N N . TYR A 1 336 ? -7.646 -6.694 21.069 1.00 97.50 336 TYR A N 1
ATOM 2622 C CA . TYR A 1 336 ? -7.536 -5.299 20.649 1.00 97.50 336 TYR A CA 1
ATOM 2623 C C . TYR A 1 336 ? -7.704 -4.367 21.848 1.00 97.50 336 TYR A C 1
ATOM 2625 O O . TYR A 1 336 ? -6.867 -3.502 22.090 1.00 97.50 336 TYR A O 1
ATOM 2633 N N . VAL A 1 337 ? -8.723 -4.625 22.674 1.00 96.62 337 VAL A N 1
ATOM 2634 C CA . VAL A 1 337 ? -8.979 -3.840 23.893 1.00 96.62 337 VAL A CA 1
ATOM 2635 C C . VAL A 1 337 ? -7.828 -3.948 24.897 1.00 96.62 337 VAL A C 1
ATOM 2637 O O . VAL A 1 337 ? -7.467 -2.972 25.551 1.00 96.62 337 VAL A O 1
ATOM 2640 N N . GLY A 1 338 ? -7.197 -5.123 24.993 1.00 95.19 338 GLY A N 1
ATOM 2641 C CA . GLY A 1 338 ? -6.014 -5.329 25.831 1.00 95.19 338 GLY A CA 1
ATOM 2642 C C . GLY A 1 338 ? -4.790 -4.507 25.410 1.00 95.19 338 GLY A C 1
ATOM 2643 O O . GLY A 1 338 ? -3.880 -4.330 26.213 1.00 95.19 338 GLY A O 1
ATOM 2644 N N . GLU A 1 339 ? -4.787 -3.978 24.187 1.00 96.06 339 GLU A N 1
ATOM 2645 C CA . GLU A 1 339 ? -3.698 -3.202 23.585 1.00 96.06 339 GLU A CA 1
ATOM 2646 C C . GLU A 1 339 ? -4.061 -1.709 23.481 1.00 96.06 339 GLU A C 1
ATOM 2648 O O . GLU A 1 339 ? -3.494 -0.965 22.688 1.00 96.06 339 GLU A O 1
ATOM 2653 N N . GLY A 1 340 ? -5.004 -1.248 24.309 1.00 92.94 340 GLY A N 1
ATOM 2654 C CA . GLY A 1 340 ? -5.306 0.175 24.487 1.00 92.94 340 GLY A CA 1
ATOM 2655 C C . GLY A 1 340 ? -6.298 0.773 23.490 1.00 92.94 340 GLY A C 1
ATOM 2656 O O . GLY A 1 340 ? -6.490 1.984 23.525 1.00 92.94 340 GLY A O 1
ATOM 2657 N N . MET A 1 341 ? -6.921 -0.051 22.648 1.00 97.12 341 MET A N 1
ATOM 2658 C CA . MET A 1 341 ? -8.015 0.346 21.758 1.00 97.12 341 MET A CA 1
ATOM 2659 C C . MET A 1 341 ? -9.359 0.308 22.498 1.00 97.12 341 MET A C 1
ATOM 2661 O O . MET A 1 341 ? -9.618 -0.621 23.269 1.00 97.12 341 MET A O 1
ATOM 2665 N N . GLU A 1 342 ? -10.245 1.273 22.263 1.00 96.69 342 GLU A N 1
ATOM 2666 C CA . GLU A 1 342 ? -11.589 1.226 22.842 1.00 96.69 342 GLU A CA 1
ATOM 2667 C C . GLU A 1 342 ? -12.503 0.285 22.041 1.00 96.69 342 GLU A C 1
ATOM 2669 O O . GLU A 1 342 ? -12.457 0.225 20.816 1.00 96.69 342 GLU A O 1
ATOM 2674 N N . GLU A 1 343 ? -13.384 -0.467 22.717 1.00 94.19 343 GLU A N 1
ATOM 2675 C CA . GLU A 1 343 ? -14.315 -1.372 22.012 1.00 94.19 343 GLU A CA 1
ATOM 2676 C C . GLU A 1 343 ? -15.282 -0.607 21.086 1.00 94.19 343 GLU A C 1
ATOM 2678 O O . GLU A 1 343 ? -15.756 -1.174 20.098 1.00 94.19 343 GLU A O 1
ATOM 2683 N N . GLY A 1 344 ? -15.557 0.668 21.392 1.00 95.19 344 GLY A N 1
ATOM 2684 C CA . GLY A 1 344 ? -16.408 1.550 20.589 1.00 95.19 344 GLY A CA 1
ATOM 2685 C C . GLY A 1 344 ? -15.885 1.769 19.170 1.00 95.19 344 GLY A C 1
ATOM 2686 O O . GLY A 1 344 ? -16.683 1.761 18.236 1.00 95.19 344 GLY A O 1
ATOM 2687 N N . GLU A 1 345 ? -14.563 1.813 18.991 1.00 97.06 345 GLU A N 1
ATOM 2688 C CA . GLU A 1 345 ? -13.921 2.028 17.687 1.00 97.06 345 GLU A CA 1
ATOM 2689 C C . GLU A 1 345 ? -14.295 0.946 16.659 1.00 97.06 345 GLU A C 1
ATOM 2691 O O . GLU A 1 345 ? -14.386 1.218 15.468 1.00 97.06 345 GLU A O 1
ATOM 2696 N N . PHE A 1 346 ? -14.580 -0.288 17.098 1.00 97.00 346 PHE A N 1
ATOM 2697 C CA . PHE A 1 346 ? -15.082 -1.330 16.195 1.00 97.00 346 PHE A CA 1
ATOM 2698 C C . PHE A 1 346 ? -16.448 -0.986 15.604 1.00 97.00 346 PHE A C 1
ATOM 2700 O O . PHE A 1 346 ? -16.719 -1.313 14.452 1.00 97.00 346 PHE A O 1
ATOM 2707 N N . SER A 1 347 ? -17.329 -0.398 16.416 1.00 95.69 347 SER A N 1
ATOM 2708 C CA . SER A 1 347 ? -18.672 -0.029 15.967 1.00 95.69 347 SER A CA 1
ATOM 2709 C C . SER A 1 347 ? -18.606 1.202 15.070 1.00 95.69 347 SER A C 1
ATOM 2711 O O . SER A 1 347 ? -19.215 1.192 14.010 1.00 95.69 347 SER A O 1
ATOM 2713 N N . GLU A 1 348 ? -17.795 2.196 15.438 1.00 97.19 348 GLU A N 1
ATOM 2714 C CA . GLU A 1 348 ? -17.565 3.403 14.632 1.00 97.19 348 GLU A CA 1
ATOM 2715 C C . GLU A 1 348 ? -16.990 3.060 13.253 1.00 97.19 348 GLU A C 1
ATOM 2717 O O . GLU A 1 348 ? -17.555 3.456 12.235 1.00 97.19 348 GLU A O 1
ATOM 2722 N N . ALA A 1 349 ? -15.946 2.227 13.202 1.00 97.06 349 ALA A N 1
ATOM 2723 C CA . ALA A 1 349 ? -15.363 1.786 11.938 1.00 97.06 349 ALA A CA 1
ATOM 2724 C C . ALA A 1 349 ? -16.367 1.011 11.075 1.00 97.06 349 ALA A C 1
ATOM 2726 O O . ALA A 1 349 ? -16.428 1.191 9.862 1.00 97.06 349 ALA A O 1
ATOM 2727 N N . ARG A 1 350 ? -17.197 0.161 11.691 1.00 96.94 350 ARG A N 1
ATOM 2728 C CA . ARG A 1 350 ? -18.227 -0.597 10.973 1.00 96.94 350 ARG A CA 1
ATOM 2729 C C . ARG A 1 350 ? -19.346 0.295 10.429 1.00 96.94 350 ARG A C 1
ATOM 2731 O O . ARG A 1 350 ? -19.858 0.012 9.345 1.00 96.94 350 ARG A O 1
ATOM 2738 N N . GLU A 1 351 ? -19.740 1.325 11.174 1.00 96.69 351 GLU A N 1
ATOM 2739 C CA . GLU A 1 351 ? -20.731 2.318 10.748 1.00 96.69 351 GLU A CA 1
ATOM 2740 C C . GLU A 1 351 ? -20.205 3.171 9.587 1.00 96.69 351 GLU A C 1
ATOM 2742 O O . GLU A 1 351 ? -20.943 3.413 8.633 1.00 96.69 351 GLU A O 1
ATOM 2747 N N . ASP A 1 352 ? -18.929 3.560 9.616 1.00 96.38 352 ASP A N 1
ATOM 2748 C CA . ASP A 1 352 ? -18.296 4.299 8.519 1.00 96.38 352 ASP A CA 1
ATOM 2749 C C . ASP A 1 352 ? -18.188 3.454 7.239 1.00 96.38 352 ASP A C 1
ATOM 2751 O O . ASP A 1 352 ? -18.484 3.939 6.148 1.00 96.38 352 ASP A O 1
ATOM 2755 N N . MET A 1 353 ? -17.879 2.158 7.364 1.00 95.38 353 MET A N 1
ATOM 2756 C CA . MET A 1 353 ? -17.910 1.232 6.225 1.00 95.38 353 MET A CA 1
ATOM 2757 C C . MET A 1 353 ? -19.322 1.035 5.664 1.00 95.38 353 MET A C 1
ATOM 2759 O O . MET A 1 353 ? -19.496 1.036 4.448 1.00 95.38 353 MET A O 1
ATOM 2763 N N . ALA A 1 354 ? -20.349 0.973 6.521 1.00 94.19 354 ALA A N 1
ATOM 2764 C CA . ALA A 1 354 ? -21.741 0.946 6.065 1.00 94.19 354 ALA A CA 1
ATOM 2765 C C . ALA A 1 354 ? -22.123 2.233 5.312 1.00 94.19 354 ALA A C 1
ATOM 2767 O O . ALA A 1 354 ? -22.852 2.187 4.322 1.00 94.19 354 ALA A O 1
ATOM 2768 N N . ALA A 1 355 ? -21.634 3.387 5.776 1.00 95.69 355 ALA A N 1
ATOM 2769 C CA . ALA A 1 355 ? -21.825 4.654 5.081 1.00 95.69 355 ALA A CA 1
ATOM 2770 C C . ALA A 1 355 ? -21.098 4.666 3.730 1.00 95.69 355 ALA A C 1
ATOM 2772 O O . ALA A 1 355 ? -21.675 5.112 2.747 1.00 95.69 355 ALA A O 1
ATOM 2773 N N . LEU A 1 356 ? -19.880 4.119 3.653 1.00 94.12 356 LEU A N 1
ATOM 2774 C CA . LEU A 1 356 ? -19.144 3.981 2.396 1.00 94.12 356 LEU A CA 1
ATOM 2775 C C . LEU A 1 356 ? -19.875 3.071 1.395 1.00 94.12 356 LEU A C 1
ATOM 2777 O O . LEU A 1 356 ? -19.960 3.415 0.220 1.00 94.12 356 LEU A O 1
ATOM 2781 N N . GLU A 1 357 ? -20.430 1.937 1.833 1.00 93.31 357 GLU A N 1
ATOM 2782 C CA . GLU A 1 357 ? -21.269 1.087 0.972 1.00 93.31 357 GLU A CA 1
ATOM 2783 C C . GLU A 1 357 ? -22.478 1.862 0.436 1.00 93.31 357 GLU A C 1
ATOM 2785 O O . GLU A 1 357 ? -22.757 1.818 -0.761 1.00 93.31 357 GLU A O 1
ATOM 2790 N N . LYS A 1 358 ? -23.136 2.645 1.296 1.00 93.75 358 LYS A N 1
ATOM 2791 C CA . LYS A 1 358 ? -24.254 3.506 0.901 1.00 93.75 358 LYS A CA 1
ATOM 2792 C C . LYS A 1 358 ? -23.836 4.590 -0.097 1.00 93.75 358 LYS A C 1
ATOM 2794 O O . LYS A 1 358 ? -24.575 4.834 -1.043 1.00 93.75 358 LYS A O 1
ATOM 2799 N N . ASP A 1 359 ? -22.657 5.193 0.069 1.00 93.81 359 ASP A N 1
ATOM 2800 C CA . ASP A 1 359 ? -22.105 6.161 -0.888 1.00 93.81 359 ASP A CA 1
ATOM 2801 C C . ASP A 1 359 ? -21.950 5.516 -2.284 1.00 93.81 359 ASP A C 1
ATOM 2803 O O . ASP A 1 359 ? -22.284 6.126 -3.300 1.00 93.81 359 ASP A O 1
ATOM 2807 N N . TYR A 1 360 ? -21.491 4.258 -2.352 1.00 93.25 360 TYR A N 1
ATOM 2808 C CA . TYR A 1 360 ? -21.401 3.513 -3.615 1.00 93.25 360 TYR A CA 1
ATOM 2809 C C . TYR A 1 360 ? -22.766 3.143 -4.204 1.00 93.25 360 TYR A C 1
ATOM 2811 O O . TYR A 1 360 ? -22.918 3.168 -5.427 1.00 93.25 360 TYR A O 1
ATOM 2819 N N . GLU A 1 361 ? -23.744 2.785 -3.368 1.00 91.06 361 GLU A N 1
ATOM 2820 C CA . GLU A 1 361 ? -25.114 2.505 -3.810 1.00 91.06 361 GLU A CA 1
ATOM 2821 C C . GLU A 1 361 ? -25.779 3.754 -4.401 1.00 91.06 361 GLU A C 1
ATOM 2823 O O . GLU A 1 361 ? -26.378 3.669 -5.471 1.00 91.06 361 GLU A O 1
ATOM 2828 N N . GLU A 1 362 ? -25.636 4.912 -3.749 1.00 91.06 362 GLU A N 1
ATOM 2829 C CA . GLU A 1 362 ? -26.186 6.189 -4.221 1.00 91.06 362 GLU A CA 1
ATOM 2830 C C . GLU A 1 362 ? -25.577 6.598 -5.567 1.00 91.06 362 GLU A C 1
ATOM 2832 O O . GLU A 1 362 ? -26.313 6.854 -6.516 1.00 91.06 362 GLU A O 1
ATOM 2837 N N . VAL A 1 363 ? -24.248 6.540 -5.702 1.00 90.06 363 VAL A N 1
ATOM 2838 C CA . VAL A 1 363 ? -23.577 6.820 -6.986 1.00 90.06 363 VAL A CA 1
ATOM 2839 C C . VAL A 1 363 ? -23.969 5.809 -8.068 1.00 90.06 363 VAL A C 1
ATOM 2841 O O . VAL A 1 363 ? -24.059 6.156 -9.245 1.00 90.06 363 VAL A O 1
ATOM 2844 N N . GLY A 1 364 ? -24.215 4.554 -7.685 1.00 84.50 364 GLY A N 1
ATOM 2845 C CA . GLY A 1 364 ? -24.727 3.537 -8.596 1.00 84.50 364 GLY A CA 1
ATOM 2846 C C . GLY A 1 364 ? -26.108 3.894 -9.141 1.00 84.50 364 GLY A C 1
ATOM 2847 O O . GLY A 1 364 ? -26.321 3.777 -10.343 1.00 84.50 364 GLY A O 1
ATOM 2848 N N . LEU A 1 365 ? -27.026 4.356 -8.290 1.00 80.81 365 LEU A N 1
ATOM 2849 C CA . LEU A 1 365 ? -28.378 4.755 -8.695 1.00 80.81 365 LEU A CA 1
ATOM 2850 C C . LEU A 1 365 ? -28.369 5.983 -9.612 1.00 80.81 365 LEU A C 1
ATOM 2852 O O . LEU A 1 365 ? -28.991 5.927 -10.671 1.00 80.81 365 LEU A O 1
ATOM 2856 N N . ASP A 1 366 ? -27.604 7.021 -9.263 1.00 73.75 366 ASP A N 1
ATOM 2857 C CA . ASP A 1 366 ? -27.472 8.236 -10.082 1.00 73.75 366 ASP A CA 1
ATOM 2858 C C . ASP A 1 366 ? -26.975 7.901 -11.503 1.00 73.75 366 ASP A C 1
ATOM 2860 O O . ASP A 1 366 ? -27.459 8.453 -12.488 1.00 73.75 366 ASP A O 1
ATOM 2864 N N . SER A 1 367 ? -26.062 6.927 -11.633 1.00 68.19 367 SER A N 1
ATOM 2865 C CA . SER A 1 367 ? -25.556 6.504 -12.946 1.00 68.19 367 SER A CA 1
ATOM 2866 C C . SER A 1 367 ? -26.594 5.797 -13.828 1.00 68.19 367 SER A C 1
ATOM 2868 O O . SER A 1 367 ? -26.510 5.903 -15.049 1.00 68.19 367 SER A O 1
ATOM 2870 N N . TYR A 1 368 ? -27.579 5.107 -13.239 1.00 61.81 368 TYR A N 1
ATOM 2871 C CA . TYR A 1 368 ? -28.668 4.477 -13.997 1.00 61.81 368 TYR A CA 1
ATOM 2872 C C . TYR A 1 368 ? -29.744 5.489 -14.408 1.00 61.81 368 TYR A C 1
ATOM 2874 O O . TYR A 1 368 ? -30.294 5.364 -15.500 1.00 61.81 368 TYR A O 1
ATOM 2882 N N . GLU A 1 369 ? -30.037 6.488 -13.567 1.00 61.34 369 GLU A N 1
ATOM 2883 C CA . GLU A 1 369 ? -30.990 7.555 -13.911 1.00 61.34 369 GLU A CA 1
ATOM 2884 C C . GLU A 1 369 ? -30.481 8.396 -15.098 1.00 61.34 369 GLU A C 1
ATOM 2886 O O . GLU A 1 369 ? -31.241 8.667 -16.029 1.00 61.34 369 GLU A O 1
ATOM 2891 N N . ASP A 1 370 ? -29.179 8.707 -15.137 1.00 58.75 370 ASP A N 1
ATOM 2892 C CA . ASP A 1 370 ? -28.545 9.404 -16.268 1.00 58.75 370 ASP A CA 1
ATOM 2893 C C . ASP A 1 370 ? -28.534 8.565 -17.570 1.00 58.75 370 ASP A C 1
ATOM 2895 O O . ASP A 1 370 ? -28.607 9.121 -18.671 1.00 58.75 370 ASP A O 1
ATOM 2899 N N . GLU A 1 371 ? -28.441 7.230 -17.478 1.00 59.28 371 GLU A N 1
ATOM 2900 C CA . GLU A 1 371 ? -28.522 6.334 -18.644 1.00 59.28 371 GLU A CA 1
ATOM 2901 C C . GLU A 1 371 ? -29.951 6.248 -19.210 1.00 59.28 371 GLU A C 1
ATOM 2903 O O . GLU A 1 371 ? -30.114 6.253 -20.432 1.00 59.28 371 GLU A O 1
ATOM 2908 N N . GLU A 1 372 ? -30.987 6.229 -18.361 1.00 54.72 372 GLU A N 1
ATOM 2909 C CA . GLU A 1 372 ? -32.389 6.208 -18.809 1.00 54.72 372 GLU A CA 1
ATOM 2910 C C . GLU A 1 372 ? -32.823 7.538 -19.456 1.00 54.72 372 GLU A C 1
ATOM 2912 O O . GLU A 1 372 ? -33.544 7.518 -20.456 1.00 54.72 372 GLU A O 1
ATOM 2917 N N . GLU A 1 373 ? -32.348 8.693 -18.970 1.00 53.50 373 GLU A N 1
ATOM 2918 C CA . GLU A 1 373 ? -32.629 9.998 -19.599 1.00 53.50 373 GLU A CA 1
ATOM 2919 C C . GLU A 1 373 ? -31.878 10.212 -20.931 1.00 53.50 373 GLU A C 1
ATOM 2921 O O . GLU A 1 373 ? -32.294 11.027 -21.757 1.00 53.50 373 GLU A O 1
ATOM 2926 N N . GLY A 1 374 ? -30.781 9.485 -21.174 1.00 50.28 374 GLY A N 1
ATOM 2927 C CA . GLY A 1 374 ? -30.002 9.552 -22.416 1.00 50.28 374 GLY A CA 1
ATOM 2928 C C . GLY A 1 374 ? -30.564 8.731 -23.586 1.00 50.28 374 GLY A C 1
ATOM 2929 O O . GLY A 1 374 ? -30.092 8.887 -24.719 1.00 50.28 374 GLY A O 1
ATOM 2930 N N . GLU A 1 375 ? -31.544 7.858 -23.329 1.00 47.78 375 GLU A N 1
ATOM 2931 C CA . GLU A 1 375 ? -32.204 7.012 -24.336 1.00 47.78 375 GLU A CA 1
ATOM 2932 C C . GLU A 1 375 ? -33.569 7.555 -24.833 1.00 47.78 375 GLU A C 1
ATOM 2934 O O . GLU A 1 375 ? -34.148 6.967 -25.757 1.00 47.78 375 GLU A O 1
ATOM 2939 N N . GLU A 1 376 ? -34.059 8.687 -24.302 1.00 39.34 376 GLU A N 1
ATOM 2940 C CA . GLU A 1 376 ? -35.212 9.457 -24.834 1.00 39.34 376 GLU A CA 1
ATOM 2941 C C . GLU A 1 376 ? -34.799 10.563 -25.826 1.00 39.34 376 GLU A C 1
ATOM 2943 O O . GLU A 1 376 ? -35.543 10.762 -26.825 1.00 39.34 376 GLU A O 1
#

Organism: NCBI:txid328815

Radius of gyration: 20.81 Å; Cα contacts (8 Å, |Δi|>4): 658; chains: 1; bounding box: 65×45×56 Å

Sequence (376 aa):
QRECISVHVGQAGVQMGNTCWELYCLEHGIQPAGQMPSDKTIGGGDDSFTTFFCETGAGKHVPRAIFVDLEPTVIDEVRGGVSRQLFHPEQLITGKEDAANNYARGHYTIGKEIIDQVLDRIRKLADQCTGLQGFLVFHSFGGGTGSGFTSLLMERLSVDYGKKSKLEFSIYPAPQVSTAVVEPYNSILTTHSTLEHSDCAFMVDNEAIYDICRRNLDIERPTYTNLNRLISQVVSSITASLRFDGALNVDLTEFQTNLVPYPRIHFPLATYAPVVSAERAYHEQLSVAEITRGDLAKVQRAVCMLSNTTAIAEAWARLDHKFDLMYAKRAFVHWYVGEGMEEGEFSEAREDMAALEKDYEEVGLDSYEDEEEGEE

pLDDT: mean 88.11, std 12.17, range [39.34, 98.19]

Mean predicted aligned error: 6.6 Å

Foldseek 3Di:
DFAEAEEAWAQLSLLLVLLLVVVVCVVQVQALLQARPPDPDQPPPDALQCNQWDADNVRGTAGSYAYEFQACVRLVCVCVDSNVNRYDPLSRYYHHDHLQQFLLCLAPNSLVVCLVSNVVSNVVSVVSDPHYQAYEYEAEQRGNGRQNVVLNNLVVCCVVPVRHAYEYEYEQDDPVPDPDLCSLLSNLLSCLSCLQRHLAYEYDYPVVLQVCCCPALVDVGDDSVSSSNVVSVQVCQVCVCSNHPDDACVHSVRLSVPAPPDSNLRYWYKDKDDFHACVVQPPDDDDPVRSVPDRGHDDPDMDIDTHRALVCLVSLVVSLVSLCVCVVVCNPVCVSVVSVDDSVSSVVSSVVSVVSNVVSVVVVVVVVVVVVVVVD

Solvent-accessible surface area (backbone atoms only — not comparable to full-atom values): 19798 Å² total; per-residue (Å²): 114,65,21,42,39,38,38,17,28,15,66,62,8,38,56,33,45,55,42,31,51,54,50,50,25,60,76,71,57,34,42,52,67,15,41,40,88,84,65,87,51,80,89,57,90,78,58,49,49,55,19,47,31,44,78,41,100,83,53,33,41,27,61,40,51,35,34,40,27,39,40,44,70,65,57,48,49,48,63,71,39,83,49,38,60,27,53,58,74,81,33,58,43,59,44,87,56,64,27,82,54,30,27,26,27,7,40,61,47,62,29,59,76,48,47,65,62,52,50,53,46,52,46,57,54,50,72,74,37,91,34,66,48,32,38,41,39,27,22,20,27,31,38,5,34,18,8,13,31,45,24,50,47,35,53,50,45,42,70,79,40,63,90,42,44,31,35,35,40,34,35,40,77,26,85,92,77,54,91,58,92,50,22,41,55,18,30,43,47,25,49,49,61,28,49,89,48,43,54,34,35,38,62,42,48,48,54,60,48,46,49,45,37,38,72,45,46,68,33,94,76,69,46,71,71,56,44,28,49,56,49,24,55,51,52,47,60,69,48,38,28,52,41,39,94,59,94,58,50,63,45,73,66,43,48,31,73,75,50,29,92,41,77,85,59,21,53,34,44,74,46,74,40,78,70,47,18,36,85,73,49,85,83,64,95,72,52,74,74,56,67,74,70,42,69,55,37,93,66,98,69,73,51,72,48,78,44,63,52,57,74,57,44,59,60,50,52,57,38,51,54,53,31,49,66,36,56,77,67,54,56,72,48,66,66,34,42,74,32,76,38,64,76,62,56,60,53,53,22,49,51,50,50,52,50,51,47,48,54,36,51,52,56,49,51,54,54,50,55,57,54,61,66,71,74,114

Secondary structure (DSSP, 8-state):
---EEEEEEHHHHHHHHHHHHHHHHHHHT--TTSB-TT---TT---SGGGGTEEEPTTSBEEESEEEEESSSHHHHHHHHSTTTTTS-GGGEEE-SS--TT-HHHHHTSHHHHHHHHHHHHHHHHHHT-SS--EEEEEEESSSHIIIIIHHHHHHHHHHHSTTSEEEEEEEE--TTT---TTHHHHHHHHHHHHTTT-SEEEEEEHHHHHHHHHHHS--SS--HHHHHHHHHHHHHHHHHHHHS--SSS-SHHHHHHHH-SBTTB--PEEEEE---BGGG-TTS---HHHHTT-SBPP-S--EEEEE--GGGHHHHHHHHHHHHHHHTTTTTHHHHHTTT--THHHHHHHHHHHHHHHHHHHHHHHHHHHHHHT--

Nearest PDB structures (foldseek):
  5m8g-assembly1_A  TM=9.655E-01  e=1.615E-55  Bos taurus
  8bdg-assembly1_A  TM=9.709E-01  e=2.774E-55  Bos taurus
  7e4y-assembly1_C  TM=9.618E-01  e=6.097E-56  Bos taurus
  6f7c-assembly1_A  TM=9.592E-01  e=2.117E-55  Bos taurus
  5lov-assembly1_C  TM=9.628E-01  e=2.359E-55  Bos taurus

InterPro domains:
  IPR000217 Tubulin [PR01161] (10-30)
  IPR000217 Tubulin [PR01161] (53-72)
  IPR000217 Tubulin [PR01161] (95-106)
  IPR000217 Tubulin [PR01161] (108-132)
  IPR000217 Tubulin [PR01161] (134-152)
  IPR000217 Tubulin [PR01161] (153-174)
  IPR000217 Tubulin [PR01161] (178-191)
  IPR000217 Tubulin [PR01161] (192-212)
  IPR000217 Tubulin [PTHR11588] (2-293)
  IPR002452 Alpha tubulin [PR01162] (18-33)
  IPR002452 Alpha tubulin [PR01162] (45-58)
  IPR002452 Alpha tubulin [PR01162] (88-101)
  IPR002452 Alpha tubulin [PR01162] (120-128)
  IPR002452 Alpha tubulin [PR01162] (148-160)
  IPR002452 Alpha tubulin [PR01162] (161-172)
  IPR002452 Alpha tubulin [PR01162] (214-226)
  IPR002452 Alpha tubulin [PR01162] (274-289)
  IPR003008 Tubulin/FtsZ, GTPase domain [PF00091] (3-213)
  IPR003008 Tubulin/FtsZ, GTPase domain [SM00864] (49-246)
  IPR008280 Tubulin/FtsZ, C-terminal [SSF55307] (246-366)